Protein AF-A0A257JH52-F1 (afdb_monomer_lite)

Radius of gyration: 29.5 Å; chains: 1; bounding box: 70×74×68 Å

Sequence (379 aa):
MMDRGAAQSFFRRIARGWRNVREAGTVQLALTAFLLCVALFIARYSWVLPDGSSPTPLTSEAERAFYDLRAYYSADLVEEDKRVVLVVYTDQTLIKARKRSPLDRGLLAKTLRTLDAMEPKAIGIDILFDQPQDEDEELIAALRGMKTPVAVAYAATATNPDDIEWEQQQYLDQFIARLKGSKARPASIRLDNTFGATRLWPDISKGLPPLLGRVMLAEAGEPATAFAGIKNKPAYERLEMRRFIDKHGLTAYTMNPHFPVNTLQLMRAAVAAQQIGVFKPYVEAMYACMWERALKMDDPAVFRQALLDAGLPADQLLELITTDAVKGGLMANTEAAVAAGAFGSPSFLVGTELFFGKDRLRDVEEEVLRQAGGTATKA

Foldseek 3Di:
DDDPVVVVVVVVVVVVVVVVCVVDDPVRNVVVVVVVVVVVQCVVCQQHHPPDLDHDVPSLVVVVVVVVVCCVVPPDPDDDDPLDDDDDCDPVNCVVVVHDPPDDLLVVLVVLLVVLVVVRLEEEDPHAPQDDDPCLVSNLVSQQPRPHQYEYEADDCVQCVPPDDPSSNVRRVVSQVSSPPGSYHYAYCRPPCSPPDDPDDDDDDPPHHHHRVVSRVVSSPDPPPPCPPPVCVVVVVVVVVVVVCVVVVVVLFDQQPLPPADCLLVLLLLLVCVVVVNNVLSVVLVCCVVTRVSHNCNPLVRVLVSCVVSVHPSVSSNVRSVDPVSVVVSVVVVVVCVVLVDPDPPWDQDPSDIDDDPVCVVVVVVSNVVVVVVVPDDD

pLDDT: mean 84.79, std 13.72, range [34.97, 98.62]

Structure (mmCIF, N/CA/C/O backbone):
data_AF-A0A257JH52-F1
#
_entry.id   AF-A0A257JH52-F1
#
loop_
_atom_site.group_PDB
_atom_site.id
_atom_site.type_symbol
_atom_site.label_atom_id
_atom_site.label_alt_id
_atom_site.label_comp_id
_atom_site.label_asym_id
_atom_site.label_entity_id
_atom_site.label_seq_id
_atom_site.pdbx_PDB_ins_code
_atom_site.Cartn_x
_atom_site.Cartn_y
_atom_site.Cartn_z
_atom_site.occupancy
_atom_site.B_iso_or_equiv
_atom_site.auth_seq_id
_atom_site.auth_comp_id
_atom_site.auth_asym_id
_atom_site.auth_atom_id
_atom_site.pdbx_PDB_model_num
ATOM 1 N N . MET A 1 1 ? 29.620 -11.278 -38.482 1.00 47.03 1 MET A N 1
ATOM 2 C CA . MET A 1 1 ? 30.584 -10.635 -39.402 1.00 47.03 1 MET A CA 1
ATOM 3 C C . MET A 1 1 ? 30.336 -9.131 -39.312 1.00 47.03 1 MET A C 1
ATOM 5 O O . MET A 1 1 ? 29.388 -8.651 -39.909 1.00 47.03 1 MET A O 1
ATOM 9 N N . MET A 1 2 ? 31.055 -8.428 -38.426 1.00 47.94 2 MET A N 1
ATOM 10 C CA . MET A 1 2 ? 30.845 -6.990 -38.184 1.00 47.94 2 MET A CA 1
ATOM 11 C C . MET A 1 2 ? 31.206 -6.179 -39.434 1.00 47.94 2 MET A C 1
ATOM 13 O O . MET A 1 2 ? 32.252 -6.406 -40.046 1.00 47.94 2 MET A O 1
ATOM 17 N N . ASP A 1 3 ? 30.318 -5.258 -39.800 1.00 56.56 3 ASP A N 1
ATOM 18 C CA . ASP A 1 3 ? 30.399 -4.400 -40.977 1.00 56.56 3 ASP A CA 1
ATOM 19 C C . ASP A 1 3 ? 31.668 -3.524 -40.949 1.00 56.56 3 ASP A C 1
ATOM 21 O O . ASP A 1 3 ? 31.798 -2.571 -40.174 1.00 56.56 3 ASP A O 1
ATOM 25 N N . ARG A 1 4 ? 32.643 -3.871 -41.801 1.00 58.38 4 ARG A N 1
ATOM 26 C CA . ARG A 1 4 ? 33.938 -3.176 -41.918 1.00 58.38 4 ARG A CA 1
ATOM 27 C C . ARG A 1 4 ? 33.780 -1.711 -42.357 1.00 58.38 4 ARG A C 1
ATOM 29 O O . ARG A 1 4 ? 34.688 -0.915 -42.102 1.00 58.38 4 ARG A O 1
ATOM 36 N N . GLY A 1 5 ? 32.648 -1.340 -42.965 1.00 60.69 5 GLY A N 1
ATOM 37 C CA . GLY A 1 5 ? 32.354 0.033 -43.383 1.00 60.69 5 GLY A CA 1
ATOM 38 C C . GLY A 1 5 ? 32.099 0.979 -42.207 1.00 60.69 5 GLY A C 1
ATOM 39 O O . GLY A 1 5 ? 32.606 2.106 -42.190 1.00 60.69 5 GLY A O 1
ATOM 40 N N . ALA A 1 6 ? 31.396 0.505 -41.174 1.00 56.91 6 ALA A N 1
ATOM 41 C CA . ALA A 1 6 ? 31.103 1.286 -39.973 1.00 56.91 6 ALA A CA 1
ATOM 42 C C . ALA A 1 6 ? 32.376 1.599 -39.166 1.00 56.91 6 ALA A C 1
ATOM 44 O O . ALA A 1 6 ? 32.580 2.737 -38.734 1.00 56.91 6 ALA A O 1
ATOM 45 N N . ALA A 1 7 ? 33.284 0.624 -39.049 1.00 57.97 7 ALA A N 1
ATOM 46 C CA . ALA A 1 7 ? 34.565 0.807 -38.371 1.00 57.97 7 ALA A CA 1
ATOM 47 C C . ALA A 1 7 ? 35.453 1.843 -39.090 1.00 57.97 7 ALA A C 1
ATOM 49 O O . ALA A 1 7 ? 35.972 2.762 -38.457 1.00 57.97 7 ALA A O 1
ATOM 50 N N . GLN A 1 8 ? 35.583 1.770 -40.420 1.00 64.94 8 GLN A N 1
ATOM 51 C CA . GLN A 1 8 ? 36.376 2.743 -41.190 1.00 64.94 8 GLN A CA 1
ATOM 52 C C . GLN A 1 8 ? 35.789 4.165 -41.159 1.00 64.94 8 GLN A C 1
ATOM 54 O O . GLN A 1 8 ? 36.541 5.143 -41.103 1.00 64.94 8 GLN A O 1
ATOM 59 N N . SER A 1 9 ? 34.459 4.291 -41.165 1.00 69.25 9 SER A N 1
ATOM 60 C CA . SER A 1 9 ? 33.745 5.564 -40.986 1.00 69.25 9 SER A CA 1
ATOM 61 C C . SER A 1 9 ? 34.046 6.198 -39.622 1.00 69.25 9 SER A C 1
ATOM 63 O O . SER A 1 9 ? 34.383 7.384 -39.539 1.00 69.25 9 SER A O 1
ATOM 65 N N . PHE A 1 10 ? 34.017 5.390 -38.561 1.00 68.06 10 PHE A N 1
ATOM 66 C CA . PHE A 1 10 ? 34.330 5.812 -37.199 1.00 68.06 10 PHE A CA 1
ATOM 67 C C . PHE A 1 10 ? 35.784 6.288 -37.057 1.00 68.06 10 PHE A C 1
ATOM 69 O O . PHE A 1 10 ? 36.025 7.403 -36.590 1.00 68.06 10 PHE A O 1
ATOM 76 N N . PHE A 1 11 ? 36.757 5.522 -37.564 1.00 70.00 11 PHE A N 1
ATOM 77 C CA . PHE A 1 11 ? 38.171 5.920 -37.528 1.00 70.00 11 PHE A CA 1
ATOM 78 C C . PHE A 1 11 ? 38.456 7.195 -38.337 1.00 70.00 11 PHE A C 1
ATOM 80 O O . PHE A 1 11 ? 39.232 8.043 -37.895 1.00 70.00 11 PHE A O 1
ATOM 87 N N . ARG A 1 12 ? 37.793 7.400 -39.487 1.00 70.56 12 ARG A N 1
ATOM 88 C CA . ARG A 1 12 ? 37.909 8.656 -40.254 1.00 70.56 12 ARG A CA 1
ATOM 89 C C . ARG A 1 12 ? 37.313 9.857 -39.522 1.00 70.56 12 ARG A C 1
ATOM 91 O O . ARG A 1 12 ? 37.854 10.954 -39.654 1.00 70.56 12 ARG A O 1
ATOM 98 N N . ARG A 1 13 ? 36.221 9.673 -38.774 1.00 69.25 13 ARG A N 1
ATOM 99 C CA . ARG A 1 13 ? 35.621 10.723 -37.932 1.00 69.25 13 ARG A CA 1
ATOM 100 C C . ARG A 1 13 ? 36.548 11.114 -36.782 1.00 69.25 13 ARG A C 1
ATOM 102 O O . ARG A 1 13 ? 36.768 12.305 -36.583 1.00 69.25 13 ARG A O 1
ATOM 109 N N . ILE A 1 14 ? 37.161 10.135 -36.114 1.00 70.44 14 ILE A N 1
ATOM 110 C CA . ILE A 1 14 ? 38.166 10.376 -35.066 1.00 70.44 14 ILE A CA 1
ATOM 111 C C . ILE A 1 14 ? 39.373 11.126 -35.634 1.00 70.44 14 ILE A C 1
ATOM 113 O O . ILE A 1 14 ? 39.768 12.149 -35.084 1.00 70.44 14 ILE A O 1
ATOM 117 N N . ALA A 1 15 ? 39.919 10.676 -36.768 1.00 69.94 15 ALA A N 1
ATOM 118 C CA . ALA A 1 15 ? 41.075 11.316 -37.397 1.00 69.94 15 ALA A CA 1
ATOM 119 C C . ALA A 1 15 ? 40.794 12.768 -37.831 1.00 69.94 15 ALA A C 1
ATOM 121 O O . ALA A 1 15 ? 41.660 13.630 -37.695 1.00 69.94 15 ALA A O 1
ATOM 122 N N . ARG A 1 16 ? 39.577 13.062 -38.315 1.00 67.00 16 ARG A N 1
ATOM 123 C CA . ARG A 1 16 ? 39.138 14.435 -38.621 1.00 67.00 16 ARG A CA 1
ATOM 124 C C . ARG A 1 16 ? 38.999 15.293 -37.363 1.00 67.00 16 ARG A C 1
ATOM 126 O O . ARG A 1 16 ? 39.487 16.416 -37.353 1.00 67.00 16 ARG A O 1
ATOM 133 N N . GLY A 1 17 ? 38.398 14.756 -36.301 1.00 65.56 17 GLY A N 1
ATOM 134 C CA . GLY A 1 17 ? 38.293 15.449 -35.014 1.00 65.56 17 GLY A CA 1
ATOM 135 C C . GLY A 1 17 ? 39.665 15.793 -34.431 1.00 65.56 17 GLY A C 1
ATOM 136 O O . GLY A 1 17 ? 39.891 16.918 -34.002 1.00 65.56 17 GLY A O 1
ATOM 137 N N . TRP A 1 18 ? 40.618 14.863 -34.517 1.00 65.12 18 TRP A N 1
ATOM 138 C CA . TRP A 1 18 ? 41.989 15.055 -34.038 1.00 65.12 18 TRP A CA 1
ATOM 139 C C . TRP A 1 18 ? 42.761 16.128 -34.816 1.00 65.12 18 TRP A C 1
ATOM 141 O O . TRP A 1 18 ? 43.601 16.831 -34.257 1.00 65.12 18 TRP A O 1
ATOM 151 N N . ARG A 1 19 ? 42.462 16.281 -36.110 1.00 66.12 19 ARG A N 1
ATOM 152 C CA . ARG A 1 19 ? 43.044 17.327 -36.957 1.00 66.12 19 ARG A CA 1
ATOM 153 C C . ARG A 1 19 ? 42.502 18.711 -36.590 1.00 66.12 19 ARG A C 1
ATOM 155 O O . ARG A 1 19 ? 43.292 19.624 -36.390 1.00 66.12 19 ARG A O 1
ATOM 162 N N . ASN A 1 20 ? 41.193 18.819 -36.363 1.00 65.25 20 ASN A N 1
ATOM 163 C CA . ASN A 1 20 ? 40.550 20.055 -35.905 1.00 65.25 20 ASN A CA 1
ATOM 164 C C . ASN A 1 20 ? 41.041 20.493 -34.512 1.00 65.25 20 ASN A C 1
ATOM 166 O O . ASN A 1 20 ? 41.200 21.681 -34.263 1.00 65.25 20 ASN A O 1
ATOM 170 N N . VAL A 1 21 ? 41.322 19.542 -33.613 1.00 63.47 21 VAL A N 1
ATOM 171 C CA . VAL A 1 21 ? 41.912 19.824 -32.289 1.00 63.47 21 VAL A CA 1
ATOM 172 C C . VAL A 1 21 ? 43.337 20.370 -32.417 1.00 63.47 21 VAL A C 1
ATOM 174 O O . VAL A 1 21 ? 43.724 21.237 -31.647 1.00 63.47 21 VAL A O 1
ATOM 177 N N . ARG A 1 22 ? 44.112 19.904 -33.401 1.00 65.56 22 ARG A N 1
ATOM 178 C CA . ARG A 1 22 ? 45.466 20.410 -33.683 1.00 65.56 22 ARG A CA 1
ATOM 179 C C . ARG A 1 22 ? 45.485 21.782 -34.361 1.00 65.56 22 ARG A C 1
ATOM 181 O O . ARG A 1 22 ? 46.462 22.505 -34.205 1.00 65.56 22 ARG A O 1
ATOM 188 N N . GLU A 1 23 ? 44.449 22.102 -35.132 1.00 71.81 23 GLU A N 1
ATOM 189 C CA . GLU A 1 23 ? 44.291 23.385 -35.834 1.00 71.81 23 GLU A CA 1
ATOM 190 C C . GLU A 1 23 ? 43.631 24.465 -34.955 1.00 71.81 23 GLU A C 1
ATOM 192 O O . GLU A 1 23 ? 43.754 25.654 -35.244 1.00 71.81 23 GLU A O 1
ATOM 197 N N . ALA A 1 24 ? 42.973 24.077 -33.859 1.00 68.19 24 ALA A N 1
ATOM 198 C CA . ALA A 1 24 ? 42.441 25.003 -32.868 1.00 68.19 24 ALA A CA 1
ATOM 199 C C . ALA A 1 24 ? 43.579 25.651 -32.059 1.00 68.19 24 ALA A C 1
ATOM 201 O O . ALA A 1 24 ? 44.436 24.970 -31.495 1.00 68.19 24 ALA A O 1
ATOM 202 N N . GLY A 1 25 ? 43.577 26.983 -31.969 1.00 77.81 25 GLY A N 1
ATOM 203 C CA . GLY A 1 25 ? 44.558 27.714 -31.165 1.00 77.81 25 GLY A CA 1
ATOM 204 C C . GLY A 1 25 ? 44.469 27.350 -29.678 1.00 77.81 25 GLY A C 1
ATOM 205 O O . GLY A 1 25 ? 43.394 27.031 -29.167 1.00 77.81 25 GLY A O 1
ATOM 206 N N . THR A 1 26 ? 45.587 27.448 -28.952 1.00 80.00 26 THR A N 1
ATOM 207 C CA . THR A 1 26 ? 45.702 27.071 -27.527 1.00 80.00 26 THR A CA 1
ATOM 208 C C . THR A 1 26 ? 44.624 27.717 -26.650 1.00 80.00 26 THR A C 1
ATOM 210 O O . THR A 1 26 ? 44.092 27.081 -25.744 1.00 80.00 26 THR A O 1
ATOM 213 N N . VAL A 1 27 ? 44.248 28.962 -26.964 1.00 81.44 27 VAL A N 1
ATOM 214 C CA . VAL A 1 27 ? 43.176 29.706 -26.283 1.00 81.44 27 VAL A CA 1
ATOM 215 C C . VAL A 1 27 ? 41.810 29.050 -26.492 1.00 81.44 27 VAL A C 1
ATOM 217 O O . VAL A 1 27 ? 41.044 28.915 -25.546 1.00 81.44 27 VAL A O 1
ATOM 220 N N . GLN A 1 28 ? 41.507 28.593 -27.707 1.00 80.44 28 GLN A N 1
ATOM 221 C CA . GLN A 1 28 ? 40.228 27.964 -28.037 1.00 80.44 28 GLN A CA 1
ATOM 222 C C . GLN A 1 28 ? 40.100 26.581 -27.392 1.00 80.44 28 GLN A C 1
ATOM 224 O O . GLN A 1 28 ? 39.029 26.236 -26.892 1.00 80.44 28 GLN A O 1
ATOM 229 N N . LEU A 1 29 ? 41.190 25.810 -27.345 1.00 85.62 29 LEU A N 1
ATOM 230 C CA . LEU A 1 29 ? 41.227 24.529 -26.636 1.00 85.62 29 LEU A CA 1
ATOM 231 C C . LEU A 1 29 ? 41.056 24.714 -25.126 1.00 85.62 29 LEU A C 1
ATOM 233 O O . LEU A 1 29 ? 40.250 24.011 -24.522 1.00 85.62 29 LEU A O 1
ATOM 237 N N . ALA A 1 30 ? 41.754 25.686 -24.531 1.00 85.56 30 ALA A N 1
ATOM 238 C CA . ALA A 1 30 ? 41.617 26.004 -23.113 1.00 85.56 30 ALA A CA 1
ATOM 239 C C . ALA A 1 30 ? 40.197 26.482 -22.769 1.00 85.56 30 ALA A C 1
ATOM 241 O O . ALA A 1 30 ? 39.611 26.004 -21.801 1.00 85.56 30 ALA A O 1
ATOM 242 N N . LEU A 1 31 ? 39.609 27.358 -23.592 1.00 89.69 31 LEU A N 1
ATOM 243 C CA . LEU A 1 31 ? 38.237 27.841 -23.413 1.00 89.69 31 LEU A CA 1
ATOM 244 C C . LEU A 1 31 ? 37.214 26.706 -23.554 1.00 89.69 31 LEU A C 1
ATOM 246 O O . LEU A 1 31 ? 36.283 26.612 -22.762 1.00 89.69 31 LEU A O 1
ATOM 250 N N . THR A 1 32 ? 37.401 25.814 -24.529 1.00 87.25 32 THR A N 1
ATOM 251 C CA . THR A 1 32 ? 36.514 24.660 -24.738 1.00 87.25 32 THR A CA 1
ATOM 252 C C . THR A 1 32 ? 36.601 23.681 -23.571 1.00 87.25 32 THR A C 1
ATOM 254 O O . THR A 1 32 ? 35.572 23.236 -23.072 1.00 87.25 32 THR A O 1
ATOM 257 N N . ALA A 1 33 ? 37.811 23.374 -23.097 1.00 88.38 33 ALA A N 1
ATOM 258 C CA . ALA A 1 33 ? 38.009 22.531 -21.922 1.00 88.38 33 ALA A CA 1
ATOM 259 C C . ALA A 1 33 ? 37.390 23.165 -20.669 1.00 88.38 33 ALA A C 1
ATOM 261 O O . ALA A 1 33 ? 36.702 22.482 -19.918 1.00 88.38 33 ALA A O 1
ATOM 262 N N . PHE A 1 34 ? 37.560 24.476 -20.482 1.00 92.56 34 PHE A N 1
ATOM 263 C CA . PHE A 1 34 ? 36.930 25.216 -19.393 1.00 92.56 34 PHE A CA 1
ATOM 264 C C . PHE A 1 34 ? 35.399 25.146 -19.465 1.00 92.56 34 PHE A C 1
ATOM 266 O O . PHE A 1 34 ? 34.765 24.771 -18.484 1.00 92.56 34 PHE A O 1
ATOM 273 N N . LEU A 1 35 ? 34.802 25.426 -20.627 1.00 92.00 35 LEU A N 1
ATOM 274 C CA . LEU A 1 35 ? 33.353 25.344 -20.830 1.00 92.00 35 LEU A CA 1
ATOM 275 C C . LEU A 1 35 ? 32.818 23.924 -20.619 1.00 92.00 35 LEU A C 1
ATOM 277 O O . LEU A 1 35 ? 31.757 23.765 -20.025 1.00 92.00 35 LEU A O 1
ATOM 281 N N . LEU A 1 36 ? 33.552 22.895 -21.052 1.00 90.88 36 LEU A N 1
ATOM 282 C CA . LEU A 1 36 ? 33.203 21.497 -20.789 1.00 90.88 36 LEU A CA 1
ATOM 283 C C . LEU A 1 36 ? 33.263 21.172 -19.296 1.00 90.88 36 LEU A C 1
ATOM 285 O O . LEU A 1 36 ? 32.345 20.543 -18.784 1.00 90.88 36 LEU A O 1
ATOM 289 N N . CYS A 1 37 ? 34.294 21.627 -18.583 1.00 88.75 37 CYS A N 1
ATOM 290 C CA . CYS A 1 37 ? 34.381 21.466 -17.134 1.00 88.75 37 CYS A CA 1
ATOM 291 C C . CYS A 1 37 ? 33.235 22.189 -16.416 1.00 88.75 37 CYS A C 1
ATOM 293 O O . CYS A 1 37 ? 32.631 21.607 -15.522 1.00 88.75 37 CYS A O 1
ATOM 295 N N . VAL A 1 38 ? 32.886 23.412 -16.831 1.00 86.44 38 VAL A N 1
ATOM 296 C CA . VAL A 1 38 ? 31.738 24.161 -16.294 1.00 86.44 38 VAL A CA 1
ATOM 297 C C . VAL A 1 38 ? 30.426 23.435 -16.592 1.00 86.44 38 VAL A C 1
ATOM 299 O O . VAL A 1 38 ? 29.609 23.273 -15.694 1.00 86.44 38 VAL A O 1
ATOM 302 N N . ALA A 1 39 ? 30.227 22.942 -17.814 1.00 85.38 39 ALA A N 1
ATOM 303 C CA . ALA A 1 39 ? 29.028 22.199 -18.191 1.00 85.38 39 ALA A CA 1
ATOM 304 C C . ALA A 1 39 ? 28.899 20.883 -17.411 1.00 85.38 39 ALA A C 1
ATOM 306 O O . ALA A 1 39 ? 27.819 20.569 -16.922 1.00 85.38 39 ALA A O 1
ATOM 307 N N . LEU A 1 40 ? 29.996 20.137 -17.245 1.00 85.00 40 LEU A N 1
ATOM 308 C CA . LEU A 1 40 ? 30.030 18.917 -16.437 1.00 85.00 40 LEU A CA 1
ATOM 309 C C . LEU A 1 40 ? 29.810 19.216 -14.954 1.00 85.00 40 LEU A C 1
ATOM 311 O O . LEU A 1 40 ? 29.121 18.453 -14.287 1.00 85.00 40 LEU A O 1
ATOM 315 N N . PHE A 1 41 ? 30.344 20.327 -14.447 1.00 80.00 41 PHE A N 1
ATOM 316 C CA . PHE A 1 41 ? 30.109 20.782 -13.081 1.00 80.00 41 PHE A CA 1
ATOM 317 C C . PHE A 1 41 ? 28.633 21.139 -12.868 1.00 80.00 41 PHE A C 1
ATOM 319 O O . PHE A 1 41 ? 28.009 20.615 -11.951 1.00 80.00 41 PHE A O 1
ATOM 326 N N . ILE A 1 42 ? 28.038 21.943 -13.756 1.00 77.62 42 ILE A N 1
ATOM 327 C CA . ILE A 1 42 ? 26.609 22.274 -13.710 1.00 77.62 42 ILE A CA 1
ATOM 328 C C . ILE A 1 42 ? 25.774 21.000 -13.826 1.00 77.62 42 ILE A C 1
ATOM 330 O O . ILE A 1 42 ? 24.892 20.797 -13.011 1.00 77.62 42 ILE A O 1
ATOM 334 N N . ALA A 1 43 ? 26.066 20.099 -14.766 1.00 75.94 43 ALA A N 1
ATOM 335 C CA . ALA A 1 43 ? 25.332 18.843 -14.900 1.00 75.94 43 ALA A CA 1
ATOM 336 C C . ALA A 1 43 ? 25.430 17.985 -13.626 1.00 75.94 43 ALA A C 1
ATOM 338 O O . ALA A 1 43 ? 24.414 17.501 -13.129 1.00 75.94 43 ALA A O 1
ATOM 339 N N . ARG A 1 44 ? 26.635 17.849 -13.056 1.00 77.06 44 ARG A N 1
ATOM 340 C CA . ARG A 1 44 ? 26.914 17.034 -11.864 1.00 77.06 44 ARG A CA 1
ATOM 341 C C . ARG A 1 44 ? 26.313 17.597 -10.576 1.00 77.06 44 ARG A C 1
ATOM 343 O O . ARG A 1 44 ? 25.986 16.805 -9.689 1.00 77.06 44 ARG A O 1
ATOM 350 N N . TYR A 1 45 ? 26.204 18.918 -10.465 1.00 69.19 45 TYR A N 1
ATOM 351 C CA . TYR A 1 45 ? 25.740 19.628 -9.267 1.00 69.19 45 TYR A CA 1
ATOM 352 C C . TYR A 1 45 ? 24.451 20.430 -9.513 1.00 69.19 45 TYR A C 1
ATOM 354 O O . TYR A 1 45 ? 24.107 21.310 -8.733 1.00 69.19 45 TYR A O 1
ATOM 362 N N . SER A 1 46 ? 23.713 20.113 -10.582 1.00 68.19 46 SER A N 1
ATOM 363 C CA . SER A 1 46 ? 22.454 20.778 -10.975 1.00 68.19 46 SER A CA 1
ATOM 364 C C . SER A 1 46 ? 21.300 20.554 -9.999 1.00 68.19 46 SER A C 1
ATOM 366 O O . SER A 1 46 ? 20.286 21.243 -10.099 1.00 68.19 46 SER A O 1
ATOM 368 N N . TRP A 1 47 ? 21.447 19.591 -9.091 1.00 61.56 47 TRP A N 1
ATOM 369 C CA . TRP A 1 47 ? 20.443 19.224 -8.095 1.00 61.56 47 TRP A CA 1
ATOM 370 C C . TRP A 1 47 ? 20.836 19.682 -6.694 1.00 61.56 47 TRP A C 1
ATOM 372 O O . TRP A 1 47 ? 19.976 20.122 -5.939 1.00 61.56 47 TRP A O 1
ATOM 382 N N . VAL A 1 48 ? 22.124 19.578 -6.358 1.00 65.81 48 VAL A N 1
ATOM 383 C CA . VAL A 1 48 ? 22.684 19.884 -5.038 1.00 65.81 48 VAL A CA 1
ATOM 384 C C . VAL A 1 48 ? 24.150 20.291 -5.222 1.00 65.81 48 VAL A C 1
ATOM 386 O O . VAL A 1 48 ? 24.890 19.618 -5.949 1.00 65.81 48 VAL A O 1
ATOM 389 N N . LEU A 1 49 ? 24.573 21.386 -4.586 1.00 68.62 49 LEU A N 1
ATOM 390 C CA . LEU A 1 49 ? 25.976 21.820 -4.580 1.00 68.62 49 LEU A CA 1
ATOM 391 C C . LEU A 1 49 ? 26.874 20.817 -3.822 1.00 68.62 49 LEU A C 1
ATOM 393 O O . LEU A 1 49 ? 26.365 20.044 -3.014 1.00 68.62 49 LEU A O 1
ATOM 397 N N . PRO A 1 50 ? 28.201 20.799 -4.065 1.00 58.34 50 PRO A N 1
ATOM 398 C CA . PRO A 1 50 ? 29.120 19.821 -3.465 1.00 58.34 50 PRO A CA 1
ATOM 399 C C . PRO A 1 50 ? 29.083 19.730 -1.925 1.00 58.34 50 PRO A C 1
ATOM 401 O O . PRO A 1 50 ? 29.532 18.727 -1.377 1.00 58.34 50 PRO A O 1
ATOM 404 N N . ASP A 1 51 ? 28.570 20.759 -1.250 1.00 60.97 51 ASP A N 1
ATOM 405 C CA . ASP A 1 51 ? 28.541 20.963 0.200 1.00 60.97 51 AS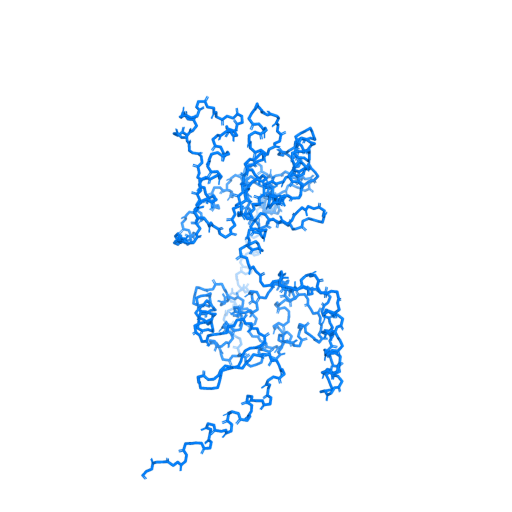P A CA 1
ATOM 406 C C . ASP A 1 51 ? 27.145 21.308 0.771 1.00 60.97 51 ASP A C 1
ATOM 408 O O . ASP A 1 51 ? 27.018 21.545 1.972 1.00 60.97 51 ASP A O 1
ATOM 412 N N . GLY A 1 52 ? 26.094 21.341 -0.054 1.00 54.00 52 GLY A N 1
ATOM 413 C CA . GLY A 1 52 ? 24.772 21.829 0.348 1.00 54.00 52 GLY A CA 1
ATOM 414 C C . GLY A 1 52 ? 23.751 20.725 0.624 1.00 54.00 52 GLY A C 1
ATOM 415 O O . GLY A 1 52 ? 23.748 19.691 -0.028 1.00 54.00 52 GLY A O 1
ATOM 416 N N . SER A 1 53 ? 22.823 20.969 1.547 1.00 56.59 53 SER A N 1
ATOM 417 C CA . SER A 1 53 ? 21.502 20.314 1.595 1.00 56.59 53 SER A CA 1
ATOM 418 C C . SER A 1 53 ? 20.462 21.056 0.740 1.00 56.59 53 SER A C 1
ATOM 420 O O . SER A 1 53 ? 19.318 20.622 0.630 1.00 56.59 53 SER A O 1
ATOM 422 N N . SER A 1 54 ? 20.858 22.180 0.136 1.00 57.06 54 SER A N 1
ATOM 423 C CA . SER A 1 54 ? 19.973 23.122 -0.545 1.00 57.06 54 SER A CA 1
ATOM 424 C C . SER A 1 54 ? 20.026 22.952 -2.072 1.00 57.06 54 SER A C 1
ATOM 426 O O . SER A 1 54 ? 21.124 22.877 -2.640 1.00 57.06 54 SER A O 1
ATOM 428 N N . PRO A 1 55 ? 18.873 22.948 -2.765 1.00 64.06 55 PRO A N 1
ATOM 429 C CA . PRO A 1 55 ? 18.818 22.924 -4.226 1.00 64.06 55 PRO A CA 1
ATOM 430 C C . PRO A 1 55 ? 19.485 24.153 -4.864 1.00 64.06 55 PRO A C 1
ATOM 432 O O . PRO A 1 55 ? 19.453 25.254 -4.312 1.00 64.06 55 PRO A O 1
ATOM 435 N N . THR A 1 56 ? 20.062 24.002 -6.058 1.00 67.94 56 THR A N 1
ATOM 436 C CA . THR A 1 56 ? 20.669 25.118 -6.804 1.00 67.94 56 THR A CA 1
ATOM 437 C C . THR A 1 56 ? 19.591 26.072 -7.344 1.00 67.94 56 THR A C 1
ATOM 439 O O . THR A 1 56 ? 18.733 25.625 -8.108 1.00 67.94 56 THR A O 1
ATOM 442 N N . PRO A 1 57 ? 19.631 27.388 -7.048 1.00 63.91 57 PRO A N 1
ATOM 443 C CA . PRO A 1 57 ? 18.491 28.294 -7.264 1.00 63.91 57 PRO A CA 1
ATOM 444 C C . PRO A 1 57 ? 17.948 28.399 -8.697 1.00 63.91 57 PRO A C 1
ATOM 446 O O . PRO A 1 57 ? 16.762 28.624 -8.881 1.00 63.91 57 PRO A O 1
ATOM 449 N N . LEU A 1 58 ? 18.788 28.262 -9.727 1.00 67.44 58 LEU A N 1
ATOM 450 C CA . LEU A 1 58 ? 18.359 28.440 -11.124 1.00 67.44 58 LEU A CA 1
ATOM 451 C C . LEU A 1 58 ? 17.962 27.129 -11.808 1.00 67.44 58 LEU A C 1
ATOM 453 O O . LEU A 1 58 ? 16.950 27.066 -12.501 1.00 67.44 58 LEU A O 1
ATOM 457 N N . THR A 1 59 ? 18.762 26.075 -11.639 1.00 71.94 59 THR A N 1
ATOM 458 C CA . THR A 1 59 ? 18.511 24.797 -12.318 1.00 71.94 59 THR A CA 1
ATOM 459 C C . THR A 1 59 ? 17.371 24.025 -11.664 1.00 71.94 59 THR A C 1
ATOM 461 O O . THR A 1 59 ? 16.613 23.376 -12.375 1.00 71.94 59 THR A O 1
ATOM 464 N N . SER A 1 60 ? 17.203 24.129 -10.340 1.00 68.44 60 SER A N 1
ATOM 465 C CA . SER A 1 60 ? 16.101 23.463 -9.635 1.00 68.44 60 SER A CA 1
ATOM 466 C C . SER A 1 60 ? 14.733 24.060 -9.970 1.00 68.44 60 SER A C 1
ATOM 468 O O . SER A 1 60 ? 13.779 23.306 -10.133 1.00 68.44 60 SER A O 1
ATOM 470 N N . GLU A 1 61 ? 14.632 25.382 -10.137 1.00 71.62 61 GLU A N 1
ATOM 471 C CA . GLU A 1 61 ? 13.394 26.052 -10.561 1.00 71.62 61 GLU A CA 1
ATOM 472 C C . GLU A 1 61 ? 13.025 25.701 -12.006 1.00 71.62 61 GLU A C 1
ATOM 474 O O . GLU A 1 61 ? 11.872 25.387 -12.301 1.00 71.62 61 GLU A O 1
ATOM 479 N N . ALA A 1 62 ? 14.010 25.671 -12.910 1.00 74.81 62 ALA A N 1
ATOM 480 C CA . ALA A 1 62 ? 13.786 25.219 -14.280 1.00 74.81 62 ALA A CA 1
ATOM 481 C C . ALA A 1 62 ? 13.310 23.756 -14.319 1.00 74.81 62 ALA A C 1
ATOM 483 O O . ALA A 1 62 ? 12.339 23.441 -15.003 1.00 74.81 62 ALA A O 1
ATOM 484 N N . GLU A 1 63 ? 13.944 22.872 -13.546 1.00 73.62 63 GLU A N 1
ATOM 485 C CA . GLU A 1 63 ? 13.547 21.466 -13.439 1.00 73.62 63 GLU A CA 1
ATOM 486 C C . GLU A 1 63 ? 12.152 21.299 -12.816 1.00 73.62 63 GLU A C 1
ATOM 488 O O . GLU A 1 63 ? 11.373 20.479 -13.291 1.00 73.62 63 GLU A O 1
ATOM 493 N N . ARG A 1 64 ? 11.796 22.095 -11.794 1.00 71.00 64 ARG A N 1
ATOM 494 C CA . ARG A 1 64 ? 10.433 22.150 -11.230 1.00 71.00 64 ARG A CA 1
ATOM 495 C C . ARG A 1 64 ? 9.413 22.497 -12.309 1.00 71.00 64 ARG A C 1
ATOM 497 O O . ARG A 1 64 ? 8.469 21.741 -12.503 1.00 71.00 64 ARG A O 1
ATOM 504 N N . ALA A 1 65 ? 9.653 23.564 -13.067 1.00 76.38 65 ALA A N 1
ATOM 505 C CA . ALA A 1 65 ? 8.757 23.982 -14.139 1.00 76.38 65 ALA A CA 1
ATOM 506 C C . ALA A 1 65 ? 8.622 22.918 -15.243 1.00 76.38 65 ALA A C 1
ATOM 508 O O . ALA A 1 65 ? 7.514 22.639 -15.700 1.00 76.38 65 ALA A O 1
ATOM 509 N N . PHE A 1 66 ? 9.727 22.285 -15.660 1.00 76.12 66 PHE A N 1
ATOM 510 C CA . PHE A 1 66 ? 9.687 21.193 -16.638 1.00 76.12 66 PHE A CA 1
ATOM 511 C C . PHE A 1 66 ? 8.985 19.947 -16.098 1.00 76.12 66 PHE A C 1
ATOM 513 O O . PHE A 1 66 ? 8.261 19.286 -16.845 1.00 76.12 66 PHE A O 1
ATOM 520 N N . TYR A 1 67 ? 9.175 19.627 -14.819 1.00 71.31 67 TYR A N 1
ATOM 521 C CA . TYR A 1 67 ? 8.473 18.534 -14.165 1.00 71.31 67 TYR A CA 1
ATOM 522 C C . TYR A 1 67 ? 6.974 18.801 -14.112 1.00 71.31 67 TYR A C 1
ATOM 524 O O . TYR A 1 67 ? 6.221 17.925 -14.516 1.00 71.31 67 TYR A O 1
ATOM 532 N N . ASP A 1 68 ? 6.545 19.982 -13.668 1.00 73.00 68 ASP A N 1
ATOM 533 C CA . ASP A 1 68 ? 5.129 20.342 -13.566 1.00 73.00 68 ASP A CA 1
ATOM 534 C C . ASP A 1 68 ? 4.468 20.336 -14.944 1.00 73.00 68 ASP A C 1
ATOM 536 O O . ASP A 1 68 ? 3.381 19.787 -15.110 1.00 73.00 68 ASP A O 1
ATOM 540 N N . LEU A 1 69 ? 5.164 20.852 -15.963 1.00 80.19 69 LEU A N 1
ATOM 541 C CA . LEU A 1 69 ? 4.733 20.772 -17.355 1.00 80.19 69 LEU A CA 1
ATOM 542 C C . LEU A 1 69 ? 4.581 19.310 -17.801 1.00 80.19 69 LEU A C 1
ATOM 544 O O . LEU A 1 69 ? 3.544 18.928 -18.338 1.00 80.19 69 LEU A O 1
ATOM 548 N N . ARG A 1 70 ? 5.595 18.472 -17.560 1.00 77.88 70 ARG A N 1
ATOM 549 C CA . ARG A 1 70 ? 5.546 17.048 -17.906 1.00 77.88 70 ARG A CA 1
ATOM 550 C C . ARG A 1 70 ? 4.418 16.347 -17.160 1.00 77.88 70 ARG A C 1
ATOM 552 O O . ARG A 1 70 ? 3.637 15.670 -17.803 1.00 77.88 70 ARG A O 1
ATOM 559 N N . ALA A 1 71 ? 4.297 16.538 -15.851 1.00 70.44 71 ALA A N 1
ATOM 560 C CA . ALA A 1 71 ? 3.243 15.958 -15.033 1.00 70.44 71 ALA A CA 1
ATOM 561 C C . ALA A 1 71 ? 1.863 16.392 -15.534 1.00 70.44 71 ALA A C 1
ATOM 563 O O . ALA A 1 71 ? 0.989 15.554 -15.683 1.00 70.44 71 ALA A O 1
ATOM 564 N N . TYR A 1 72 ? 1.677 17.661 -15.888 1.00 77.44 72 TYR A N 1
ATOM 565 C CA . TYR A 1 72 ? 0.413 18.143 -16.436 1.00 77.44 72 TYR A CA 1
ATOM 566 C C . TYR A 1 72 ? 0.043 17.475 -17.771 1.00 77.44 72 TYR A C 1
ATOM 568 O O . TYR A 1 72 ? -1.113 17.113 -17.970 1.00 77.44 72 TYR A O 1
ATOM 576 N N . TYR A 1 73 ? 1.005 17.287 -18.682 1.00 78.94 73 TYR A N 1
ATOM 577 C CA . TYR A 1 73 ? 0.737 16.707 -20.007 1.00 78.94 73 TYR A CA 1
ATOM 578 C C . TYR A 1 73 ? 0.828 15.180 -20.073 1.00 78.94 73 TYR A C 1
ATOM 580 O O . TYR A 1 73 ? 0.300 14.590 -21.012 1.00 78.94 73 TYR A O 1
ATOM 588 N N . SER A 1 74 ? 1.530 14.542 -19.136 1.00 76.69 74 SER A N 1
ATOM 589 C CA . SER A 1 74 ? 1.814 13.105 -19.156 1.00 76.69 74 SER A CA 1
ATOM 590 C C . SER A 1 74 ? 1.220 12.344 -17.978 1.00 76.69 74 SER A C 1
ATOM 592 O O . SER A 1 74 ? 1.424 11.135 -17.908 1.00 76.69 74 SER A O 1
ATOM 594 N N . ALA A 1 75 ? 0.579 13.011 -17.013 1.00 67.69 75 ALA A N 1
ATOM 595 C CA . ALA A 1 75 ? -0.142 12.299 -15.969 1.00 67.69 75 ALA A CA 1
ATOM 596 C C . ALA A 1 75 ? -1.430 11.729 -16.552 1.00 67.69 75 ALA A C 1
ATOM 598 O O . ALA A 1 75 ? -2.268 12.459 -17.084 1.00 67.69 75 ALA A O 1
ATOM 599 N N . ASP A 1 76 ? -1.598 10.421 -16.396 1.00 63.41 76 ASP A N 1
ATOM 600 C CA . ASP A 1 76 ? -2.879 9.777 -16.620 1.00 63.41 76 ASP A CA 1
ATOM 601 C C . ASP A 1 76 ? -3.876 10.361 -15.615 1.00 63.41 76 ASP A C 1
ATOM 603 O O . ASP A 1 76 ? -3.733 10.192 -14.400 1.00 63.41 76 ASP A O 1
ATOM 607 N N . LEU A 1 77 ? -4.873 11.093 -16.115 1.00 65.69 77 LEU A N 1
ATOM 608 C CA . LEU A 1 77 ? -6.001 11.539 -15.307 1.00 65.69 77 LEU A CA 1
ATOM 609 C C . LEU A 1 77 ? -6.781 10.292 -14.895 1.00 65.69 77 LEU A C 1
ATOM 611 O O . LEU A 1 77 ? -7.559 9.741 -15.671 1.00 65.69 77 LEU A O 1
ATOM 615 N N . VAL A 1 78 ? -6.519 9.815 -13.682 1.00 65.44 78 VAL A N 1
ATOM 616 C CA . VAL A 1 78 ? -7.239 8.680 -13.110 1.00 65.44 78 VAL A CA 1
ATOM 617 C C . VAL A 1 78 ? -8.678 9.117 -12.849 1.00 65.44 78 VAL A C 1
ATOM 619 O O . VAL A 1 78 ? -8.912 10.189 -12.287 1.00 65.44 78 VAL A O 1
ATOM 622 N N . GLU A 1 79 ? -9.642 8.302 -13.272 1.00 70.44 79 GLU A N 1
ATOM 623 C CA . GLU A 1 79 ? -11.049 8.544 -12.960 1.00 70.44 79 GLU A CA 1
ATOM 624 C C . GLU A 1 79 ? -11.277 8.566 -11.441 1.00 70.44 79 GLU A C 1
ATOM 626 O O . GLU A 1 79 ? -10.618 7.856 -10.677 1.00 70.44 79 GLU A O 1
ATOM 631 N N . GLU A 1 80 ? -12.229 9.388 -10.998 1.00 76.50 80 GLU A N 1
ATOM 632 C CA . GLU A 1 80 ? -12.615 9.472 -9.591 1.00 76.50 80 GLU A CA 1
ATOM 633 C C . GLU A 1 80 ? -13.133 8.112 -9.090 1.00 76.50 80 GLU A C 1
ATOM 635 O O . GLU A 1 80 ? -14.111 7.561 -9.607 1.00 76.50 80 GLU A O 1
ATOM 640 N N . ASP A 1 81 ? -12.494 7.566 -8.053 1.00 78.56 81 ASP A N 1
ATOM 641 C CA . ASP A 1 81 ? -12.954 6.336 -7.415 1.00 78.56 81 ASP A CA 1
ATOM 642 C C . ASP A 1 81 ? -14.188 6.627 -6.554 1.00 78.56 81 ASP A C 1
ATOM 644 O O . ASP A 1 81 ? -14.096 7.227 -5.485 1.00 78.56 81 ASP A O 1
ATOM 648 N N . LYS A 1 82 ? -15.350 6.130 -6.989 1.00 85.06 82 LYS A N 1
ATOM 649 C CA . LYS A 1 82 ? -16.648 6.339 -6.318 1.00 85.06 82 LYS A CA 1
ATOM 650 C C . LYS A 1 82 ? -16.715 5.813 -4.877 1.00 85.06 82 LYS A C 1
ATOM 652 O O . LYS A 1 82 ? -17.705 6.056 -4.191 1.00 85.06 82 LYS A O 1
ATOM 657 N N . ARG A 1 83 ? -15.719 5.047 -4.420 1.00 85.19 83 ARG A N 1
ATOM 658 C CA . ARG A 1 83 ? -15.624 4.532 -3.043 1.00 85.19 83 ARG A CA 1
ATOM 659 C C . ARG A 1 83 ? -14.946 5.517 -2.092 1.00 85.19 83 ARG A C 1
ATOM 661 O O . ARG A 1 83 ? -14.993 5.299 -0.882 1.00 85.19 83 ARG A O 1
ATOM 668 N N . VAL A 1 84 ? -14.298 6.555 -2.616 1.00 88.06 84 VAL A N 1
ATOM 669 C CA . VAL A 1 84 ? -13.564 7.557 -1.843 1.00 88.06 84 VAL A CA 1
ATOM 670 C C . VAL A 1 84 ? -14.287 8.891 -1.960 1.00 88.06 84 VAL A C 1
ATOM 672 O O . VAL A 1 84 ? -14.585 9.351 -3.053 1.00 88.06 84 VAL A O 1
ATOM 675 N N . VAL A 1 85 ? -14.555 9.529 -0.822 1.00 90.62 85 VAL A N 1
ATOM 676 C CA . VAL A 1 85 ? -15.154 10.866 -0.776 1.00 90.62 85 VAL A CA 1
ATOM 677 C C . VAL A 1 85 ? -14.153 11.816 -0.141 1.00 90.62 85 VAL A C 1
ATOM 679 O O . VAL A 1 85 ? -13.766 11.627 1.013 1.00 90.62 85 VAL A O 1
ATOM 682 N N . LEU A 1 86 ? -13.749 12.846 -0.884 1.00 90.75 86 LEU A N 1
ATOM 683 C CA . LEU A 1 86 ? -12.894 13.908 -0.367 1.00 90.75 86 LEU A CA 1
ATOM 684 C C . LEU A 1 86 ? -13.755 15.086 0.100 1.00 90.75 86 LEU A C 1
ATOM 686 O O . LEU A 1 86 ? -14.449 15.722 -0.691 1.00 90.75 86 LEU A O 1
ATOM 690 N N . VAL A 1 87 ? -13.691 15.399 1.393 1.00 91.44 87 VAL A N 1
ATOM 691 C CA . VAL A 1 87 ? -14.366 16.571 1.963 1.00 91.44 87 VAL A CA 1
ATOM 692 C C . VAL A 1 87 ? -13.351 17.696 2.109 1.00 91.44 87 VAL A C 1
ATOM 694 O O . VAL A 1 87 ? -12.528 17.688 3.020 1.00 91.44 87 VAL A O 1
ATOM 697 N N . VAL A 1 88 ? -13.412 18.666 1.197 1.00 88.38 88 VAL A N 1
ATOM 698 C CA . VAL A 1 88 ? -12.474 19.795 1.154 1.00 88.38 88 VAL A CA 1
ATOM 699 C C . VAL A 1 88 ? -13.058 21.060 1.783 1.00 88.38 88 VAL A C 1
ATOM 701 O O . VAL A 1 88 ? -14.210 21.435 1.548 1.00 88.38 88 VAL A O 1
ATOM 704 N N . TYR A 1 89 ? -12.236 21.768 2.555 1.00 86.00 89 TYR A N 1
ATOM 705 C CA . TYR A 1 89 ? -12.562 23.088 3.090 1.00 86.00 89 TYR A CA 1
ATOM 706 C C . TYR A 1 89 ? -12.125 24.163 2.092 1.00 86.00 89 TYR A C 1
ATOM 708 O O . TYR A 1 89 ? -10.959 24.536 2.030 1.00 86.00 89 TYR A O 1
ATOM 716 N N . THR A 1 90 ? -13.067 24.645 1.282 1.00 87.38 90 THR A N 1
ATOM 717 C CA . THR A 1 90 ? -12.814 25.692 0.279 1.00 87.38 90 THR A CA 1
ATOM 718 C C . THR A 1 90 ? -12.936 27.092 0.880 1.00 87.38 90 THR A C 1
ATOM 720 O O . THR A 1 90 ? -13.492 27.266 1.967 1.00 87.38 90 THR A O 1
ATOM 723 N N . ASP A 1 91 ? -12.517 28.123 0.139 1.00 83.88 91 ASP A N 1
ATOM 724 C CA . ASP A 1 91 ? -12.720 29.521 0.545 1.00 83.88 91 ASP A CA 1
ATOM 725 C C . ASP A 1 91 ? -14.185 29.831 0.889 1.00 83.88 91 ASP A C 1
ATOM 727 O O . ASP A 1 91 ? -14.458 30.548 1.849 1.00 83.88 91 ASP A O 1
ATOM 731 N N . GLN A 1 92 ? -15.150 29.253 0.163 1.00 85.12 92 GLN A N 1
ATOM 732 C CA . GLN A 1 92 ? -16.572 29.438 0.472 1.00 85.12 92 GLN A CA 1
ATOM 733 C C . GLN A 1 92 ? -16.943 28.862 1.843 1.00 85.12 92 GLN A C 1
ATOM 735 O O . GLN A 1 92 ? -17.740 29.460 2.570 1.00 85.12 92 GLN A O 1
ATOM 740 N N . THR A 1 93 ? -16.366 27.715 2.207 1.00 85.94 93 THR A N 1
ATOM 741 C CA . THR A 1 93 ? -16.548 27.100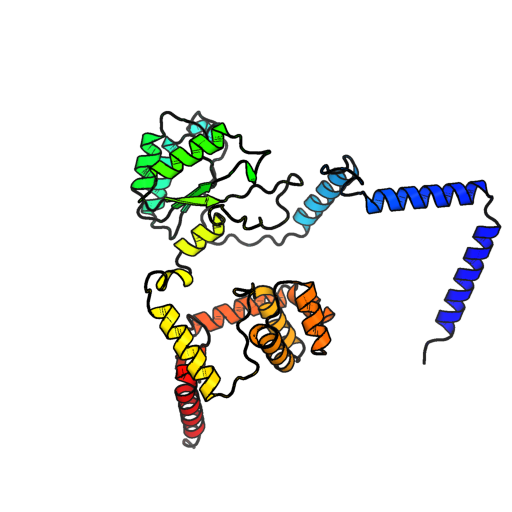 3.525 1.00 85.94 93 THR A CA 1
ATOM 742 C C . THR A 1 93 ? -15.959 27.988 4.619 1.00 85.94 93 THR A C 1
ATOM 744 O O . THR A 1 93 ? -16.641 28.269 5.603 1.00 85.94 93 THR A O 1
ATOM 747 N N . LEU A 1 94 ? -14.742 28.502 4.419 1.00 86.25 94 LEU A N 1
ATOM 748 C CA . LEU A 1 94 ? -14.055 29.366 5.386 1.00 86.25 94 LEU A CA 1
ATOM 749 C C . LEU A 1 94 ? -14.768 30.715 5.572 1.00 86.25 94 LEU A C 1
ATOM 751 O O . LEU A 1 94 ? -14.891 31.199 6.695 1.00 86.25 94 LEU A O 1
ATOM 755 N N . ILE A 1 95 ? -15.312 31.298 4.496 1.00 85.62 95 ILE A N 1
ATOM 756 C CA . ILE A 1 95 ? -16.135 32.519 4.563 1.00 85.62 95 ILE A CA 1
ATOM 757 C C . ILE A 1 95 ? -17.393 32.273 5.402 1.00 85.62 95 ILE A C 1
ATOM 759 O O . ILE A 1 95 ? -17.722 33.085 6.267 1.00 85.62 95 ILE A O 1
ATOM 763 N N . LYS A 1 96 ? -18.088 31.149 5.182 1.00 86.31 96 LYS A N 1
ATOM 764 C CA . LYS A 1 96 ? -19.279 30.784 5.969 1.00 86.31 96 LYS A CA 1
ATOM 765 C C . LYS A 1 96 ? -18.939 30.535 7.438 1.00 86.31 96 LYS A C 1
ATOM 767 O O . LYS A 1 96 ? -19.704 30.950 8.302 1.00 86.31 96 LYS A O 1
ATOM 772 N N . ALA A 1 97 ? -17.795 29.907 7.706 1.00 85.44 97 ALA A N 1
ATOM 773 C CA . ALA A 1 97 ? -17.273 29.698 9.054 1.00 85.44 97 ALA A CA 1
ATOM 774 C C . ALA A 1 97 ? -16.754 30.992 9.707 1.00 85.44 97 ALA A C 1
ATOM 776 O O . ALA A 1 97 ? -16.562 31.030 10.915 1.00 85.44 97 ALA A O 1
ATOM 777 N N . ARG A 1 98 ? -16.521 32.056 8.920 1.00 88.12 98 ARG A N 1
ATOM 778 C CA . ARG A 1 98 ? -15.888 33.321 9.341 1.00 88.12 98 ARG A CA 1
ATOM 779 C C . ARG A 1 98 ? -14.508 33.136 9.989 1.00 88.12 98 ARG A C 1
ATOM 781 O O . ARG A 1 98 ? -14.036 34.022 10.696 1.00 88.12 98 ARG A O 1
ATOM 788 N N . LYS A 1 99 ? -13.853 32.006 9.725 1.00 83.94 99 LYS A N 1
ATOM 789 C CA . LYS A 1 99 ? -12.580 31.598 10.323 1.00 83.94 99 LYS A CA 1
ATOM 790 C C . LYS A 1 99 ? -11.765 30.875 9.253 1.00 83.94 99 LYS A C 1
ATOM 792 O O . LYS A 1 99 ? -12.246 29.918 8.650 1.00 83.94 99 LYS A O 1
ATOM 797 N N . ARG A 1 100 ? -10.566 31.395 8.961 1.00 80.19 100 ARG A N 1
ATOM 798 C CA . ARG A 1 100 ? -9.670 30.891 7.899 1.00 80.19 100 ARG A CA 1
ATOM 799 C C . ARG A 1 100 ? -8.546 30.023 8.460 1.00 80.19 100 ARG A C 1
ATOM 801 O O . ARG A 1 100 ? -8.276 28.971 7.901 1.00 80.19 100 ARG A O 1
ATOM 808 N N . SER A 1 101 ? -7.896 30.474 9.529 1.00 81.44 101 SER A N 1
ATOM 809 C CA . SER A 1 101 ? -6.821 29.744 10.197 1.00 81.44 101 SER A CA 1
ATOM 810 C C . SER A 1 101 ? -6.764 30.131 11.683 1.00 81.44 101 SER A C 1
ATOM 812 O O . SER A 1 101 ? -6.871 31.325 11.978 1.00 81.44 101 SER A O 1
ATOM 814 N N . PRO A 1 102 ? -6.623 29.165 12.608 1.00 83.94 102 PRO 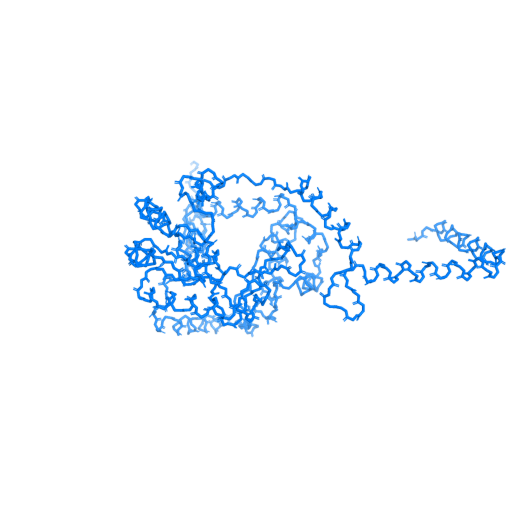A N 1
ATOM 815 C CA . PRO A 1 102 ? -6.718 27.725 12.354 1.00 83.94 102 PRO A CA 1
ATOM 816 C C . PRO A 1 102 ? -8.155 27.327 11.964 1.00 83.94 102 PRO A C 1
ATOM 818 O O . PRO A 1 102 ? -9.098 28.087 12.199 1.00 83.94 102 PRO A O 1
ATOM 821 N N . LEU A 1 103 ? -8.333 26.158 11.339 1.00 86.62 103 LEU A N 1
ATOM 822 C CA . LEU A 1 103 ? -9.658 25.702 10.906 1.00 86.62 103 LEU A CA 1
ATOM 823 C C . LEU A 1 103 ? -10.620 25.586 12.098 1.00 86.62 103 LEU A C 1
ATOM 825 O O . LEU A 1 103 ? -10.237 25.108 13.166 1.00 86.62 103 LEU A O 1
ATOM 829 N N . ASP A 1 104 ? -11.873 25.987 11.880 1.00 90.75 104 ASP A N 1
ATOM 830 C CA . ASP A 1 104 ? -12.947 25.891 12.864 1.00 90.75 104 ASP A CA 1
ATOM 831 C C . ASP A 1 104 ? -13.226 24.435 13.287 1.00 90.75 104 ASP A C 1
ATOM 833 O O . ASP A 1 104 ? -13.691 23.605 12.493 1.00 90.75 104 ASP A O 1
ATOM 837 N N . ARG A 1 105 ? -12.938 24.120 14.557 1.00 92.88 105 ARG A N 1
ATOM 838 C CA . ARG A 1 105 ? -13.092 22.765 15.109 1.00 92.88 105 ARG A CA 1
ATOM 839 C C . ARG A 1 105 ? -14.553 22.377 15.349 1.00 92.88 105 ARG A C 1
ATOM 841 O O . ARG A 1 105 ? -14.866 21.191 15.250 1.00 92.88 105 ARG A O 1
ATOM 848 N N . GLY A 1 106 ? -15.454 23.337 15.565 1.00 92.81 106 GLY A N 1
ATOM 849 C CA . GLY A 1 106 ? -16.896 23.082 15.673 1.00 92.81 106 GLY A CA 1
ATOM 850 C C . GLY A 1 106 ? -17.499 22.614 14.344 1.00 92.81 106 GLY A C 1
ATOM 851 O O . GLY A 1 106 ? -18.242 21.629 14.279 1.00 92.81 106 GLY A O 1
ATOM 852 N N . LEU A 1 107 ? -17.107 23.253 13.241 1.00 92.25 107 LEU A N 1
ATOM 853 C CA . LEU A 1 107 ? -17.459 22.838 11.890 1.00 92.25 107 LEU A CA 1
ATOM 854 C C . LEU A 1 107 ? -16.914 21.440 11.591 1.00 92.25 107 LEU A C 1
ATOM 856 O O . LEU A 1 107 ? -17.653 20.608 11.067 1.00 92.25 107 LEU A O 1
ATOM 860 N N . LEU A 1 108 ? -15.660 21.154 11.954 1.00 94.19 108 LEU A N 1
ATOM 861 C CA . LEU A 1 108 ? -15.086 19.816 11.798 1.00 94.19 108 LEU A CA 1
ATOM 862 C C . LEU A 1 108 ? -15.834 18.763 12.624 1.00 94.19 108 LEU A C 1
ATOM 864 O O . LEU A 1 108 ? -16.205 17.727 12.079 1.00 94.19 108 LEU A O 1
ATOM 868 N N . ALA A 1 109 ? -16.142 19.040 13.892 1.00 96.25 109 ALA A N 1
ATOM 869 C CA . ALA A 1 109 ? -16.943 18.159 14.738 1.00 96.25 109 ALA A CA 1
ATOM 870 C C . ALA A 1 109 ? -18.309 17.841 14.108 1.00 96.25 109 ALA A C 1
ATOM 872 O O . ALA A 1 109 ? -18.722 16.680 14.052 1.00 96.25 109 ALA A O 1
ATOM 873 N N . LYS A 1 110 ? -19.005 18.854 13.579 1.00 94.75 110 LYS A N 1
ATOM 874 C CA . LYS A 1 110 ? -20.288 18.677 12.883 1.00 94.75 110 LYS A CA 1
ATOM 875 C C . LYS A 1 110 ? -20.146 17.840 11.610 1.00 94.75 110 LYS A C 1
ATOM 877 O O . LYS A 1 110 ? -20.970 16.952 11.373 1.00 94.75 110 LYS A O 1
ATOM 882 N N . THR A 1 111 ? -19.114 18.102 10.810 1.00 94.69 111 THR A N 1
ATOM 883 C CA . THR A 1 111 ? -18.799 17.318 9.610 1.00 94.69 111 THR A CA 1
ATOM 884 C C . THR A 1 111 ? -18.554 15.859 9.974 1.00 94.69 111 THR A C 1
ATOM 886 O O . THR A 1 111 ? -19.181 14.983 9.389 1.00 94.69 111 THR A O 1
ATOM 889 N N . LEU A 1 112 ? -17.736 15.584 10.993 1.00 96.69 112 LEU A N 1
ATOM 890 C CA . LEU A 1 112 ? -17.426 14.222 11.434 1.00 96.69 112 LEU A CA 1
ATOM 891 C C . LEU A 1 112 ? -18.669 13.457 11.887 1.00 96.69 112 LEU A C 1
ATOM 893 O O . LEU A 1 112 ? -18.867 12.330 11.451 1.00 96.69 112 LEU A O 1
ATOM 897 N N . ARG A 1 113 ? -19.552 14.077 12.680 1.00 96.88 113 ARG A N 1
ATOM 898 C CA . ARG A 1 113 ? -20.827 13.451 13.080 1.00 96.88 113 ARG A CA 1
ATOM 899 C C . ARG A 1 113 ? -21.721 13.139 11.876 1.00 96.88 113 ARG A C 1
ATOM 901 O O . ARG A 1 113 ? -22.399 12.117 11.865 1.00 96.88 113 ARG A O 1
ATOM 908 N N . THR A 1 114 ? -21.724 14.017 10.872 1.00 95.94 114 THR A N 1
ATOM 909 C CA . THR A 1 114 ? -22.489 13.816 9.632 1.00 95.94 114 THR A CA 1
ATOM 910 C C . THR A 1 114 ? -21.914 12.656 8.824 1.00 95.94 114 THR A C 1
ATOM 912 O O . THR A 1 114 ? -22.667 11.799 8.374 1.00 95.94 114 THR A O 1
ATOM 915 N N . LEU A 1 115 ? -20.587 12.597 8.689 1.00 95.56 115 LEU A N 1
ATOM 916 C CA . LEU A 1 115 ? -19.898 11.504 8.008 1.00 95.56 115 LEU A CA 1
ATOM 917 C C . LEU A 1 115 ? -20.092 10.174 8.738 1.00 95.56 115 LEU A C 1
ATOM 919 O O . LEU A 1 115 ? -20.364 9.182 8.082 1.00 95.56 115 LEU A O 1
ATOM 923 N N . ASP A 1 116 ? -20.035 10.141 10.072 1.00 96.75 116 ASP A N 1
ATOM 924 C CA . ASP A 1 116 ? -20.264 8.911 10.849 1.00 96.75 116 ASP A CA 1
ATOM 925 C C . ASP A 1 116 ? -21.647 8.305 10.577 1.00 96.75 116 ASP A C 1
ATOM 927 O O . ASP A 1 116 ? -21.798 7.088 10.503 1.00 96.75 116 ASP A O 1
ATOM 931 N N . ALA A 1 117 ? -22.660 9.157 10.380 1.00 96.06 117 ALA A N 1
ATOM 932 C CA . ALA A 1 117 ? -24.020 8.733 10.052 1.00 96.06 117 ALA A CA 1
ATOM 933 C C . ALA A 1 117 ? -24.156 8.148 8.635 1.00 96.06 117 ALA A C 1
ATOM 935 O O . ALA A 1 117 ? -25.149 7.482 8.352 1.00 96.06 117 ALA A O 1
ATOM 936 N N . MET A 1 118 ? -23.179 8.382 7.754 1.00 94.69 118 MET A N 1
ATOM 937 C CA . MET A 1 118 ? -23.110 7.765 6.425 1.00 94.69 118 MET A CA 1
ATOM 938 C C . MET A 1 118 ? -22.446 6.379 6.453 1.00 94.69 118 MET A C 1
ATOM 940 O O . MET A 1 118 ? -22.323 5.751 5.405 1.00 94.69 118 MET A O 1
ATOM 944 N N . GLU A 1 119 ? -22.005 5.918 7.629 1.00 94.25 119 GLU A N 1
ATOM 945 C CA . GLU A 1 119 ? -21.357 4.620 7.853 1.00 94.25 119 GLU A CA 1
ATOM 946 C C . GLU A 1 119 ? -20.162 4.322 6.915 1.00 94.25 119 GLU A C 1
ATOM 948 O O . GLU A 1 119 ? -20.073 3.229 6.342 1.00 94.25 119 GLU A O 1
ATOM 953 N N . PRO A 1 120 ? -19.208 5.261 6.729 1.00 94.75 120 PRO A N 1
ATOM 954 C CA . PRO A 1 120 ? -18.002 4.970 5.971 1.00 94.75 120 PRO A CA 1
ATOM 955 C C . PRO A 1 120 ? -17.185 3.871 6.659 1.00 94.75 120 PRO A C 1
ATOM 957 O O . PRO A 1 120 ? -17.268 3.650 7.865 1.00 94.75 120 PRO A O 1
ATOM 960 N N . LYS A 1 121 ? -16.343 3.176 5.888 1.00 92.69 121 LYS A N 1
ATOM 961 C CA . LYS A 1 121 ? -15.473 2.127 6.446 1.00 92.69 121 LYS A CA 1
ATOM 962 C C . LYS A 1 121 ? -14.347 2.690 7.320 1.00 92.69 121 LYS A C 1
ATOM 964 O O . LYS A 1 121 ? -13.953 2.053 8.291 1.00 92.69 121 LYS A O 1
ATOM 969 N N . ALA A 1 122 ? -13.831 3.861 6.959 1.00 95.12 122 ALA A N 1
ATOM 970 C CA . ALA A 1 122 ? -12.799 4.590 7.686 1.00 95.12 122 ALA A CA 1
ATOM 971 C C . ALA A 1 122 ? -12.873 6.079 7.317 1.00 95.12 122 ALA A C 1
ATOM 973 O O . ALA A 1 122 ? -13.304 6.422 6.214 1.00 95.12 122 ALA A O 1
ATOM 974 N N . ILE A 1 123 ? -12.430 6.953 8.220 1.00 96.75 123 ILE A N 1
ATOM 975 C CA . ILE A 1 123 ? -12.317 8.400 7.987 1.00 96.75 123 ILE A CA 1
ATOM 976 C C . ILE A 1 123 ? -10.867 8.815 8.233 1.00 96.75 123 ILE A C 1
ATOM 978 O O . ILE A 1 123 ? -10.301 8.487 9.269 1.00 96.75 123 ILE A O 1
ATOM 982 N N . GLY A 1 124 ? -10.266 9.553 7.301 1.00 96.31 124 GLY A N 1
ATOM 983 C CA . GLY A 1 124 ? -8.958 10.182 7.487 1.00 96.31 124 GLY A CA 1
ATOM 984 C C . GLY A 1 124 ? -9.107 11.685 7.655 1.00 96.31 124 GLY A C 1
ATOM 985 O O . GLY A 1 124 ? -9.824 12.320 6.884 1.00 96.31 124 GLY A O 1
ATOM 986 N N . ILE A 1 125 ? -8.436 12.251 8.653 1.00 95.75 125 ILE A N 1
ATOM 987 C CA . ILE A 1 125 ? -8.364 13.693 8.877 1.00 95.75 125 ILE A CA 1
ATOM 988 C C . ILE A 1 125 ? -6.937 14.132 8.585 1.00 95.75 125 ILE A C 1
ATOM 990 O O . ILE A 1 125 ? -6.046 13.876 9.390 1.00 95.75 125 ILE A O 1
ATOM 994 N N . ASP A 1 126 ? -6.744 14.815 7.462 1.00 92.62 126 ASP A N 1
ATOM 995 C CA . ASP A 1 126 ? -5.462 15.400 7.056 1.00 92.62 126 ASP A CA 1
ATOM 996 C C . ASP A 1 126 ? -5.345 16.864 7.526 1.00 92.62 126 ASP A C 1
ATOM 998 O O . ASP A 1 126 ? -5.193 17.797 6.744 1.00 92.62 126 ASP A O 1
ATOM 1002 N N . ILE A 1 127 ? -5.566 17.080 8.828 1.00 91.31 127 ILE A N 1
ATOM 1003 C CA . ILE A 1 127 ? -5.518 18.391 9.492 1.00 91.31 127 ILE A CA 1
ATOM 1004 C C . ILE A 1 127 ? -4.827 18.198 10.839 1.00 91.31 127 ILE A C 1
ATOM 1006 O O . ILE A 1 127 ? -5.272 17.379 11.645 1.00 91.31 127 ILE A O 1
ATOM 1010 N N . LEU A 1 128 ? -3.766 18.961 11.099 1.00 92.06 128 LEU A N 1
ATOM 1011 C CA . LEU A 1 128 ? -3.070 18.927 12.383 1.00 92.06 128 LEU A CA 1
ATOM 1012 C C . LEU A 1 128 ? -3.839 19.716 13.451 1.00 92.06 128 LEU A C 1
ATOM 1014 O O . LEU A 1 128 ? -4.355 20.808 13.211 1.00 92.06 128 LEU A O 1
ATOM 1018 N N . PHE A 1 129 ? -3.911 19.141 14.651 1.00 94.31 129 PHE A N 1
ATOM 1019 C CA . PHE A 1 129 ? -4.449 19.792 15.845 1.00 94.31 129 PHE A CA 1
ATOM 1020 C C . PHE A 1 129 ? -3.291 20.187 16.756 1.00 94.31 129 PHE A C 1
ATOM 1022 O O . PHE A 1 129 ? -3.055 19.567 17.785 1.00 94.31 129 PHE A O 1
ATOM 1029 N N . ASP A 1 130 ? -2.543 21.190 16.322 1.00 91.19 130 ASP A N 1
ATOM 1030 C CA . ASP A 1 130 ? -1.229 21.589 16.836 1.00 91.19 130 ASP A CA 1
ATOM 1031 C C . ASP A 1 130 ? -1.256 22.842 17.730 1.00 91.19 130 ASP A C 1
ATOM 1033 O O . ASP A 1 130 ? -0.250 23.213 18.321 1.00 91.19 130 ASP A O 1
ATOM 1037 N N . GLN A 1 131 ? -2.414 23.478 17.883 1.00 92.38 131 GLN A N 1
ATOM 1038 C CA . GLN A 1 131 ? -2.607 24.644 18.750 1.00 92.38 131 GLN A CA 1
ATOM 1039 C C . GLN A 1 131 ? -3.983 24.621 19.435 1.00 92.38 131 GLN A C 1
ATOM 1041 O O . GLN A 1 131 ? -4.914 24.020 18.892 1.00 92.38 131 GLN A O 1
ATOM 1046 N N . PRO A 1 132 ? -4.162 25.261 20.604 1.00 93.12 132 PRO A N 1
ATOM 1047 C CA . PRO A 1 132 ? -5.447 25.287 21.307 1.00 93.12 132 PRO A CA 1
ATOM 1048 C C . PRO A 1 132 ? -6.528 26.057 20.542 1.00 93.12 132 PRO A C 1
ATOM 1050 O O . PRO A 1 132 ? -6.238 27.051 19.870 1.00 93.12 132 PRO A O 1
ATOM 1053 N N . GLN A 1 133 ? -7.783 25.624 20.680 1.00 93.38 133 GLN A N 1
ATOM 1054 C CA . GLN A 1 133 ? -8.963 26.395 20.282 1.00 93.38 133 GLN A CA 1
ATOM 1055 C C . GLN A 1 133 ? -10.101 26.233 21.299 1.00 93.38 133 GLN A C 1
ATOM 1057 O O . GLN A 1 133 ? -10.147 25.280 22.074 1.00 93.38 133 GLN A O 1
ATOM 1062 N N . ASP A 1 134 ? -11.056 27.160 21.286 1.00 92.44 134 ASP A N 1
ATOM 1063 C CA . ASP A 1 134 ? -12.186 27.134 22.222 1.00 92.44 134 ASP A CA 1
ATOM 1064 C C . ASP A 1 134 ? -13.100 25.915 21.996 1.00 92.44 134 ASP A C 1
ATOM 1066 O O . ASP A 1 134 ? -13.740 25.422 22.925 1.00 92.44 134 ASP A O 1
ATOM 1070 N N . GLU A 1 135 ? -13.145 25.387 20.768 1.00 94.38 135 GLU A N 1
ATOM 1071 C CA . GLU A 1 135 ? -14.023 24.280 20.378 1.00 94.38 135 GLU A CA 1
ATOM 1072 C C . GLU A 1 135 ? -13.380 22.881 20.551 1.00 94.38 135 GLU A C 1
ATOM 1074 O O . GLU A 1 135 ? -13.916 21.874 20.079 1.00 94.38 135 GLU A O 1
ATOM 1079 N N . ASP A 1 136 ? -12.241 22.783 21.246 1.00 95.38 136 ASP A N 1
ATOM 1080 C CA . ASP A 1 136 ? -11.484 21.533 21.434 1.00 95.38 136 ASP A CA 1
ATOM 1081 C C . ASP A 1 136 ? -12.286 20.448 22.140 1.00 95.38 136 ASP A C 1
ATOM 1083 O O . ASP A 1 136 ? -12.282 19.287 21.723 1.00 95.38 136 ASP A O 1
ATOM 1087 N N . GLU A 1 137 ? -12.997 20.827 23.201 1.00 97.25 137 GLU A N 1
ATOM 1088 C CA . GLU A 1 137 ? -13.828 19.903 23.971 1.00 97.25 137 GLU A CA 1
ATOM 1089 C C . GLU A 1 137 ? -14.938 19.304 23.107 1.00 97.25 137 GLU A C 1
ATOM 1091 O O . GLU A 1 137 ? -15.233 18.110 23.203 1.00 97.25 137 GLU A O 1
ATOM 1096 N N . GLU A 1 138 ? -15.517 20.109 22.213 1.00 97.00 138 GLU A N 1
ATOM 1097 C CA . GLU A 1 138 ? -16.545 19.640 21.293 1.00 97.00 138 GLU A CA 1
ATOM 1098 C C . GLU A 1 138 ? -15.973 18.637 20.283 1.00 97.00 138 GLU A C 1
ATOM 1100 O O . GLU A 1 138 ? -16.571 17.577 20.055 1.00 97.00 138 GLU A O 1
ATOM 1105 N N . LEU A 1 139 ? -14.819 18.948 19.688 1.00 97.56 139 LEU A N 1
ATOM 1106 C CA . LEU A 1 139 ? -14.172 18.070 18.717 1.00 97.56 139 LEU A CA 1
ATOM 1107 C C . LEU A 1 139 ? -13.720 16.757 19.359 1.00 97.56 139 LEU A C 1
ATOM 1109 O O . LEU A 1 139 ? -13.928 15.688 18.785 1.00 97.56 139 LEU A O 1
ATOM 1113 N N . ILE A 1 140 ? -13.158 16.809 20.565 1.00 97.88 140 ILE A N 1
ATOM 1114 C CA . ILE A 1 140 ? -12.745 15.614 21.305 1.00 97.88 140 ILE A CA 1
ATOM 1115 C C . ILE A 1 140 ? -13.961 14.766 21.668 1.00 97.88 140 ILE A C 1
ATOM 1117 O O . ILE A 1 140 ? -13.919 13.547 21.497 1.00 97.88 140 ILE A O 1
ATOM 1121 N N . ALA A 1 141 ? -15.065 15.377 22.105 1.00 97.88 141 ALA A N 1
ATOM 1122 C CA . ALA A 1 141 ? -16.309 14.653 22.348 1.00 97.88 141 ALA A CA 1
ATOM 1123 C C . ALA A 1 141 ? -16.839 13.985 21.067 1.00 97.88 141 ALA A C 1
ATOM 1125 O O . ALA A 1 141 ? -17.247 12.823 21.112 1.00 97.88 141 ALA A O 1
ATOM 1126 N N . ALA A 1 142 ? -16.785 14.679 19.924 1.00 98.00 142 ALA A N 1
ATOM 1127 C CA . ALA A 1 142 ? -17.171 14.118 18.631 1.00 98.00 142 ALA A CA 1
ATOM 1128 C C . ALA A 1 142 ? -16.292 12.917 18.253 1.00 98.00 142 ALA A C 1
ATOM 1130 O O . ALA A 1 142 ? -16.822 11.830 18.051 1.00 98.00 142 ALA A O 1
ATOM 1131 N N . LEU A 1 143 ? -14.964 13.081 18.245 1.00 98.00 143 LEU A N 1
ATOM 1132 C CA . LEU A 1 143 ? -13.996 12.032 17.898 1.00 98.00 143 LEU A CA 1
ATOM 1133 C C . LEU A 1 143 ? -14.100 10.808 18.814 1.00 98.00 143 LEU A C 1
ATOM 1135 O O . LEU A 1 143 ? -14.035 9.671 18.347 1.00 98.00 143 LEU A O 1
ATOM 1139 N N . ARG A 1 144 ? -14.300 11.019 20.120 1.00 97.88 144 ARG A N 1
ATOM 1140 C CA . ARG A 1 144 ? -14.487 9.921 21.078 1.00 97.88 144 ARG A CA 1
ATOM 1141 C C . ARG A 1 144 ? -15.813 9.183 20.882 1.00 97.88 144 ARG A C 1
ATOM 1143 O O . ARG A 1 144 ? -15.877 7.998 21.201 1.00 97.88 144 ARG A O 1
ATOM 1150 N N . GLY A 1 145 ? -16.840 9.870 20.383 1.00 97.25 145 GLY A N 1
ATOM 1151 C CA . GLY A 1 145 ? -18.170 9.321 20.115 1.00 97.25 145 GLY A CA 1
ATOM 1152 C C . GLY A 1 145 ? -18.324 8.616 18.763 1.00 97.25 145 GLY A C 1
ATOM 1153 O O . GLY A 1 145 ? -19.372 8.016 18.529 1.00 97.25 145 GLY A O 1
ATOM 1154 N N . MET A 1 146 ? -17.311 8.669 17.893 1.00 97.50 146 MET A N 1
ATOM 1155 C CA . MET A 1 146 ? -17.366 8.082 16.551 1.00 97.50 146 MET A CA 1
ATOM 1156 C C . MET A 1 146 ? -17.566 6.565 16.586 1.00 97.50 146 MET A C 1
ATOM 1158 O O . MET A 1 146 ? -16.868 5.834 17.300 1.00 97.50 146 MET A O 1
ATOM 1162 N N . LYS A 1 147 ? -18.485 6.072 15.752 1.00 96.25 147 LYS A N 1
ATOM 1163 C CA . LYS A 1 147 ? -18.643 4.637 15.483 1.00 96.25 147 LYS A CA 1
ATOM 1164 C C . LYS A 1 147 ? -17.661 4.159 14.421 1.00 96.25 147 LYS A C 1
ATOM 1166 O O . LYS A 1 147 ? -17.195 3.020 14.508 1.00 96.25 147 LYS A O 1
ATOM 1171 N N . THR A 1 148 ? -17.338 5.007 13.459 1.00 96.06 148 THR A N 1
ATOM 1172 C CA . THR A 1 148 ? -16.367 4.744 12.402 1.00 96.06 148 THR A CA 1
ATOM 1173 C C . THR A 1 148 ? -14.939 4.920 12.930 1.00 96.06 148 THR A C 1
ATOM 1175 O O . THR A 1 148 ? -14.692 5.845 13.707 1.00 96.06 148 THR A O 1
ATOM 1178 N N . PRO A 1 149 ? -13.983 4.049 12.563 1.00 96.25 149 PRO A N 1
ATOM 1179 C CA . PRO A 1 149 ? -12.565 4.297 12.808 1.00 96.25 149 PRO A CA 1
ATOM 1180 C C . PRO A 1 149 ? -12.087 5.604 12.161 1.00 96.25 149 PRO A C 1
ATOM 1182 O O . PRO A 1 149 ? -12.458 5.911 11.025 1.00 96.25 149 PRO A O 1
ATOM 1185 N N . VAL A 1 150 ? -11.292 6.383 12.899 1.00 97.19 150 VAL A N 1
ATOM 1186 C CA . VAL A 1 150 ? -10.794 7.682 12.433 1.00 97.19 150 VAL A CA 1
ATOM 1187 C C . VAL A 1 150 ? -9.277 7.749 12.556 1.00 97.19 150 VAL A C 1
ATOM 1189 O O . VAL A 1 150 ? -8.727 7.681 13.654 1.00 97.19 150 VAL A O 1
ATOM 1192 N N . ALA A 1 151 ? -8.600 7.972 11.439 1.00 96.62 151 ALA A N 1
ATOM 1193 C CA . ALA A 1 151 ? -7.177 8.251 11.380 1.00 96.62 151 ALA A CA 1
ATOM 1194 C C . ALA A 1 151 ? -6.953 9.769 11.482 1.00 96.62 151 ALA A C 1
ATOM 1196 O O . ALA A 1 151 ? -7.359 10.526 10.603 1.00 96.62 151 ALA A O 1
ATOM 1197 N N . VAL A 1 152 ? -6.343 10.222 12.575 1.00 96.75 152 VAL A N 1
ATOM 1198 C CA . VAL A 1 152 ? -6.084 11.638 12.872 1.00 96.75 152 VAL A CA 1
ATOM 1199 C C . VAL A 1 152 ? -4.643 11.976 12.518 1.00 96.75 152 VAL A C 1
ATOM 1201 O O . VAL A 1 152 ? -3.733 11.311 13.014 1.00 96.75 152 VAL A O 1
ATOM 1204 N N . ALA A 1 153 ? -4.431 13.002 11.692 1.00 94.88 153 ALA A N 1
ATOM 1205 C CA . ALA A 1 153 ? -3.101 13.438 11.285 1.00 94.88 153 ALA A CA 1
ATOM 1206 C C . ALA A 1 153 ? -2.149 13.650 12.469 1.00 94.88 153 ALA A C 1
ATOM 1208 O O . ALA A 1 153 ? -2.492 14.254 13.487 1.00 94.88 153 ALA A O 1
ATOM 1209 N N . TYR A 1 154 ? -0.927 13.157 12.297 1.00 94.44 154 TYR A N 1
ATOM 1210 C CA . TYR A 1 154 ? 0.165 13.295 13.243 1.00 94.44 154 TYR A CA 1
ATOM 1211 C C . TYR A 1 154 ? 1.465 13.662 12.528 1.00 94.44 154 TYR A C 1
ATOM 1213 O O . TYR A 1 154 ? 1.841 13.043 11.526 1.00 94.44 154 TYR A O 1
ATOM 1221 N N . ALA A 1 155 ? 2.191 14.621 13.091 1.00 91.56 155 ALA A N 1
ATOM 1222 C CA . ALA A 1 155 ? 3.512 15.024 12.641 1.00 91.56 155 ALA A CA 1
ATOM 1223 C C . ALA A 1 155 ? 4.429 15.226 13.853 1.00 91.56 155 ALA A C 1
ATOM 1225 O O . ALA A 1 155 ? 3.996 15.708 14.896 1.00 91.56 155 ALA A O 1
ATOM 1226 N N . ALA A 1 156 ? 5.696 14.837 13.709 1.00 90.06 156 ALA A N 1
ATOM 1227 C CA . ALA A 1 156 ? 6.725 15.054 14.720 1.00 90.06 156 ALA A CA 1
ATOM 1228 C C . ALA A 1 156 ? 7.810 15.993 14.184 1.00 90.06 156 ALA A C 1
ATOM 1230 O O . ALA A 1 156 ? 8.203 15.868 13.021 1.00 90.06 156 ALA A O 1
ATOM 1231 N N . THR A 1 157 ? 8.341 16.848 15.055 1.00 88.69 157 THR A N 1
ATOM 1232 C CA . THR A 1 157 ? 9.492 17.737 14.808 1.00 88.69 157 THR A CA 1
ATOM 1233 C C . THR A 1 157 ? 10.690 16.981 14.243 1.00 88.69 157 THR A C 1
ATOM 1235 O O . THR A 1 157 ? 11.303 17.412 13.277 1.00 88.69 157 THR A O 1
ATOM 1238 N N . ALA A 1 158 ? 10.997 15.802 14.794 1.00 85.25 158 ALA A N 1
ATOM 1239 C CA . ALA A 1 158 ? 12.162 15.007 14.399 1.00 85.25 158 ALA A CA 1
ATOM 1240 C C . ALA A 1 158 ? 12.157 14.603 12.917 1.00 85.25 158 ALA A C 1
ATOM 1242 O O . ALA A 1 158 ? 13.212 14.341 12.345 1.00 85.25 158 ALA A O 1
ATOM 1243 N N . THR A 1 159 ? 10.974 14.517 12.308 1.00 82.31 159 THR A N 1
ATOM 1244 C CA . THR A 1 159 ? 10.820 14.153 10.900 1.00 82.31 159 THR A CA 1
ATOM 1245 C C . THR A 1 159 ? 10.381 15.330 10.035 1.00 82.31 159 THR A C 1
ATOM 1247 O O . THR A 1 159 ? 10.722 15.346 8.860 1.00 82.31 159 THR A O 1
ATOM 1250 N N . ASN A 1 160 ? 9.676 16.316 10.592 1.00 82.25 160 ASN A N 1
ATOM 1251 C CA . ASN A 1 160 ? 9.166 17.484 9.865 1.00 82.25 160 ASN A CA 1
ATOM 1252 C C . ASN A 1 160 ? 9.648 18.782 10.555 1.00 82.25 160 ASN A C 1
ATOM 1254 O O . ASN A 1 160 ? 8.823 19.542 11.064 1.00 82.25 160 ASN A O 1
ATOM 1258 N N . PRO A 1 161 ? 10.974 19.007 10.660 1.00 80.06 161 PRO A N 1
ATOM 1259 C CA . PRO A 1 161 ? 11.529 20.122 11.432 1.00 80.06 161 PRO A CA 1
ATOM 1260 C C . PRO A 1 161 ? 11.224 21.497 10.824 1.00 80.06 161 PRO A C 1
ATOM 1262 O O . PRO A 1 161 ? 11.283 22.490 11.542 1.00 80.06 161 PRO A O 1
ATOM 1265 N N . ASP A 1 162 ? 10.894 21.549 9.531 1.00 79.94 162 ASP A N 1
ATOM 1266 C CA . ASP A 1 162 ? 10.563 22.787 8.818 1.00 79.94 162 ASP A CA 1
ATOM 1267 C C . ASP A 1 162 ? 9.064 23.139 8.891 1.00 79.94 162 ASP A C 1
ATOM 1269 O O . ASP A 1 162 ? 8.686 24.271 8.596 1.00 79.94 162 ASP A O 1
ATOM 1273 N N . ASP A 1 163 ? 8.211 22.186 9.292 1.00 81.12 163 ASP A N 1
ATOM 1274 C CA . ASP A 1 163 ? 6.747 22.329 9.254 1.00 81.12 163 ASP A CA 1
ATOM 1275 C C . ASP A 1 163 ? 6.085 22.324 10.637 1.00 81.12 163 ASP A C 1
ATOM 1277 O O . ASP A 1 163 ? 4.955 22.791 10.770 1.00 81.12 163 ASP A O 1
ATOM 1281 N N . ILE A 1 164 ? 6.743 21.754 11.653 1.00 84.88 164 ILE A N 1
ATOM 1282 C CA . ILE A 1 164 ? 6.202 21.635 13.011 1.00 84.88 164 ILE A CA 1
ATOM 1283 C C . ILE A 1 164 ? 7.231 22.083 14.039 1.00 84.88 164 ILE A C 1
ATOM 1285 O O . ILE A 1 164 ? 8.347 21.565 14.093 1.00 84.88 164 ILE A O 1
ATOM 1289 N N . GLU A 1 165 ? 6.804 22.998 14.905 1.00 90.19 165 GLU A N 1
ATOM 1290 C CA . GLU A 1 165 ? 7.542 23.447 16.080 1.00 90.19 165 GLU A CA 1
ATOM 1291 C C . GLU A 1 165 ? 7.366 22.480 17.262 1.00 90.19 165 GLU A C 1
ATOM 1293 O O . GLU A 1 165 ? 6.463 21.636 17.312 1.00 90.19 165 GLU A O 1
ATOM 1298 N N . TRP A 1 166 ? 8.242 22.588 18.259 1.00 88.75 166 TRP A N 1
ATOM 1299 C CA . TRP A 1 166 ? 8.210 21.691 19.413 1.00 88.75 166 TRP A CA 1
ATOM 1300 C C . TRP A 1 166 ? 6.941 21.868 20.251 1.00 88.75 166 TRP A C 1
ATOM 1302 O O . TRP A 1 166 ? 6.315 20.879 20.629 1.00 88.75 166 TRP A O 1
ATOM 1312 N N . GLU A 1 167 ? 6.515 23.105 20.482 1.00 88.62 167 GLU A N 1
ATOM 1313 C CA . GLU A 1 167 ? 5.291 23.462 21.198 1.00 88.62 167 GLU A CA 1
ATOM 1314 C C . GLU A 1 167 ? 4.044 22.918 20.488 1.00 88.62 167 GLU A C 1
ATOM 1316 O O . GLU A 1 167 ? 3.140 22.377 21.130 1.00 88.62 167 GLU A O 1
ATOM 1321 N N . GLN A 1 168 ? 4.036 22.997 19.156 1.00 91.75 168 GLN A N 1
ATOM 1322 C CA . GLN A 1 168 ? 2.985 22.442 18.307 1.00 91.75 168 GLN A CA 1
ATOM 1323 C C . GLN A 1 168 ? 2.892 20.921 18.445 1.00 91.75 168 GLN A C 1
ATOM 1325 O O . GLN A 1 168 ? 1.808 20.370 18.662 1.00 91.75 168 GLN A O 1
ATOM 1330 N N . GLN A 1 169 ? 4.037 20.229 18.400 1.00 93.12 169 GLN A N 1
ATOM 1331 C CA . GLN A 1 169 ? 4.073 18.790 18.639 1.00 93.12 169 GLN A CA 1
ATOM 1332 C C . GLN A 1 169 ? 3.599 18.440 20.057 1.00 93.12 169 GLN A C 1
ATOM 1334 O O . GLN A 1 169 ? 2.843 17.484 20.222 1.00 93.12 169 GLN A O 1
ATOM 1339 N N . GLN A 1 170 ? 3.997 19.197 21.084 1.00 94.75 170 GLN A N 1
ATOM 1340 C CA . GLN A 1 170 ? 3.553 18.930 22.454 1.00 94.75 170 GLN A CA 1
ATOM 1341 C C . GLN A 1 170 ? 2.038 19.014 22.600 1.00 94.75 170 GLN A C 1
ATOM 1343 O O . GLN A 1 170 ? 1.427 18.165 23.256 1.00 94.75 170 GLN A O 1
ATOM 1348 N N . TYR A 1 171 ? 1.432 20.041 22.009 1.00 95.19 171 TYR A N 1
ATOM 1349 C CA . TYR A 1 171 ? -0.011 20.193 22.034 1.00 95.19 171 TYR A CA 1
ATOM 1350 C C . TYR A 1 171 ? -0.691 19.048 21.264 1.00 95.19 171 TYR A C 1
ATOM 1352 O O . TYR A 1 171 ? -1.647 18.454 21.766 1.00 95.19 171 TYR A O 1
ATOM 1360 N N . LEU A 1 172 ? -0.154 18.663 20.104 1.00 94.75 172 LEU A N 1
ATOM 1361 C CA . LEU A 1 172 ? -0.647 17.527 19.324 1.00 94.75 172 LEU A CA 1
ATOM 1362 C C . LEU A 1 172 ? -0.577 16.208 20.114 1.00 94.75 172 LEU A C 1
ATOM 1364 O O . LEU A 1 172 ? -1.552 15.456 20.152 1.00 94.75 172 LEU A O 1
ATOM 1368 N N . ASP A 1 173 ? 0.537 15.945 20.801 1.00 95.19 173 ASP A N 1
ATOM 1369 C CA . ASP A 1 173 ? 0.715 14.771 21.663 1.00 95.19 173 ASP A CA 1
ATOM 1370 C C . ASP A 1 173 ? -0.336 14.744 22.787 1.00 95.19 173 ASP A C 1
ATOM 1372 O O . ASP A 1 173 ? -0.947 13.702 23.056 1.00 95.19 173 ASP A O 1
ATOM 1376 N N . GLN A 1 174 ? -0.606 15.894 23.414 1.00 96.44 174 GLN A N 1
ATOM 1377 C CA . GLN A 1 174 ? -1.653 16.029 24.431 1.00 96.44 174 GLN A CA 1
ATOM 1378 C C . GLN A 1 174 ? -3.048 15.800 23.841 1.00 96.44 174 GLN A C 1
ATOM 1380 O O . GLN A 1 174 ? -3.842 15.056 24.420 1.00 96.44 174 GLN A O 1
ATOM 1385 N N . PHE A 1 175 ? -3.346 16.379 22.678 1.00 96.69 175 PHE A N 1
ATOM 1386 C CA . PHE A 1 175 ? -4.621 16.199 21.989 1.00 96.69 175 PHE A CA 1
ATOM 1387 C C . PHE A 1 175 ? -4.871 14.717 21.666 1.00 96.69 175 PHE A C 1
ATOM 1389 O O . PHE A 1 175 ? -5.911 14.162 22.027 1.00 96.69 175 PHE A O 1
ATOM 1396 N N . ILE A 1 176 ? -3.888 14.033 21.073 1.00 96.19 176 ILE A N 1
ATOM 1397 C CA . ILE A 1 176 ? -3.960 12.598 20.766 1.00 96.19 176 ILE A CA 1
ATOM 1398 C C . ILE A 1 176 ? -4.099 11.759 22.042 1.00 96.19 176 ILE A C 1
ATOM 1400 O O . ILE A 1 176 ? -4.886 10.808 22.073 1.00 96.19 176 ILE A O 1
ATOM 1404 N N . ALA A 1 177 ? -3.403 12.110 23.129 1.00 96.81 177 ALA A N 1
ATOM 1405 C CA . ALA A 1 177 ? -3.532 11.407 24.405 1.00 96.81 177 ALA A CA 1
ATOM 1406 C C . ALA A 1 177 ? -4.976 11.432 24.941 1.00 96.81 177 ALA A C 1
ATOM 1408 O O . ALA A 1 177 ? -5.447 10.433 25.495 1.00 96.81 177 ALA A O 1
ATOM 1409 N N . ARG A 1 178 ? -5.719 12.522 24.709 1.00 97.44 178 ARG A N 1
ATOM 1410 C CA . ARG A 1 178 ? -7.140 12.647 25.080 1.00 97.44 178 ARG A CA 1
ATOM 1411 C C . ARG A 1 178 ? -8.070 11.758 24.247 1.00 97.44 178 ARG A C 1
ATOM 1413 O O . ARG A 1 178 ? -9.176 11.438 24.692 1.00 97.44 178 ARG A O 1
ATOM 1420 N N . LEU A 1 179 ? -7.631 11.291 23.079 1.00 97.00 179 LEU A N 1
ATOM 1421 C CA . LEU A 1 179 ? -8.371 10.346 22.234 1.00 97.00 179 LEU A CA 1
ATOM 1422 C C . LEU A 1 179 ? -8.128 8.880 22.614 1.00 97.00 179 LEU A C 1
ATOM 1424 O O . LEU A 1 179 ? -8.814 7.989 22.106 1.00 97.00 179 LEU A O 1
ATOM 1428 N N . LYS A 1 180 ? -7.201 8.600 23.540 1.00 94.75 180 LYS A N 1
ATOM 1429 C CA . LYS A 1 180 ? -6.893 7.236 23.980 1.00 94.75 180 LYS A CA 1
ATOM 1430 C C . LYS A 1 180 ? -8.160 6.492 24.424 1.00 94.75 180 LYS A C 1
ATOM 1432 O O . LYS A 1 180 ? -8.991 7.011 25.178 1.00 94.75 180 LYS A O 1
ATOM 1437 N N . GLY A 1 181 ? -8.298 5.259 23.937 1.00 92.69 181 GLY A N 1
ATOM 1438 C CA . GLY A 1 181 ? -9.457 4.395 24.185 1.00 92.69 181 GLY A CA 1
ATOM 1439 C C . GLY A 1 181 ? -10.652 4.630 23.255 1.00 92.69 181 GLY A C 1
ATOM 1440 O O . GLY A 1 181 ? -11.637 3.909 23.374 1.00 92.69 181 GLY A O 1
ATOM 1441 N N . SER A 1 182 ? -10.580 5.598 22.338 1.00 96.38 182 SER A N 1
ATOM 1442 C CA . SER A 1 182 ? -11.578 5.781 21.279 1.00 96.38 182 SER A CA 1
ATOM 1443 C C . SER A 1 182 ? -11.193 5.054 19.984 1.00 96.38 182 SER A C 1
ATOM 1445 O O . SER A 1 182 ? -10.150 4.398 19.900 1.00 96.38 182 SER A O 1
ATOM 1447 N N . LYS A 1 183 ? -12.049 5.175 18.963 1.00 94.56 183 LYS A N 1
ATOM 1448 C CA . LYS A 1 183 ? -11.768 4.720 17.597 1.00 94.56 183 LYS A CA 1
ATOM 1449 C C . LYS A 1 183 ? -10.949 5.721 16.775 1.00 94.56 183 LYS A C 1
ATOM 1451 O O . LYS A 1 183 ? -10.575 5.391 15.655 1.00 94.56 183 LYS A O 1
ATOM 1456 N N . ALA A 1 184 ? -10.654 6.899 17.326 1.00 96.50 184 ALA A N 1
ATOM 1457 C CA . ALA A 1 184 ? -9.760 7.868 16.715 1.00 96.50 184 ALA A CA 1
ATOM 1458 C C . ALA A 1 184 ? -8.306 7.582 17.122 1.00 96.50 184 ALA A C 1
ATOM 1460 O O . ALA A 1 184 ? -7.990 7.510 18.314 1.00 96.50 184 ALA A O 1
ATOM 1461 N N . ARG A 1 185 ? -7.420 7.390 16.142 1.00 94.50 185 ARG A N 1
ATOM 1462 C CA . ARG A 1 185 ? -6.014 7.008 16.340 1.00 94.50 185 ARG A CA 1
ATOM 1463 C C . ARG A 1 185 ? -5.081 7.925 15.555 1.00 94.50 185 ARG A C 1
ATOM 1465 O O . ARG A 1 185 ? -5.456 8.362 14.472 1.00 94.50 185 ARG A O 1
ATOM 1472 N N . PRO A 1 186 ? -3.866 8.193 16.059 1.00 95.31 186 PRO A N 1
ATOM 1473 C CA . PRO A 1 186 ? -2.899 8.994 15.324 1.00 95.31 186 PRO A CA 1
ATOM 1474 C C . PRO A 1 186 ? -2.422 8.253 14.073 1.00 95.31 186 PRO A C 1
ATOM 1476 O O . PRO A 1 186 ? -2.219 7.036 14.098 1.00 95.31 186 PRO A O 1
ATOM 1479 N N . ALA A 1 187 ? -2.194 8.999 13.001 1.00 93.81 187 ALA A N 1
ATOM 1480 C CA . ALA A 1 187 ? -1.690 8.493 11.739 1.00 93.81 187 ALA A CA 1
ATOM 1481 C C . ALA A 1 187 ? -0.743 9.517 11.111 1.00 93.81 187 ALA A C 1
ATOM 1483 O O . ALA A 1 187 ? -1.062 10.700 11.022 1.00 93.81 187 ALA A O 1
ATOM 1484 N N . SER A 1 188 ? 0.446 9.077 10.710 1.00 92.56 188 SER A N 1
ATOM 1485 C CA . SER A 1 188 ? 1.472 9.998 10.237 1.00 92.56 188 SER A CA 1
ATOM 1486 C C . SER A 1 188 ? 1.115 10.565 8.867 1.00 92.56 188 SER A C 1
ATOM 1488 O O . SER A 1 188 ? 0.802 9.807 7.948 1.00 92.56 188 SER A O 1
ATOM 1490 N N . ILE A 1 189 ? 1.204 11.886 8.718 1.00 88.44 189 ILE A N 1
ATOM 1491 C CA . ILE A 1 189 ? 1.036 12.548 7.414 1.00 88.44 189 ILE A CA 1
ATOM 1492 C C . ILE A 1 189 ? 2.356 12.771 6.679 1.00 88.44 189 ILE A C 1
ATOM 1494 O O . ILE A 1 189 ? 2.312 13.172 5.528 1.00 88.44 189 ILE A O 1
ATOM 1498 N N . ARG A 1 190 ? 3.494 12.492 7.341 1.00 83.94 190 ARG A N 1
ATOM 1499 C CA . ARG A 1 190 ? 4.880 12.642 6.858 1.00 83.94 190 ARG A CA 1
ATOM 1500 C C . ARG A 1 190 ? 5.009 13.672 5.724 1.00 83.94 190 ARG A C 1
ATOM 1502 O O . ARG A 1 190 ? 4.916 13.334 4.546 1.00 83.94 190 ARG A O 1
ATOM 1509 N N . LEU A 1 191 ? 5.289 14.909 6.107 1.00 72.00 191 LEU A N 1
ATOM 1510 C CA . LEU A 1 191 ? 5.577 16.002 5.195 1.00 72.00 191 LEU A CA 1
ATOM 1511 C C . LEU A 1 191 ? 7.038 15.825 4.748 1.00 72.00 191 LEU A C 1
ATOM 1513 O O . LEU A 1 191 ? 7.964 16.181 5.466 1.00 72.00 191 LEU A O 1
ATOM 1517 N N . ASP A 1 192 ? 7.262 15.110 3.641 1.00 66.81 192 ASP A N 1
ATOM 1518 C CA . ASP A 1 192 ? 8.560 15.125 2.957 1.00 66.81 192 ASP A CA 1
ATOM 1519 C C . ASP A 1 192 ? 8.471 16.089 1.774 1.00 66.81 192 ASP A C 1
ATOM 1521 O O . ASP A 1 192 ? 7.865 15.823 0.729 1.00 66.81 192 ASP A O 1
ATOM 1525 N N . ASN A 1 193 ? 9.052 17.252 2.007 1.00 62.25 193 ASN A N 1
ATOM 1526 C CA . ASN A 1 193 ? 9.049 18.452 1.194 1.00 62.25 193 ASN A CA 1
ATOM 1527 C C . ASN A 1 193 ? 10.489 18.904 0.910 1.00 62.25 193 ASN A C 1
ATOM 1529 O O . ASN A 1 193 ? 10.705 20.067 0.571 1.00 62.25 193 ASN A O 1
ATOM 1533 N N . THR A 1 194 ? 11.449 17.963 0.901 1.00 54.84 194 THR A N 1
ATOM 1534 C CA . THR A 1 194 ? 12.869 18.176 0.543 1.00 54.84 194 THR A CA 1
ATOM 1535 C C . THR A 1 194 ? 13.055 19.020 -0.737 1.00 54.84 194 THR A C 1
ATOM 1537 O O . THR A 1 194 ? 14.065 19.700 -0.905 1.00 54.84 194 THR A O 1
ATOM 1540 N N . PHE A 1 195 ? 12.056 19.051 -1.635 1.00 55.19 195 PHE A N 1
ATOM 1541 C CA . PHE A 1 195 ? 12.047 19.903 -2.831 1.00 55.19 195 PHE A CA 1
ATOM 1542 C C . PHE A 1 195 ? 10.769 20.735 -3.042 1.00 55.19 195 PHE A C 1
ATOM 1544 O O . PHE A 1 195 ? 10.498 21.120 -4.181 1.00 55.19 195 PHE A O 1
ATOM 1551 N N . GLY A 1 196 ? 9.991 21.039 -2.000 1.00 53.53 196 GLY A N 1
ATOM 1552 C CA . GLY A 1 196 ? 8.731 21.799 -2.105 1.00 53.53 196 GLY A CA 1
ATOM 1553 C C . GLY A 1 196 ? 7.583 21.044 -2.791 1.00 53.53 196 GLY A C 1
ATOM 1554 O O . GLY A 1 196 ? 6.527 21.615 -3.037 1.00 53.53 196 GLY A O 1
ATOM 1555 N N . ALA A 1 197 ? 7.790 19.764 -3.103 1.00 52.00 197 ALA A N 1
ATOM 1556 C CA . ALA A 1 197 ? 6.785 18.840 -3.606 1.00 52.00 197 ALA A CA 1
ATOM 1557 C C . ALA A 1 197 ? 7.145 17.422 -3.149 1.00 52.00 197 ALA A C 1
ATOM 1559 O O . ALA A 1 197 ? 8.304 17.007 -3.268 1.00 52.00 197 ALA A O 1
ATOM 1560 N N . THR A 1 198 ? 6.157 16.668 -2.673 1.00 53.09 198 THR A N 1
ATOM 1561 C CA . THR A 1 198 ? 6.320 15.248 -2.352 1.00 53.09 198 THR A CA 1
ATOM 1562 C C . THR A 1 198 ? 6.378 14.455 -3.656 1.00 53.09 198 THR A C 1
ATOM 1564 O O . THR A 1 198 ? 5.376 14.256 -4.337 1.00 53.09 198 THR A O 1
ATOM 1567 N N . ARG A 1 199 ? 7.591 14.056 -4.047 1.00 57.59 199 ARG A N 1
ATOM 1568 C CA . ARG A 1 199 ? 7.881 13.361 -5.320 1.00 57.59 199 ARG A CA 1
ATOM 1569 C C . ARG A 1 199 ? 8.087 11.856 -5.152 1.00 57.59 199 ARG A C 1
ATOM 1571 O O . ARG A 1 199 ? 8.153 11.124 -6.135 1.00 57.59 199 ARG A O 1
ATOM 1578 N N . LEU A 1 200 ? 8.205 11.406 -3.908 1.00 57.59 200 LEU A N 1
ATOM 1579 C CA . LEU A 1 200 ? 8.356 10.015 -3.507 1.00 57.59 200 LEU A CA 1
ATOM 1580 C C . LEU A 1 200 ? 7.336 9.728 -2.411 1.00 57.59 200 LEU A C 1
ATOM 1582 O O . LEU A 1 200 ? 6.991 10.617 -1.635 1.00 57.59 200 LEU A O 1
ATOM 1586 N N . TRP A 1 201 ? 6.859 8.486 -2.345 1.00 60.75 201 TRP A N 1
ATOM 1587 C CA . TRP A 1 201 ? 6.039 8.077 -1.212 1.00 60.75 201 TRP A CA 1
ATOM 1588 C C . TRP A 1 201 ? 6.858 8.211 0.077 1.00 60.75 201 TRP A C 1
ATOM 1590 O O . TRP A 1 201 ? 7.999 7.740 0.097 1.00 60.75 201 TRP A O 1
ATOM 1600 N N . PRO A 1 202 ? 6.292 8.825 1.129 1.00 65.31 202 PRO A N 1
ATOM 1601 C CA . PRO A 1 202 ? 7.002 9.055 2.374 1.00 65.31 202 PRO A CA 1
ATOM 1602 C C . PRO A 1 202 ? 7.550 7.759 2.973 1.00 65.31 202 PRO A C 1
ATOM 1604 O O . PRO A 1 202 ? 6.911 6.700 2.931 1.00 65.31 202 PRO A O 1
ATOM 1607 N N . ASP A 1 203 ? 8.739 7.854 3.556 1.00 70.31 203 ASP A N 1
ATOM 1608 C CA . ASP A 1 203 ? 9.389 6.751 4.241 1.00 70.31 203 ASP A CA 1
ATOM 1609 C C . ASP A 1 203 ? 8.672 6.405 5.558 1.00 70.31 203 ASP A C 1
ATOM 1611 O O . ASP A 1 203 ? 8.132 7.261 6.265 1.00 70.31 203 ASP A O 1
ATOM 1615 N N . ILE A 1 204 ? 8.650 5.116 5.910 1.00 74.75 204 ILE A N 1
ATOM 1616 C CA . ILE A 1 204 ? 8.079 4.666 7.185 1.00 74.75 204 ILE A CA 1
ATOM 1617 C C . ILE A 1 204 ? 9.156 4.807 8.255 1.00 74.75 204 ILE A C 1
ATOM 1619 O O . ILE A 1 204 ? 9.985 3.914 8.442 1.00 74.75 204 ILE A O 1
ATOM 1623 N N . SER A 1 205 ? 9.135 5.933 8.964 1.00 74.38 205 SER A N 1
ATOM 1624 C CA . SER A 1 205 ? 10.092 6.195 10.036 1.00 74.38 205 SER A CA 1
ATOM 1625 C C . SER A 1 205 ? 9.768 5.397 11.301 1.00 74.38 205 SER A C 1
ATOM 1627 O O . SER A 1 205 ? 8.625 5.317 11.766 1.00 74.38 205 SER A O 1
ATOM 1629 N N . LYS A 1 206 ? 10.805 4.798 11.890 1.00 73.62 206 LYS A N 1
ATOM 1630 C CA . LYS A 1 206 ? 10.699 4.027 13.130 1.00 73.62 206 LYS A CA 1
ATOM 1631 C C . LYS A 1 206 ? 10.374 4.971 14.291 1.00 73.62 206 LYS A C 1
ATOM 1633 O O . LYS A 1 206 ? 11.195 5.799 14.660 1.00 73.62 206 LYS A O 1
ATOM 1638 N N . GLY A 1 207 ? 9.205 4.789 14.904 1.00 79.50 207 GLY A N 1
ATOM 1639 C CA . GLY A 1 207 ? 8.746 5.593 16.045 1.00 79.50 207 GLY A CA 1
ATOM 1640 C C . GLY A 1 207 ? 7.580 6.530 15.727 1.00 79.50 207 GLY A C 1
ATOM 1641 O O . GLY A 1 207 ? 6.977 7.054 16.658 1.00 79.50 207 GLY A O 1
ATOM 1642 N N . LEU A 1 208 ? 7.210 6.684 14.451 1.00 85.69 208 LEU A N 1
ATOM 1643 C CA . LEU A 1 208 ? 5.972 7.357 14.062 1.00 85.69 208 LEU A CA 1
ATOM 1644 C C . LEU A 1 208 ? 4.787 6.379 14.005 1.00 85.69 208 LEU A C 1
ATOM 1646 O O . LEU A 1 208 ? 4.980 5.179 13.773 1.00 85.69 208 LEU A O 1
ATOM 1650 N N . PRO A 1 209 ? 3.546 6.877 14.163 1.00 89.12 209 PRO A N 1
ATOM 1651 C CA . PRO A 1 209 ? 2.360 6.133 13.758 1.00 89.12 209 PRO A CA 1
ATOM 1652 C C . PRO A 1 209 ? 2.440 5.731 12.272 1.00 89.12 209 PRO A C 1
ATOM 1654 O O . PRO A 1 209 ? 3.117 6.407 11.493 1.00 89.12 209 PRO A O 1
ATOM 1657 N N . PRO A 1 210 ? 1.733 4.673 11.833 1.00 89.12 210 PRO A N 1
ATOM 1658 C CA . PRO A 1 210 ? 1.665 4.328 10.414 1.00 89.12 210 PRO A CA 1
ATOM 1659 C C . PRO A 1 210 ? 1.120 5.492 9.574 1.00 89.12 210 PRO A C 1
ATOM 1661 O O . PRO A 1 210 ? 0.354 6.314 10.078 1.00 89.12 210 PRO A O 1
ATOM 1664 N N . LEU A 1 211 ? 1.488 5.542 8.291 1.00 89.62 211 LEU A N 1
ATOM 1665 C CA . LEU A 1 211 ? 1.016 6.578 7.364 1.00 89.62 211 LEU A CA 1
ATOM 1666 C C . LEU A 1 211 ? -0.519 6.628 7.294 1.00 89.62 211 LEU A C 1
ATOM 1668 O O . LEU A 1 211 ? -1.158 5.572 7.302 1.00 89.62 211 LEU A O 1
ATOM 1672 N N . LEU A 1 212 ? -1.093 7.828 7.154 1.00 89.50 212 LEU A N 1
ATOM 1673 C CA . LEU A 1 212 ? -2.543 8.085 7.123 1.00 89.50 212 LEU A CA 1
ATOM 1674 C C . LEU A 1 212 ? -3.301 7.101 6.224 1.00 89.50 212 LEU A C 1
ATOM 1676 O O . LEU A 1 212 ? -4.190 6.390 6.693 1.00 89.50 212 LEU A O 1
ATOM 1680 N N . GLY A 1 213 ? -2.877 6.968 4.965 1.00 85.44 213 GLY A N 1
ATOM 1681 C CA . GLY A 1 213 ? -3.499 6.039 4.018 1.00 85.44 213 GLY A CA 1
ATOM 1682 C C . GLY A 1 213 ? -3.425 4.568 4.448 1.00 85.44 213 GLY A C 1
ATOM 1683 O O . GLY A 1 213 ? -4.372 3.816 4.231 1.00 85.44 213 GLY A O 1
ATOM 1684 N N . ARG A 1 214 ? -2.343 4.145 5.120 1.00 83.69 214 ARG A N 1
ATOM 1685 C CA . ARG A 1 214 ? -2.213 2.771 5.639 1.00 83.69 214 ARG A CA 1
ATOM 1686 C C . ARG A 1 214 ? -3.132 2.516 6.826 1.00 83.69 214 ARG A C 1
ATOM 1688 O O . ARG A 1 214 ? -3.686 1.426 6.923 1.00 83.69 214 ARG A O 1
ATOM 1695 N N . VAL A 1 215 ? -3.299 3.497 7.714 1.00 87.19 215 VAL A N 1
ATOM 1696 C CA . VAL A 1 215 ? -4.253 3.388 8.828 1.00 87.19 215 VAL A CA 1
ATOM 1697 C C . VAL A 1 215 ? -5.670 3.260 8.282 1.00 87.19 215 VAL A C 1
ATOM 1699 O O . VAL A 1 215 ? -6.369 2.323 8.653 1.00 87.19 215 VAL A O 1
ATOM 1702 N N . MET A 1 216 ? -6.057 4.119 7.334 1.00 88.44 216 MET A N 1
ATOM 1703 C CA . MET A 1 216 ? -7.380 4.052 6.706 1.00 88.44 216 MET A CA 1
ATOM 1704 C C . MET A 1 216 ? -7.630 2.713 6.006 1.00 88.44 216 MET A C 1
ATOM 1706 O O . MET A 1 216 ? -8.718 2.157 6.124 1.00 88.44 216 MET A O 1
ATOM 1710 N N . LEU A 1 217 ? -6.632 2.166 5.307 1.00 83.75 217 LEU A N 1
ATOM 1711 C CA . LEU A 1 217 ? -6.752 0.874 4.629 1.00 83.75 217 LEU A CA 1
ATOM 1712 C C . LEU A 1 217 ? -6.888 -0.293 5.620 1.00 83.75 217 LEU A C 1
ATOM 1714 O O . LEU A 1 217 ? -7.754 -1.153 5.451 1.00 83.75 217 LEU A O 1
ATOM 1718 N N . ALA A 1 218 ? -6.085 -0.290 6.688 1.00 81.25 218 ALA A N 1
ATOM 1719 C CA . ALA A 1 218 ? -6.196 -1.257 7.778 1.00 81.25 218 ALA A CA 1
ATOM 1720 C C . ALA A 1 218 ? -7.582 -1.208 8.436 1.00 81.25 218 ALA A C 1
ATOM 1722 O O . ALA A 1 218 ? -8.204 -2.245 8.668 1.00 81.25 218 ALA A O 1
ATOM 1723 N N . GLU A 1 219 ? -8.087 -0.004 8.698 1.00 82.94 219 GLU A N 1
ATOM 1724 C CA . GLU A 1 219 ? -9.393 0.224 9.315 1.00 82.94 219 GLU A CA 1
ATOM 1725 C C . GLU A 1 219 ? -10.563 -0.113 8.387 1.00 82.94 219 GLU A C 1
ATOM 1727 O O . GLU A 1 219 ? -11.586 -0.612 8.855 1.00 82.94 219 GLU A O 1
ATOM 1732 N N . ALA A 1 220 ? -10.380 0.043 7.074 1.00 79.38 220 ALA A N 1
ATOM 1733 C CA . ALA A 1 220 ? -11.341 -0.381 6.063 1.00 79.38 220 ALA A CA 1
ATOM 1734 C C . ALA A 1 220 ? -11.426 -1.911 5.877 1.00 79.38 220 ALA A C 1
ATOM 1736 O O . ALA A 1 220 ? -12.239 -2.382 5.072 1.00 79.38 220 ALA A O 1
ATOM 1737 N N . GLY A 1 221 ? -10.638 -2.681 6.639 1.00 67.62 221 GLY A N 1
ATOM 1738 C CA . GLY A 1 221 ? -10.752 -4.134 6.742 1.00 67.62 221 GLY A CA 1
ATOM 1739 C C . GLY A 1 221 ? -9.669 -4.918 6.009 1.00 67.62 221 GLY A C 1
ATOM 1740 O O . GLY A 1 221 ? -9.953 -6.012 5.520 1.00 67.62 221 GLY A O 1
ATOM 1741 N N . GLU A 1 222 ? -8.436 -4.407 5.922 1.00 61.16 222 GLU A N 1
ATOM 1742 C CA . GLU A 1 222 ? -7.332 -5.214 5.393 1.00 61.16 222 GLU A CA 1
ATOM 1743 C C . GLU A 1 222 ? -7.156 -6.522 6.213 1.00 61.16 222 GLU A C 1
ATOM 1745 O O . GLU A 1 222 ? -7.191 -6.488 7.455 1.00 61.16 222 GLU A O 1
ATOM 1750 N N . PRO A 1 223 ? -6.934 -7.686 5.558 1.00 49.62 223 PRO A N 1
ATOM 1751 C CA . PRO A 1 223 ? -7.002 -9.012 6.193 1.00 49.62 223 PRO A CA 1
ATOM 1752 C C . PRO A 1 223 ? -6.032 -9.231 7.362 1.00 49.62 223 PRO A C 1
ATOM 1754 O O . PRO A 1 223 ? -6.234 -10.130 8.182 1.00 49.62 223 PRO A O 1
ATOM 1757 N N . ALA A 1 224 ? -4.978 -8.416 7.461 1.00 53.31 224 ALA A N 1
ATOM 1758 C CA . ALA A 1 224 ? -3.930 -8.535 8.473 1.00 53.31 224 ALA A CA 1
ATOM 1759 C C . ALA A 1 224 ? -4.439 -8.388 9.924 1.00 53.31 224 ALA A C 1
ATOM 1761 O O . ALA A 1 224 ? -3.754 -8.789 10.865 1.00 53.31 224 ALA A O 1
ATOM 1762 N N . THR A 1 225 ? -5.645 -7.853 10.131 1.00 52.06 225 THR A N 1
ATOM 1763 C CA . THR A 1 225 ? -6.213 -7.593 11.465 1.00 52.06 225 THR A CA 1
ATOM 1764 C C . THR A 1 225 ? -7.022 -8.755 12.054 1.00 52.06 225 THR A C 1
ATOM 1766 O O . THR A 1 225 ? -7.220 -8.792 13.269 1.00 52.06 225 THR A O 1
ATOM 1769 N N . ALA A 1 226 ? -7.426 -9.755 11.258 1.00 51.88 226 ALA A N 1
ATOM 1770 C CA . ALA A 1 226 ? -8.339 -10.813 11.717 1.00 51.88 226 ALA A CA 1
ATOM 1771 C C . ALA A 1 226 ? -7.751 -11.740 12.805 1.00 51.88 226 ALA A C 1
ATOM 1773 O O . ALA A 1 226 ? -8.499 -12.373 13.550 1.00 51.88 226 ALA A O 1
ATOM 1774 N N . PHE A 1 227 ? -6.418 -11.824 12.934 1.00 50.41 227 PHE A N 1
ATOM 1775 C CA . PHE A 1 227 ? -5.751 -12.778 13.839 1.00 50.41 227 PHE A CA 1
ATOM 1776 C C . PHE A 1 227 ? -4.788 -12.154 14.859 1.00 50.41 227 PHE A C 1
ATOM 1778 O O . PHE A 1 227 ? -4.184 -12.887 15.645 1.00 50.41 227 PHE A O 1
ATOM 1785 N N . ALA A 1 228 ? -4.682 -10.822 14.913 1.00 53.53 228 ALA A N 1
ATOM 1786 C CA . ALA A 1 228 ? -3.681 -10.101 15.710 1.00 53.53 228 ALA A CA 1
ATOM 1787 C C . ALA A 1 228 ? -3.755 -10.334 17.244 1.00 53.53 228 ALA A C 1
ATOM 1789 O O . ALA A 1 228 ? -2.829 -9.967 17.962 1.00 53.53 228 ALA A O 1
ATOM 1790 N N . GLY A 1 229 ? -4.817 -10.970 17.762 1.00 56.62 229 GLY A N 1
ATOM 1791 C CA . GLY A 1 229 ? -5.006 -11.261 19.193 1.00 56.62 229 GLY A CA 1
ATOM 1792 C C . GLY A 1 229 ? -4.836 -12.727 19.626 1.00 56.62 229 GLY A C 1
ATOM 1793 O O . GLY A 1 229 ? -4.857 -13.009 20.825 1.00 56.62 229 GLY A O 1
ATOM 1794 N N . ILE A 1 230 ? -4.666 -13.683 18.703 1.00 65.38 230 ILE A N 1
ATOM 1795 C CA . ILE A 1 230 ? -4.642 -15.118 19.045 1.00 65.38 230 ILE A CA 1
ATOM 1796 C C . ILE A 1 230 ? -3.198 -15.573 19.291 1.00 65.38 230 ILE A C 1
ATOM 1798 O O . ILE A 1 230 ? -2.536 -16.072 18.384 1.00 65.38 230 ILE A O 1
ATOM 1802 N N . LYS A 1 231 ? -2.705 -15.441 20.532 1.00 66.69 231 LYS A N 1
ATOM 1803 C CA . LYS A 1 231 ? -1.299 -15.729 20.912 1.00 66.69 231 LYS A CA 1
ATOM 1804 C C . LYS A 1 231 ? -0.752 -17.068 20.389 1.00 66.69 231 LYS A C 1
ATOM 1806 O O . LYS A 1 231 ? 0.399 -17.136 19.968 1.00 66.69 231 LYS A O 1
ATOM 1811 N N . ASN A 1 232 ? -1.570 -18.123 20.396 1.00 80.62 232 ASN A N 1
ATOM 1812 C CA . ASN A 1 232 ? -1.134 -19.476 20.029 1.00 80.62 232 ASN A CA 1
ATOM 1813 C C . ASN A 1 232 ? -1.149 -19.743 18.516 1.00 80.62 232 ASN A C 1
ATOM 1815 O O . ASN A 1 232 ? -0.477 -20.667 18.058 1.00 80.62 232 ASN A O 1
ATOM 1819 N N . LYS A 1 233 ? -1.884 -18.950 17.727 1.00 74.69 233 LYS A N 1
ATOM 1820 C CA . LYS A 1 233 ? -2.073 -19.210 16.294 1.00 74.69 233 LYS A CA 1
ATOM 1821 C C . LYS A 1 233 ? -0.777 -19.049 15.482 1.00 74.69 233 LYS A C 1
ATOM 1823 O O . LYS A 1 233 ? -0.423 -20.003 14.794 1.00 74.69 233 LYS A O 1
ATOM 1828 N N . PRO A 1 234 ? 0.022 -17.974 15.645 1.00 77.00 234 PRO A N 1
ATOM 1829 C CA . PRO A 1 234 ? 1.309 -17.861 14.955 1.00 77.00 234 PRO A CA 1
ATOM 1830 C C . PRO A 1 234 ? 2.300 -18.972 15.329 1.00 77.00 234 PRO A C 1
ATOM 1832 O O . PRO A 1 234 ? 3.127 -19.377 14.517 1.00 77.00 234 PRO A O 1
ATOM 1835 N N . ALA A 1 235 ? 2.252 -19.464 16.574 1.00 82.31 235 ALA A N 1
ATOM 1836 C CA . ALA A 1 235 ? 3.109 -20.565 17.009 1.00 82.31 235 ALA A CA 1
ATOM 1837 C C . ALA A 1 235 ? 2.722 -21.885 16.330 1.00 82.31 235 ALA A C 1
ATOM 1839 O O . ALA A 1 235 ? 3.602 -22.621 15.886 1.00 82.31 235 ALA A O 1
ATOM 1840 N N . TYR A 1 236 ? 1.420 -22.146 16.205 1.00 84.25 236 TYR A N 1
ATOM 1841 C CA . TYR A 1 236 ? 0.897 -23.300 15.485 1.00 84.25 236 TYR A CA 1
ATOM 1842 C C . TYR A 1 236 ? 1.201 -23.232 13.980 1.00 84.25 236 TYR A C 1
ATOM 1844 O O . TYR A 1 236 ? 1.688 -24.206 13.419 1.00 84.25 236 TYR A O 1
ATOM 1852 N N . GLU A 1 237 ? 1.027 -22.075 13.338 1.00 84.56 237 GLU A N 1
ATOM 1853 C CA . GLU A 1 237 ? 1.352 -21.890 11.914 1.00 84.56 237 GLU A CA 1
ATOM 1854 C C . GLU A 1 237 ? 2.838 -22.151 11.622 1.00 84.56 237 GLU A C 1
ATOM 1856 O O . GLU A 1 237 ? 3.172 -22.831 10.652 1.00 84.56 237 GLU A O 1
ATOM 1861 N N . ARG A 1 238 ? 3.746 -21.706 12.505 1.00 88.19 238 ARG A N 1
ATOM 1862 C CA . ARG A 1 238 ? 5.179 -22.038 12.401 1.00 88.19 238 ARG A CA 1
ATOM 1863 C C . ARG A 1 238 ? 5.458 -23.535 12.557 1.00 88.19 238 ARG A C 1
ATOM 1865 O O . ARG A 1 238 ? 6.371 -24.045 11.909 1.00 88.19 238 ARG A O 1
ATOM 1872 N N . LEU A 1 239 ? 4.712 -24.231 13.418 1.00 89.75 239 LEU A N 1
ATOM 1873 C CA . LEU A 1 239 ? 4.832 -25.681 13.584 1.00 89.75 239 LEU A CA 1
ATOM 1874 C C . LEU A 1 239 ? 4.358 -26.424 12.327 1.00 89.75 239 LEU A C 1
ATOM 1876 O O . LEU A 1 239 ? 5.065 -27.310 11.851 1.00 89.75 239 LEU A O 1
ATOM 1880 N N . GLU A 1 240 ? 3.207 -26.046 11.768 1.00 91.00 240 GLU A N 1
ATOM 1881 C CA . GLU A 1 240 ? 2.674 -26.641 10.535 1.00 91.00 240 GLU A CA 1
ATOM 1882 C C . GLU A 1 240 ? 3.571 -26.366 9.326 1.00 91.00 240 GLU A C 1
ATOM 1884 O O . GLU A 1 240 ? 3.810 -27.262 8.519 1.00 91.00 240 GLU A O 1
ATOM 1889 N N . MET A 1 241 ? 4.150 -25.167 9.230 1.00 90.25 241 MET A N 1
ATOM 1890 C CA . MET A 1 241 ? 5.149 -24.853 8.208 1.00 90.25 241 MET A CA 1
ATOM 1891 C C . MET A 1 241 ? 6.369 -25.777 8.311 1.00 90.25 241 MET A C 1
ATOM 1893 O O . MET A 1 241 ? 6.798 -26.325 7.301 1.00 90.25 241 MET A O 1
ATOM 1897 N N . ARG A 1 242 ? 6.889 -26.019 9.525 1.00 92.19 242 ARG A N 1
ATOM 1898 C CA . ARG A 1 242 ? 8.004 -26.958 9.740 1.00 92.19 242 ARG A CA 1
ATOM 1899 C C . ARG A 1 242 ? 7.636 -28.381 9.324 1.00 92.19 242 ARG A C 1
ATOM 1901 O O . ARG A 1 242 ? 8.371 -28.991 8.561 1.00 92.19 242 ARG A O 1
ATOM 1908 N N . ARG A 1 243 ? 6.473 -28.881 9.755 1.00 92.25 243 ARG A N 1
ATOM 1909 C CA . ARG A 1 243 ? 5.977 -30.214 9.365 1.00 92.25 243 ARG A CA 1
ATOM 1910 C C . ARG A 1 243 ? 5.855 -30.357 7.852 1.00 92.25 243 ARG A C 1
ATOM 1912 O O . ARG A 1 243 ? 6.176 -31.411 7.315 1.00 92.25 243 ARG A O 1
ATOM 1919 N N . PHE A 1 244 ? 5.394 -29.309 7.172 1.00 91.06 244 PHE A N 1
ATOM 1920 C CA . PHE A 1 244 ? 5.281 -29.295 5.719 1.00 91.06 244 PHE A CA 1
ATOM 1921 C C . PHE A 1 244 ? 6.658 -29.351 5.043 1.00 91.06 244 PHE A C 1
ATOM 1923 O O . PHE A 1 244 ? 6.857 -30.167 4.147 1.00 91.06 244 PHE A O 1
ATOM 1930 N N . ILE A 1 245 ? 7.618 -28.547 5.509 1.00 92.69 245 ILE A N 1
ATOM 1931 C CA . ILE A 1 245 ? 9.006 -28.564 5.022 1.00 92.69 245 ILE A CA 1
ATOM 1932 C C . ILE A 1 245 ? 9.625 -29.954 5.198 1.00 92.69 245 ILE A C 1
ATOM 1934 O O . ILE A 1 245 ? 10.150 -30.506 4.231 1.00 92.69 245 ILE A O 1
ATOM 1938 N N . ASP A 1 246 ? 9.498 -30.542 6.391 1.00 94.06 246 ASP A N 1
ATOM 1939 C CA . ASP A 1 246 ? 10.054 -31.859 6.716 1.00 94.06 246 ASP A CA 1
ATOM 1940 C C . ASP A 1 246 ? 9.417 -32.964 5.859 1.00 94.06 246 ASP A C 1
ATOM 1942 O O . ASP A 1 246 ? 10.119 -33.788 5.274 1.00 94.06 246 ASP A O 1
ATOM 1946 N N . LYS A 1 247 ? 8.081 -32.963 5.731 1.00 92.94 247 LYS A N 1
ATOM 1947 C CA . LYS A 1 247 ? 7.330 -33.960 4.949 1.00 92.94 247 LYS A CA 1
ATOM 1948 C C . LYS A 1 247 ? 7.709 -33.951 3.467 1.00 92.94 247 LYS A C 1
ATOM 1950 O O . LYS A 1 247 ? 7.724 -35.009 2.844 1.00 92.94 247 LYS A O 1
ATOM 1955 N N . HIS A 1 248 ? 7.959 -32.771 2.902 1.00 91.62 248 HIS A N 1
ATOM 1956 C CA . HIS A 1 248 ? 8.210 -32.593 1.471 1.00 91.62 248 HIS A CA 1
ATOM 1957 C C . HIS A 1 248 ? 9.696 -32.429 1.121 1.00 91.62 248 HIS A C 1
ATOM 1959 O O . HIS A 1 248 ? 10.020 -32.249 -0.049 1.00 91.62 248 HIS A O 1
ATOM 1965 N N . GLY A 1 249 ? 10.601 -32.507 2.103 1.00 94.94 249 GLY A N 1
ATOM 1966 C CA . GLY A 1 249 ? 12.042 -32.413 1.872 1.00 94.94 249 GLY A CA 1
ATOM 1967 C C . GLY A 1 249 ? 12.481 -31.069 1.285 1.00 94.94 249 GLY A C 1
ATOM 1968 O O . GLY A 1 249 ? 13.403 -31.033 0.474 1.00 94.94 249 GLY A O 1
ATOM 1969 N N . LEU A 1 250 ? 11.829 -29.966 1.672 1.00 93.88 250 LEU A N 1
ATOM 1970 C CA . LEU A 1 250 ? 12.105 -28.616 1.156 1.00 93.88 250 LEU A CA 1
ATOM 1971 C C . LEU A 1 250 ? 13.374 -28.021 1.795 1.00 93.88 250 LEU A C 1
ATOM 1973 O O . LEU A 1 250 ? 13.328 -26.993 2.464 1.00 93.88 250 LEU A O 1
ATOM 1977 N N . THR A 1 251 ? 14.515 -28.688 1.620 1.00 93.50 251 THR A N 1
ATOM 1978 C CA . THR A 1 251 ? 15.784 -28.378 2.306 1.00 93.50 251 THR A CA 1
ATOM 1979 C C . THR A 1 251 ? 16.404 -27.042 1.905 1.00 93.50 251 THR A C 1
ATOM 1981 O O . THR A 1 251 ? 17.191 -26.491 2.670 1.00 93.50 251 THR A O 1
ATOM 1984 N N . ALA A 1 252 ? 16.045 -26.511 0.734 1.00 95.19 252 ALA A N 1
ATOM 1985 C CA . ALA A 1 252 ? 16.475 -25.193 0.277 1.00 95.19 252 ALA A CA 1
ATOM 1986 C C . ALA A 1 252 ? 15.657 -24.044 0.892 1.00 95.19 252 ALA A C 1
ATOM 1988 O O . ALA A 1 252 ? 16.077 -22.894 0.800 1.00 95.19 252 ALA A O 1
ATOM 1989 N N . TYR A 1 253 ? 14.506 -24.327 1.520 1.00 95.31 253 TYR A N 1
ATOM 1990 C CA . TYR A 1 253 ? 13.649 -23.288 2.084 1.00 95.31 253 TYR A CA 1
ATOM 1991 C C . TYR A 1 253 ? 14.369 -22.494 3.180 1.00 95.31 253 TYR A C 1
ATOM 1993 O O . TYR A 1 253 ? 14.893 -23.049 4.148 1.00 95.31 253 TYR A O 1
ATOM 2001 N N . THR A 1 254 ? 14.290 -21.173 3.079 1.00 93.75 254 THR A N 1
ATOM 2002 C CA . THR A 1 254 ? 14.748 -20.225 4.085 1.00 93.75 254 THR A CA 1
ATOM 2003 C C . THR A 1 254 ? 13.687 -19.154 4.313 1.00 93.75 254 THR A C 1
ATOM 2005 O O . THR A 1 254 ? 13.075 -18.628 3.380 1.00 93.75 254 THR A O 1
ATOM 2008 N N . MET A 1 255 ? 13.450 -18.812 5.581 1.00 92.50 255 MET A N 1
ATOM 2009 C CA . MET A 1 255 ? 12.566 -17.696 5.901 1.00 92.50 255 MET A CA 1
ATOM 2010 C C . MET A 1 255 ? 13.252 -16.393 5.486 1.00 92.50 255 MET A C 1
ATOM 2012 O O . MET A 1 255 ? 14.306 -16.047 6.020 1.00 92.50 255 MET A O 1
ATOM 2016 N N . ASN A 1 256 ? 12.637 -15.658 4.564 1.00 94.56 256 ASN A N 1
ATOM 2017 C CA . ASN A 1 256 ? 13.186 -14.402 4.072 1.00 94.56 256 ASN A CA 1
ATOM 2018 C C . ASN A 1 256 ? 13.141 -13.312 5.168 1.00 94.56 256 ASN A C 1
ATOM 2020 O O . ASN A 1 256 ? 12.046 -12.951 5.609 1.00 94.56 256 ASN A O 1
ATOM 2024 N N . PRO A 1 257 ? 14.286 -12.747 5.602 1.00 94.31 257 PRO A N 1
ATOM 2025 C CA . PRO A 1 257 ? 14.332 -11.728 6.650 1.00 94.31 257 PRO A CA 1
ATOM 2026 C C . PRO A 1 257 ? 13.764 -10.373 6.202 1.00 94.31 257 PRO A C 1
ATOM 2028 O O . PRO A 1 257 ? 13.503 -9.518 7.043 1.00 94.31 257 PRO A O 1
ATOM 2031 N N . HIS A 1 258 ? 13.561 -10.170 4.897 1.00 90.94 258 HIS A N 1
ATOM 2032 C CA . HIS A 1 258 ? 12.941 -8.972 4.331 1.00 90.94 258 HIS A CA 1
ATOM 2033 C C . HIS A 1 258 ? 11.413 -9.072 4.240 1.00 90.94 258 HIS A C 1
ATOM 2035 O O . HIS A 1 258 ? 10.766 -8.118 3.817 1.00 90.94 258 HIS A O 1
ATOM 2041 N N . PHE A 1 259 ? 10.820 -10.212 4.604 1.00 86.75 259 PHE A N 1
ATOM 2042 C CA . PHE A 1 259 ? 9.377 -10.398 4.526 1.00 86.75 259 PHE A CA 1
ATOM 2043 C C . PHE A 1 259 ? 8.630 -9.538 5.573 1.00 86.75 259 PHE A C 1
ATOM 2045 O O . PHE A 1 259 ? 9.036 -9.526 6.738 1.00 86.75 259 PHE A O 1
ATOM 2052 N N . PRO A 1 260 ? 7.507 -8.877 5.215 1.00 88.38 260 PRO A N 1
ATOM 2053 C CA . PRO A 1 260 ? 6.837 -8.887 3.909 1.00 88.38 260 PRO A CA 1
ATOM 2054 C C . PRO A 1 260 ? 7.510 -7.977 2.868 1.00 88.38 260 PRO A C 1
ATOM 2056 O O . PRO A 1 260 ? 7.717 -6.791 3.106 1.00 88.38 260 PRO A O 1
ATOM 2059 N N . VAL A 1 261 ? 7.779 -8.535 1.684 1.00 85.75 261 VAL A N 1
ATOM 2060 C CA . VAL A 1 261 ? 8.339 -7.824 0.520 1.00 85.75 261 VAL A CA 1
ATOM 2061 C C . VAL A 1 261 ? 7.200 -7.263 -0.336 1.00 85.75 261 VAL A C 1
ATOM 2063 O O . VAL A 1 261 ? 6.205 -7.957 -0.555 1.00 85.75 261 VAL A O 1
ATOM 2066 N N . ASN A 1 262 ? 7.328 -6.039 -0.862 1.00 85.56 262 ASN A N 1
ATOM 2067 C CA . ASN A 1 262 ? 6.339 -5.505 -1.808 1.00 85.56 262 ASN A CA 1
ATOM 2068 C C . ASN A 1 262 ? 6.417 -6.247 -3.156 1.00 85.56 262 ASN A C 1
ATOM 2070 O O . ASN A 1 262 ? 7.362 -6.078 -3.924 1.00 85.56 262 ASN A O 1
ATOM 2074 N N . THR A 1 263 ? 5.402 -7.053 -3.471 1.00 91.94 263 THR A N 1
ATOM 2075 C CA . THR A 1 263 ? 5.396 -7.917 -4.660 1.00 91.94 263 THR A CA 1
ATOM 2076 C C . THR A 1 263 ? 4.797 -7.277 -5.911 1.00 91.94 263 THR A C 1
ATOM 2078 O O . THR A 1 263 ? 4.736 -7.945 -6.938 1.00 91.94 263 THR A O 1
ATOM 2081 N N . LEU A 1 264 ? 4.378 -6.004 -5.897 1.00 92.44 264 LEU A N 1
ATOM 2082 C CA . LEU A 1 264 ? 3.669 -5.400 -7.036 1.00 92.44 264 LEU A CA 1
ATOM 2083 C C . LEU A 1 264 ? 4.461 -5.490 -8.352 1.00 92.44 264 LEU A C 1
ATOM 2085 O O . LEU A 1 264 ? 3.906 -5.872 -9.383 1.00 92.44 264 LEU A O 1
ATOM 2089 N N . GLN A 1 265 ? 5.759 -5.172 -8.322 1.00 93.94 265 GLN A N 1
ATOM 2090 C CA . GLN A 1 265 ? 6.609 -5.256 -9.516 1.00 93.94 265 GLN A CA 1
ATOM 2091 C C . GLN A 1 265 ? 6.800 -6.705 -9.982 1.00 93.94 265 GLN A C 1
ATOM 2093 O O . GLN A 1 265 ? 6.771 -6.962 -11.183 1.00 93.94 265 GLN A O 1
ATOM 2098 N N . LEU A 1 266 ? 6.909 -7.658 -9.049 1.00 97.19 266 LEU A N 1
ATOM 2099 C CA . LEU A 1 266 ? 7.015 -9.085 -9.362 1.00 97.19 266 LEU A CA 1
ATOM 2100 C C . LEU A 1 266 ? 5.721 -9.602 -10.004 1.00 97.19 266 LEU A C 1
ATOM 2102 O O . LEU A 1 266 ? 5.753 -10.292 -11.015 1.00 97.19 266 LEU A O 1
ATOM 2106 N N . MET A 1 267 ? 4.562 -9.220 -9.468 1.00 97.44 267 MET A N 1
ATOM 2107 C CA . MET A 1 267 ? 3.267 -9.628 -10.016 1.00 97.44 267 MET A CA 1
ATOM 2108 C C . MET A 1 267 ? 3.023 -9.032 -11.409 1.00 97.44 267 MET A C 1
ATOM 2110 O O . MET A 1 267 ? 2.509 -9.718 -12.290 1.00 97.44 267 MET A O 1
ATOM 2114 N N . ARG A 1 268 ? 3.447 -7.785 -11.656 1.00 98.06 268 ARG A N 1
ATOM 2115 C CA . ARG A 1 268 ? 3.436 -7.202 -13.009 1.00 98.06 268 ARG A CA 1
ATOM 2116 C C . ARG A 1 268 ? 4.391 -7.938 -13.947 1.00 98.06 268 ARG A C 1
ATOM 2118 O O . ARG A 1 268 ? 4.027 -8.235 -15.080 1.00 98.06 268 ARG A O 1
ATOM 2125 N N . ALA A 1 269 ? 5.589 -8.278 -13.482 1.00 98.19 269 ALA A N 1
ATOM 2126 C CA . ALA A 1 269 ? 6.559 -9.010 -14.287 1.00 98.19 269 ALA A CA 1
ATOM 2127 C C . ALA A 1 269 ? 6.111 -10.446 -14.591 1.00 98.19 269 ALA A C 1
ATOM 2129 O O . ALA A 1 269 ? 6.402 -10.936 -15.674 1.00 98.19 269 ALA A O 1
ATOM 2130 N N . ALA A 1 270 ? 5.335 -11.089 -13.715 1.00 98.44 270 ALA A N 1
ATOM 2131 C CA . ALA A 1 270 ? 4.657 -12.348 -14.014 1.00 98.44 270 ALA A CA 1
ATOM 2132 C C . ALA A 1 270 ? 3.700 -12.212 -15.212 1.00 98.44 270 ALA A C 1
ATOM 2134 O O . ALA A 1 270 ? 3.756 -13.028 -16.131 1.00 98.44 270 ALA A O 1
ATOM 2135 N N . VAL A 1 271 ? 2.877 -11.157 -15.252 1.00 98.44 271 VAL A N 1
ATOM 2136 C CA . VAL A 1 271 ? 1.985 -10.873 -16.394 1.00 98.44 271 VAL A CA 1
ATOM 2137 C C . VAL A 1 271 ? 2.791 -10.580 -17.665 1.00 98.44 271 VAL A C 1
ATOM 2139 O O . VAL A 1 271 ? 2.505 -11.140 -18.721 1.00 98.44 271 VAL A O 1
ATOM 2142 N N . ALA A 1 272 ? 3.850 -9.772 -17.572 1.00 98.44 272 ALA A N 1
ATOM 2143 C CA . ALA A 1 272 ? 4.752 -9.522 -18.698 1.00 98.44 272 ALA A CA 1
ATOM 2144 C C . ALA A 1 272 ? 5.419 -10.817 -19.204 1.00 98.44 272 ALA A C 1
ATOM 2146 O O . ALA A 1 272 ? 5.490 -11.060 -20.407 1.00 98.44 272 ALA A O 1
ATOM 2147 N N . ALA A 1 273 ? 5.850 -11.691 -18.292 1.00 98.50 273 ALA A N 1
ATOM 2148 C CA . ALA A 1 273 ? 6.457 -12.976 -18.615 1.00 98.50 273 ALA A CA 1
ATOM 2149 C C . ALA A 1 273 ? 5.474 -13.924 -19.320 1.00 98.50 273 ALA A C 1
ATOM 2151 O O . ALA A 1 273 ? 5.899 -14.700 -20.175 1.00 98.50 273 ALA A O 1
ATOM 2152 N N . GLN A 1 274 ? 4.170 -13.850 -19.018 1.00 97.62 274 GLN A N 1
ATOM 2153 C CA . GLN A 1 274 ? 3.132 -14.547 -19.789 1.00 97.62 274 GLN A CA 1
ATOM 2154 C C . GLN A 1 274 ? 3.054 -14.022 -21.222 1.00 97.62 274 GLN A C 1
ATOM 2156 O O . GLN A 1 274 ? 3.062 -14.826 -22.152 1.00 97.62 274 GLN A O 1
ATOM 2161 N N . GLN A 1 275 ? 3.044 -12.698 -21.410 1.00 96.62 275 GLN A N 1
ATOM 2162 C CA . GLN A 1 275 ? 2.947 -12.081 -22.739 1.00 96.62 275 GLN A CA 1
ATOM 2163 C C . GLN A 1 275 ? 4.110 -12.466 -23.662 1.00 96.62 275 GLN A C 1
ATOM 2165 O O . GLN A 1 275 ? 3.897 -12.674 -24.854 1.00 96.62 275 GLN A O 1
ATOM 2170 N N . ILE A 1 276 ? 5.324 -12.598 -23.120 1.00 97.50 276 ILE A N 1
ATOM 2171 C CA . ILE A 1 276 ? 6.526 -12.933 -23.905 1.00 97.50 276 ILE A CA 1
ATOM 2172 C C . ILE A 1 276 ? 6.913 -14.420 -23.844 1.00 97.50 276 ILE A C 1
ATOM 2174 O O . ILE A 1 276 ? 7.976 -14.800 -24.329 1.00 97.50 276 ILE A O 1
ATOM 2178 N N . GLY A 1 277 ? 6.074 -15.276 -23.250 1.00 97.75 277 GLY A N 1
ATOM 2179 C CA . GLY A 1 277 ? 6.259 -16.732 -23.265 1.00 97.75 277 GLY A CA 1
ATOM 2180 C C . GLY A 1 277 ? 7.333 -17.288 -22.319 1.00 97.75 277 GLY A C 1
ATOM 2181 O O . GLY A 1 277 ? 7.763 -18.425 -22.498 1.00 97.75 277 GLY A O 1
ATOM 2182 N N . VAL A 1 278 ? 7.753 -16.536 -21.294 1.00 98.19 278 VAL A N 1
ATOM 2183 C CA . VAL A 1 278 ? 8.774 -16.953 -20.302 1.00 98.19 278 VAL A CA 1
ATOM 2184 C C . VAL A 1 278 ? 8.212 -17.146 -18.888 1.00 98.19 278 VAL A C 1
ATOM 2186 O O . VAL A 1 278 ? 8.959 -17.190 -17.913 1.00 98.19 278 VAL A O 1
ATOM 2189 N N . PHE A 1 279 ? 6.889 -17.278 -18.756 1.00 98.06 279 PHE A N 1
ATOM 2190 C CA . PHE A 1 279 ? 6.202 -17.327 -17.461 1.00 98.06 279 PHE A CA 1
ATOM 2191 C C . PHE A 1 279 ? 6.697 -18.431 -16.524 1.00 98.06 279 PHE A C 1
ATOM 2193 O O . PHE A 1 279 ? 6.980 -18.158 -15.362 1.00 98.06 279 PHE A O 1
ATOM 2200 N N . LYS A 1 280 ? 6.826 -19.673 -17.005 1.00 97.50 280 LYS A N 1
ATOM 2201 C CA . LYS A 1 280 ? 7.229 -20.797 -16.146 1.00 97.50 280 LYS A CA 1
ATOM 2202 C C . LYS A 1 280 ? 8.655 -20.618 -15.583 1.00 97.50 280 LYS A C 1
ATOM 2204 O O . LYS A 1 280 ? 8.779 -20.625 -14.360 1.00 97.50 280 LYS A O 1
ATOM 2209 N N . PRO A 1 281 ? 9.693 -20.363 -16.408 1.00 98.00 281 PRO A N 1
ATOM 2210 C CA . PRO A 1 281 ? 11.029 -20.041 -15.898 1.00 98.00 281 PRO A CA 1
ATOM 2211 C C . PRO A 1 281 ? 11.049 -18.824 -14.964 1.00 98.00 281 PRO A C 1
ATOM 2213 O O . PRO A 1 281 ? 11.768 -18.821 -13.968 1.00 98.00 281 PRO A O 1
ATOM 2216 N N . TYR A 1 282 ? 10.231 -17.803 -15.251 1.00 98.62 282 TYR A N 1
ATOM 2217 C CA . TYR A 1 282 ? 10.083 -16.637 -14.381 1.00 98.62 282 TYR A CA 1
ATOM 2218 C C . TYR A 1 282 ? 9.569 -17.028 -12.989 1.00 98.62 282 TYR A C 1
ATOM 2220 O O . TYR A 1 282 ? 10.187 -16.676 -11.986 1.00 98.62 282 TYR A O 1
ATOM 2228 N N . VAL A 1 283 ? 8.468 -17.781 -12.912 1.00 97.62 283 VAL A N 1
ATOM 2229 C CA . VAL A 1 283 ? 7.863 -18.205 -11.640 1.00 97.62 283 VAL A CA 1
ATOM 2230 C C . VAL A 1 283 ? 8.845 -19.046 -10.823 1.00 97.62 283 VAL A C 1
ATOM 2232 O O . VAL A 1 283 ? 9.053 -18.750 -9.647 1.00 97.62 283 VAL A O 1
ATOM 2235 N N . GLU A 1 284 ? 9.493 -20.036 -11.443 1.00 96.88 284 GLU A N 1
ATOM 2236 C CA . GLU A 1 284 ? 10.497 -20.884 -10.785 1.00 96.88 284 GLU A CA 1
ATOM 2237 C C . GLU A 1 284 ? 11.640 -20.041 -10.193 1.00 96.88 284 GLU A C 1
ATOM 2239 O O . GLU A 1 284 ? 11.966 -20.166 -9.009 1.00 96.88 284 GLU A O 1
ATOM 2244 N N . ALA A 1 285 ? 12.185 -19.103 -10.975 1.00 98.06 285 ALA A N 1
ATOM 2245 C CA . ALA A 1 285 ? 13.258 -18.223 -10.526 1.00 98.06 285 ALA A CA 1
ATOM 2246 C C . ALA A 1 285 ? 12.834 -17.304 -9.369 1.00 98.06 285 ALA A C 1
ATOM 2248 O O . ALA A 1 285 ? 13.583 -17.145 -8.402 1.00 98.06 285 ALA A O 1
ATOM 2249 N N . MET A 1 286 ? 11.647 -16.693 -9.448 1.00 97.88 286 MET A N 1
ATOM 2250 C CA . MET A 1 286 ? 11.186 -15.731 -8.442 1.00 97.88 286 MET A CA 1
ATOM 2251 C C . MET A 1 286 ? 10.846 -16.393 -7.106 1.00 97.88 286 MET A C 1
ATOM 2253 O O . MET A 1 286 ? 11.168 -15.830 -6.057 1.00 97.88 286 MET A O 1
ATOM 2257 N N . TYR A 1 287 ? 10.250 -17.591 -7.119 1.00 96.62 287 TYR A N 1
ATOM 2258 C CA . TYR A 1 287 ? 10.023 -18.352 -5.889 1.00 96.62 287 TYR A CA 1
ATOM 2259 C C . TYR A 1 287 ? 11.348 -18.744 -5.226 1.00 96.62 287 TYR A C 1
ATOM 2261 O O . TYR A 1 287 ? 11.495 -18.520 -4.024 1.00 96.62 287 TYR A O 1
ATOM 2269 N N . ALA A 1 288 ? 12.336 -19.220 -5.993 1.00 97.62 288 ALA A N 1
ATOM 2270 C CA . ALA A 1 288 ? 13.666 -19.529 -5.465 1.00 97.62 288 ALA A CA 1
ATOM 2271 C C . ALA A 1 288 ? 14.378 -18.278 -4.910 1.00 97.62 288 ALA A C 1
ATOM 2273 O O . ALA A 1 288 ? 14.961 -18.311 -3.826 1.00 97.62 288 ALA A O 1
ATOM 2274 N N . CYS A 1 289 ? 14.295 -17.128 -5.595 1.00 98.00 289 CYS A N 1
ATOM 2275 C CA . CYS A 1 289 ? 14.797 -15.855 -5.059 1.00 98.00 289 CYS A CA 1
ATOM 2276 C C . CYS A 1 289 ? 14.189 -15.512 -3.697 1.00 98.00 289 CYS A C 1
ATOM 2278 O O . CYS A 1 289 ? 14.905 -15.121 -2.774 1.00 98.00 289 CYS A O 1
ATOM 2280 N N . MET A 1 290 ? 12.862 -15.615 -3.598 1.00 97.44 290 MET A N 1
ATOM 2281 C CA . MET A 1 290 ? 12.121 -15.188 -2.420 1.00 97.44 290 MET A CA 1
ATOM 2282 C C . MET A 1 290 ? 12.338 -16.139 -1.242 1.00 97.44 290 MET A C 1
ATOM 2284 O O . MET A 1 290 ? 12.577 -15.664 -0.136 1.00 97.44 290 MET A O 1
ATOM 2288 N N . TRP A 1 291 ? 12.266 -17.452 -1.475 1.00 96.75 291 TRP A N 1
ATOM 2289 C CA . TRP A 1 291 ? 12.113 -18.458 -0.419 1.00 96.75 291 TRP A CA 1
ATOM 2290 C C . TRP A 1 291 ? 13.277 -19.438 -0.279 1.00 96.75 291 TRP A C 1
ATOM 2292 O O . TRP A 1 291 ? 13.270 -20.215 0.666 1.00 96.75 291 TRP A O 1
ATOM 2302 N N . GLU A 1 292 ? 14.281 -19.397 -1.156 1.00 97.31 292 GLU A N 1
ATOM 2303 C CA . GLU A 1 292 ? 15.510 -20.203 -1.014 1.00 97.31 292 GLU A CA 1
ATOM 2304 C C . GLU A 1 292 ? 16.754 -19.325 -0.851 1.00 97.31 292 GLU A C 1
ATOM 2306 O O . GLU A 1 292 ? 17.654 -19.626 -0.072 1.00 97.31 292 GLU A O 1
ATOM 2311 N N . ARG A 1 293 ? 16.783 -18.182 -1.544 1.00 97.12 293 ARG A N 1
ATOM 2312 C CA . ARG A 1 293 ? 17.888 -17.214 -1.484 1.00 97.12 293 ARG A CA 1
ATOM 2313 C C . ARG A 1 293 ? 17.623 -16.017 -0.574 1.00 97.12 293 ARG A C 1
ATOM 2315 O O . ARG A 1 293 ? 18.538 -15.227 -0.361 1.00 97.12 293 ARG A O 1
ATOM 2322 N N . ALA A 1 294 ? 16.406 -15.883 -0.037 1.00 97.38 294 ALA A N 1
ATOM 2323 C CA . ALA A 1 294 ? 16.028 -14.812 0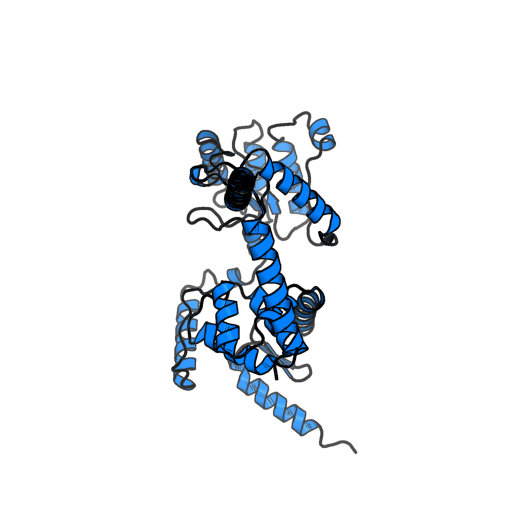.889 1.00 97.38 294 ALA A CA 1
ATOM 2324 C C . ALA A 1 294 ? 16.341 -13.388 0.370 1.00 97.38 294 ALA A C 1
ATOM 2326 O O . ALA A 1 294 ? 16.757 -12.515 1.129 1.00 97.38 294 ALA A O 1
ATOM 2327 N N . LEU A 1 295 ? 16.156 -13.136 -0.931 1.00 97.62 295 LEU A N 1
ATOM 2328 C CA . LEU A 1 295 ? 16.498 -11.846 -1.538 1.00 97.62 295 LEU A CA 1
ATOM 2329 C C . LEU A 1 295 ? 15.453 -10.761 -1.227 1.00 97.62 295 LEU A C 1
ATOM 2331 O O . LEU A 1 295 ? 14.249 -11.030 -1.170 1.00 97.62 295 LEU A O 1
ATOM 2335 N N . LYS A 1 296 ? 15.906 -9.507 -1.096 1.00 96.31 296 LYS A N 1
ATOM 2336 C CA . LYS A 1 296 ? 15.054 -8.310 -0.992 1.00 96.31 296 LYS A CA 1
ATOM 2337 C C . LYS A 1 296 ? 14.484 -7.937 -2.367 1.00 96.31 296 LYS A C 1
ATOM 2339 O O . LYS A 1 296 ? 14.935 -6.998 -3.011 1.00 96.31 296 LYS A O 1
ATOM 2344 N N . MET A 1 297 ? 13.517 -8.714 -2.845 1.00 96.75 297 MET A N 1
ATOM 2345 C CA . MET A 1 297 ? 13.040 -8.636 -4.234 1.00 96.75 297 MET A CA 1
ATOM 2346 C C . MET A 1 297 ? 12.261 -7.358 -4.595 1.00 96.75 297 MET A C 1
ATOM 2348 O O . MET A 1 297 ? 11.991 -7.143 -5.770 1.00 96.75 297 MET A O 1
ATOM 2352 N N . ASP A 1 298 ? 11.915 -6.503 -3.629 1.00 93.19 298 ASP A N 1
ATOM 2353 C CA . ASP A 1 298 ? 11.352 -5.170 -3.897 1.00 93.19 298 ASP A CA 1
ATOM 2354 C C . ASP A 1 298 ? 12.421 -4.095 -4.159 1.00 93.19 298 ASP A C 1
ATOM 2356 O O . ASP A 1 298 ? 12.087 -2.951 -4.466 1.00 93.19 298 ASP A O 1
ATOM 2360 N N . ASP A 1 299 ? 13.705 -4.446 -4.048 1.00 94.31 299 ASP A N 1
ATOM 2361 C CA . ASP A 1 299 ? 14.808 -3.614 -4.506 1.00 94.31 299 ASP A CA 1
ATOM 2362 C C . ASP A 1 299 ? 14.985 -3.774 -6.031 1.00 94.31 299 ASP A C 1
ATOM 2364 O O . ASP A 1 299 ? 15.251 -4.887 -6.500 1.00 94.31 299 ASP A O 1
ATOM 2368 N N . PRO A 1 300 ? 14.876 -2.690 -6.826 1.00 91.81 300 PRO A N 1
ATOM 2369 C CA . PRO A 1 300 ? 14.981 -2.768 -8.283 1.00 91.81 300 PRO A CA 1
ATOM 2370 C C . PRO A 1 300 ? 16.307 -3.348 -8.791 1.00 91.81 300 PRO A C 1
ATOM 2372 O O . PRO A 1 300 ? 16.319 -4.050 -9.804 1.00 91.81 300 PRO A O 1
ATOM 2375 N N . ALA A 1 301 ? 17.424 -3.081 -8.107 1.00 96.12 301 ALA A N 1
ATOM 2376 C CA . ALA A 1 301 ? 18.731 -3.590 -8.509 1.00 96.12 301 ALA A CA 1
ATOM 2377 C C . ALA A 1 301 ? 18.834 -5.097 -8.244 1.00 96.12 301 ALA A C 1
ATOM 2379 O O . ALA A 1 301 ? 19.286 -5.846 -9.114 1.00 96.12 301 ALA A O 1
ATOM 2380 N N . VAL A 1 302 ? 18.348 -5.551 -7.083 1.00 98.06 302 VAL A N 1
ATOM 2381 C CA . VAL A 1 302 ? 18.285 -6.982 -6.736 1.00 98.06 302 VAL A CA 1
ATOM 2382 C C . VAL A 1 302 ? 17.356 -7.723 -7.691 1.00 98.06 302 VAL A C 1
ATOM 2384 O O . VAL A 1 302 ? 17.717 -8.783 -8.200 1.00 98.06 302 VAL A O 1
ATOM 2387 N N . PHE A 1 303 ? 16.185 -7.154 -7.986 1.00 97.94 303 PHE A N 1
ATOM 2388 C CA . PHE A 1 303 ? 15.226 -7.758 -8.902 1.00 97.94 303 PHE A CA 1
ATOM 2389 C C . PHE A 1 303 ? 15.794 -7.884 -10.319 1.00 97.94 303 PHE A C 1
ATOM 2391 O O . PHE A 1 303 ? 15.740 -8.964 -10.908 1.00 97.94 303 PHE A O 1
ATOM 2398 N N . ARG A 1 304 ? 16.416 -6.823 -10.851 1.00 98.06 304 ARG A N 1
ATOM 2399 C CA . ARG A 1 304 ? 17.070 -6.873 -12.165 1.00 98.06 304 ARG A CA 1
ATOM 2400 C C . ARG A 1 304 ? 18.169 -7.933 -12.210 1.00 98.06 304 ARG A C 1
ATOM 2402 O O . ARG A 1 304 ? 18.224 -8.699 -13.170 1.00 98.06 304 ARG A O 1
ATOM 2409 N N . GLN A 1 305 ? 19.023 -7.996 -11.188 1.00 98.38 305 GLN A N 1
ATOM 2410 C CA . GLN A 1 305 ? 20.095 -8.989 -11.133 1.00 98.38 305 GLN A CA 1
ATOM 2411 C C . GLN A 1 305 ? 19.537 -10.416 -11.067 1.00 98.38 305 GLN A C 1
ATOM 2413 O O . GLN A 1 305 ? 19.999 -11.283 -11.800 1.00 98.38 305 GLN A O 1
ATOM 2418 N N . ALA A 1 306 ? 18.484 -10.645 -10.280 1.00 98.25 306 ALA A N 1
ATOM 2419 C CA . ALA A 1 306 ? 17.810 -11.937 -10.200 1.00 98.25 306 ALA A CA 1
ATOM 2420 C C . ALA A 1 306 ? 17.252 -12.416 -11.551 1.00 98.25 306 ALA A C 1
ATOM 2422 O O . ALA A 1 306 ? 17.313 -13.610 -11.843 1.00 98.25 306 ALA A O 1
ATOM 2423 N N . LEU A 1 307 ? 16.721 -11.504 -12.375 1.00 98.38 307 LEU A N 1
ATOM 2424 C CA . LEU A 1 307 ? 16.272 -11.826 -13.733 1.00 98.38 307 LEU A CA 1
ATOM 2425 C C . LEU A 1 307 ? 17.445 -12.238 -14.629 1.00 98.38 307 LEU A C 1
ATOM 2427 O O . LEU A 1 307 ? 17.345 -13.234 -15.343 1.00 98.38 307 LEU A O 1
ATOM 2431 N N . LEU A 1 308 ? 18.558 -11.502 -14.568 1.00 98.38 308 LEU A N 1
ATOM 2432 C CA . LEU A 1 308 ? 19.760 -11.806 -15.347 1.00 98.38 308 LEU A CA 1
ATOM 2433 C C . LEU A 1 308 ? 20.375 -13.152 -14.955 1.00 98.38 308 LEU A C 1
ATOM 2435 O O . LEU A 1 308 ? 20.675 -13.958 -15.833 1.00 98.38 308 LEU A O 1
ATOM 2439 N N . ASP A 1 309 ? 20.507 -13.418 -13.656 1.00 98.06 309 ASP A N 1
ATOM 2440 C CA . ASP A 1 309 ? 21.050 -14.679 -13.136 1.00 98.06 309 ASP A CA 1
ATOM 2441 C C . ASP A 1 309 ? 20.192 -15.884 -13.553 1.00 98.06 309 ASP A C 1
ATOM 2443 O O . ASP A 1 309 ? 20.706 -16.984 -13.743 1.00 98.06 309 ASP A O 1
ATOM 2447 N N . ALA A 1 310 ? 18.883 -15.674 -13.722 1.00 97.44 310 ALA A N 1
ATOM 2448 C CA . ALA A 1 310 ? 17.941 -16.680 -14.203 1.00 97.44 310 ALA A CA 1
ATOM 2449 C C . ALA A 1 310 ? 17.905 -16.815 -15.739 1.00 97.44 310 ALA A C 1
ATOM 2451 O O . ALA A 1 310 ? 17.129 -17.614 -16.262 1.00 97.44 310 ALA A O 1
ATOM 2452 N N . GLY A 1 311 ? 18.703 -16.033 -16.476 1.00 97.88 311 GLY A N 1
ATOM 2453 C CA . GLY A 1 311 ? 18.707 -16.025 -17.942 1.00 97.88 311 GLY A CA 1
ATOM 2454 C C . GLY A 1 311 ? 17.432 -15.446 -18.569 1.00 97.88 311 GLY A C 1
ATOM 2455 O O . GLY A 1 311 ? 17.133 -15.730 -19.728 1.00 97.88 311 GLY A O 1
ATOM 2456 N N . LEU A 1 312 ? 16.664 -14.655 -17.815 1.00 98.38 312 LEU A N 1
ATOM 2457 C CA . LEU A 1 312 ? 15.431 -14.018 -18.278 1.00 98.38 312 LEU A CA 1
ATOM 2458 C C . LEU A 1 312 ? 15.740 -12.685 -18.984 1.00 98.38 312 LEU A C 1
ATOM 2460 O O . LEU A 1 312 ? 16.733 -12.029 -18.654 1.00 98.38 312 LEU A O 1
ATOM 2464 N N . PRO A 1 313 ? 14.888 -12.231 -19.926 1.00 97.88 313 PRO A N 1
ATOM 2465 C CA . PRO A 1 313 ? 15.081 -10.970 -20.641 1.00 97.88 313 PRO A CA 1
ATOM 2466 C C . PRO A 1 313 ? 14.764 -9.773 -19.727 1.00 97.88 313 PRO A C 1
ATOM 2468 O O . PRO A 1 313 ? 13.699 -9.162 -19.815 1.00 97.88 313 PRO A O 1
ATOM 2471 N N . ALA A 1 314 ? 15.691 -9.461 -18.816 1.00 97.81 314 ALA A N 1
ATOM 2472 C CA . ALA A 1 314 ? 15.487 -8.514 -17.724 1.00 97.81 314 ALA A CA 1
ATOM 2473 C C . ALA A 1 314 ? 15.034 -7.132 -18.211 1.00 97.81 314 ALA A C 1
ATOM 2475 O O . ALA A 1 314 ? 14.036 -6.615 -17.720 1.00 97.81 314 ALA A O 1
ATOM 2476 N N . ASP A 1 315 ? 15.724 -6.563 -19.201 1.00 97.56 315 ASP A N 1
ATOM 2477 C CA . ASP A 1 315 ? 15.414 -5.219 -19.698 1.00 97.56 315 ASP A CA 1
ATOM 2478 C C . ASP A 1 315 ? 14.023 -5.163 -20.353 1.00 97.56 315 ASP A C 1
ATOM 2480 O O . ASP A 1 315 ? 13.250 -4.252 -20.070 1.00 97.56 315 ASP A O 1
ATOM 2484 N N . GLN A 1 316 ? 13.650 -6.188 -21.129 1.00 98.12 316 GLN A N 1
ATOM 2485 C CA . GLN A 1 316 ? 12.321 -6.282 -21.744 1.00 98.12 316 GLN A CA 1
ATOM 2486 C C . GLN A 1 316 ? 11.211 -6.427 -20.692 1.00 98.12 316 GLN A C 1
ATOM 2488 O O . GLN A 1 316 ? 10.170 -5.782 -20.792 1.00 98.12 316 GLN A O 1
ATOM 2493 N N . LEU A 1 317 ? 11.416 -7.263 -19.669 1.00 98.19 317 LEU A N 1
ATOM 2494 C CA . LEU A 1 317 ? 10.449 -7.426 -18.581 1.00 98.19 317 LEU A CA 1
ATOM 2495 C C . LEU A 1 317 ? 10.274 -6.121 -17.796 1.00 98.19 317 LEU A C 1
ATOM 2497 O O . LEU A 1 317 ? 9.143 -5.730 -17.515 1.00 98.19 317 LEU A O 1
ATOM 2501 N N . LEU A 1 318 ? 11.375 -5.440 -17.468 1.00 97.00 318 LEU A N 1
ATOM 2502 C CA . LEU A 1 318 ? 11.360 -4.174 -16.730 1.00 97.00 318 LEU A CA 1
ATOM 2503 C C . LEU A 1 318 ? 10.725 -3.028 -17.525 1.00 97.00 318 LEU A C 1
ATOM 2505 O O . LEU A 1 318 ? 10.101 -2.152 -16.932 1.00 97.00 318 LEU A O 1
ATOM 2509 N N . GLU A 1 319 ? 10.831 -3.044 -18.850 1.00 96.88 319 GLU A N 1
ATOM 2510 C CA . GLU A 1 319 ? 10.078 -2.132 -19.708 1.00 96.88 319 GLU A CA 1
ATOM 2511 C C . GLU A 1 319 ? 8.576 -2.454 -19.652 1.00 96.88 319 GLU A C 1
ATOM 2513 O O . GLU A 1 319 ? 7.751 -1.592 -19.330 1.00 96.88 319 GLU A O 1
ATOM 2518 N N . LEU A 1 320 ? 8.212 -3.724 -19.863 1.00 96.50 320 LEU A N 1
ATOM 2519 C CA . LEU A 1 320 ? 6.819 -4.166 -19.931 1.00 96.50 320 LEU A CA 1
ATOM 2520 C C . LEU A 1 320 ? 6.031 -3.907 -18.643 1.00 96.50 320 LEU A C 1
ATOM 2522 O O . LEU A 1 320 ? 4.868 -3.513 -18.730 1.00 96.50 320 LEU A O 1
ATOM 2526 N N . ILE A 1 321 ? 6.631 -4.055 -17.454 1.00 96.25 321 ILE A N 1
ATOM 2527 C CA . ILE A 1 321 ? 5.922 -3.798 -16.183 1.00 96.25 321 ILE A CA 1
ATOM 2528 C C . ILE A 1 321 ? 5.422 -2.357 -16.022 1.00 96.25 321 ILE A C 1
ATOM 2530 O O . ILE A 1 321 ? 4.591 -2.095 -15.147 1.00 96.25 321 ILE A O 1
ATOM 2534 N N . THR A 1 322 ? 5.931 -1.417 -16.822 1.00 91.31 322 THR A N 1
ATOM 2535 C CA . THR A 1 322 ? 5.505 -0.011 -16.795 1.00 91.31 322 THR A CA 1
ATOM 2536 C C . THR A 1 322 ? 4.327 0.276 -17.727 1.00 91.31 322 THR A C 1
ATOM 2538 O O . THR A 1 322 ? 3.652 1.291 -17.548 1.00 91.31 322 THR A O 1
ATOM 2541 N N . THR A 1 323 ? 4.034 -0.631 -18.663 1.00 92.12 323 THR A N 1
ATOM 2542 C CA . THR A 1 323 ? 2.975 -0.474 -19.669 1.00 92.12 323 THR A CA 1
ATOM 2543 C C . THR A 1 323 ? 1.580 -0.647 -19.074 1.00 92.12 323 THR A C 1
ATOM 2545 O O . THR A 1 323 ? 1.361 -1.461 -18.170 1.00 92.12 323 THR A O 1
ATOM 2548 N N . ASP A 1 324 ? 0.601 0.073 -19.621 1.00 89.31 324 ASP A N 1
ATOM 2549 C CA . ASP A 1 324 ? -0.786 -0.015 -19.150 1.00 89.31 324 ASP A CA 1
ATOM 2550 C C . ASP A 1 324 ? -1.426 -1.362 -19.467 1.00 89.31 324 ASP A C 1
ATOM 2552 O O . ASP A 1 324 ? -2.236 -1.855 -18.685 1.00 89.31 324 ASP A O 1
ATOM 2556 N N . ALA A 1 325 ? -0.978 -2.026 -20.536 1.00 92.94 325 ALA A N 1
ATOM 2557 C CA . ALA A 1 325 ? -1.388 -3.389 -20.854 1.00 92.94 325 ALA A CA 1
ATOM 2558 C C . ALA A 1 325 ? -1.053 -4.373 -19.717 1.00 92.94 325 ALA A C 1
ATOM 2560 O O . ALA A 1 325 ? -1.887 -5.194 -19.340 1.00 92.94 325 ALA A O 1
ATOM 2561 N N . VAL A 1 326 ? 0.147 -4.284 -19.130 1.00 96.56 326 VAL A N 1
ATOM 2562 C CA . VAL A 1 326 ? 0.554 -5.157 -18.016 1.00 96.56 326 VAL A CA 1
ATOM 2563 C C . VAL A 1 326 ? -0.121 -4.756 -16.705 1.00 96.56 326 VAL A C 1
ATOM 2565 O O . VAL A 1 326 ? -0.572 -5.629 -15.960 1.00 96.56 326 VAL A O 1
ATOM 2568 N N . LYS A 1 327 ? -0.229 -3.451 -16.416 1.00 89.69 327 LYS A N 1
ATOM 2569 C CA . LYS A 1 327 ? -0.946 -2.956 -15.227 1.00 89.69 327 LYS A CA 1
ATOM 2570 C C . LYS A 1 327 ? -2.411 -3.401 -15.245 1.00 89.69 327 LYS A C 1
ATOM 2572 O O . LYS A 1 327 ? -2.872 -4.000 -14.275 1.00 89.69 327 LYS A O 1
ATOM 2577 N N . GLY A 1 328 ? -3.100 -3.159 -16.360 1.00 86.38 328 GLY A N 1
ATOM 2578 C CA . GLY A 1 328 ? -4.489 -3.551 -16.578 1.00 86.38 328 GLY A CA 1
ATOM 2579 C C . GLY A 1 328 ? -4.669 -5.067 -16.566 1.00 86.38 328 GLY A C 1
ATOM 2580 O O . GLY A 1 328 ? -5.599 -5.559 -15.939 1.00 86.38 328 GLY A O 1
ATOM 2581 N N . GLY A 1 329 ? -3.737 -5.827 -17.152 1.00 94.31 329 GLY A N 1
ATOM 2582 C CA . GLY A 1 329 ? -3.756 -7.291 -17.094 1.00 94.31 329 GLY A CA 1
ATOM 2583 C C . GLY A 1 329 ? -3.680 -7.840 -15.665 1.00 94.31 329 GLY A C 1
ATOM 2584 O O . GLY A 1 329 ? -4.433 -8.745 -15.310 1.00 94.31 329 GLY A O 1
ATOM 2585 N N . LEU A 1 330 ? -2.828 -7.267 -14.807 1.00 96.19 330 LEU A N 1
ATOM 2586 C CA . LEU A 1 330 ? -2.769 -7.656 -13.393 1.00 96.19 330 LEU A CA 1
ATOM 2587 C C . LEU A 1 330 ? -4.067 -7.316 -12.640 1.00 96.19 330 LEU A C 1
ATOM 2589 O O . LEU A 1 330 ? -4.532 -8.125 -11.833 1.00 96.19 330 LEU A O 1
ATOM 2593 N N . MET A 1 331 ? -4.652 -6.143 -12.903 1.00 88.25 331 MET A N 1
ATOM 2594 C CA . MET A 1 331 ? -5.941 -5.747 -12.323 1.00 88.25 331 MET A CA 1
ATOM 2595 C C . MET A 1 331 ? -7.049 -6.720 -12.737 1.00 88.25 331 MET A C 1
ATOM 2597 O O . MET A 1 331 ? -7.690 -7.304 -11.867 1.00 88.25 331 MET A O 1
ATOM 2601 N N . ALA A 1 332 ? -7.183 -6.995 -14.037 1.00 92.94 332 ALA A N 1
ATOM 2602 C CA . ALA A 1 332 ? -8.179 -7.918 -14.575 1.00 92.94 332 ALA A CA 1
ATOM 2603 C C . ALA A 1 332 ? -8.029 -9.342 -14.010 1.00 92.94 332 ALA A C 1
ATOM 2605 O O . ALA A 1 332 ? -9.019 -9.965 -13.639 1.00 92.94 332 ALA A O 1
ATOM 2606 N N . ASN A 1 333 ? -6.797 -9.848 -13.871 1.00 94.88 333 ASN A N 1
ATOM 2607 C CA . ASN A 1 333 ? -6.545 -11.150 -13.242 1.00 94.88 333 ASN A CA 1
ATOM 2608 C C . ASN A 1 333 ? -7.003 -11.180 -11.775 1.00 94.88 333 ASN A C 1
ATOM 2610 O O . ASN A 1 333 ? -7.559 -12.177 -11.313 1.00 94.88 333 ASN A O 1
ATOM 2614 N N . THR A 1 334 ? -6.773 -10.089 -11.041 1.00 90.62 334 THR A N 1
ATOM 2615 C CA . THR A 1 334 ? -7.178 -9.965 -9.634 1.00 90.62 334 THR A CA 1
ATOM 2616 C C . THR A 1 334 ? -8.700 -9.902 -9.508 1.00 90.62 334 THR A C 1
ATOM 2618 O O . THR A 1 334 ? -9.281 -10.612 -8.690 1.00 90.62 334 THR A O 1
ATOM 2621 N N . GLU A 1 335 ? -9.358 -9.106 -10.350 1.00 89.69 335 GLU A N 1
ATOM 2622 C CA . GLU A 1 335 ? -10.818 -9.000 -10.409 1.00 89.69 335 GLU A CA 1
ATOM 2623 C C . GLU A 1 335 ? -11.470 -10.332 -10.789 1.00 89.69 335 GLU A C 1
ATOM 2625 O O . GLU A 1 335 ? -12.432 -10.743 -10.145 1.00 89.69 335 GLU A O 1
ATOM 2630 N N . ALA A 1 336 ? -10.912 -11.051 -11.767 1.00 92.00 336 ALA A N 1
ATOM 2631 C CA . ALA A 1 336 ? -11.390 -12.372 -12.162 1.00 92.00 336 ALA A CA 1
ATOM 2632 C C . ALA A 1 336 ? -11.274 -13.394 -11.020 1.00 92.00 336 ALA A C 1
ATOM 2634 O O . ALA A 1 336 ? -12.204 -14.168 -10.793 1.00 92.00 336 ALA A O 1
ATOM 2635 N N . ALA A 1 337 ? -10.172 -13.376 -10.262 1.00 90.62 337 ALA A N 1
ATOM 2636 C CA . ALA A 1 337 ? -10.009 -14.244 -9.097 1.00 90.62 337 ALA A CA 1
ATOM 2637 C C . ALA A 1 337 ? -11.055 -13.940 -8.011 1.00 90.62 337 ALA A C 1
ATOM 2639 O O . ALA A 1 337 ? -11.680 -14.860 -7.482 1.00 90.62 337 ALA A O 1
ATOM 2640 N N . VAL A 1 338 ? -11.293 -12.657 -7.715 1.00 88.75 338 VAL A N 1
ATOM 2641 C CA . VAL A 1 338 ? -12.323 -12.227 -6.755 1.00 88.75 338 VAL A CA 1
ATOM 2642 C C . VAL A 1 338 ? -13.723 -12.614 -7.236 1.00 88.75 338 VAL A C 1
ATOM 2644 O O . VAL A 1 338 ? -14.513 -13.138 -6.453 1.00 88.75 338 VAL A O 1
ATOM 2647 N N . ALA A 1 339 ? -14.028 -12.418 -8.520 1.00 88.81 339 ALA A N 1
ATOM 2648 C CA . ALA A 1 339 ? -15.305 -12.806 -9.116 1.00 88.81 339 ALA A CA 1
ATOM 2649 C C . ALA A 1 339 ? -15.536 -14.327 -9.067 1.00 88.81 339 ALA A C 1
ATOM 2651 O O . ALA A 1 339 ? -16.669 -14.768 -8.890 1.00 88.81 339 ALA A O 1
ATOM 2652 N N . ALA A 1 340 ? -14.467 -15.125 -9.151 1.00 89.69 340 ALA A N 1
ATOM 2653 C CA . ALA A 1 340 ? -14.494 -16.575 -8.949 1.00 89.69 340 ALA A CA 1
ATOM 2654 C C . ALA A 1 340 ? -14.569 -16.998 -7.464 1.00 89.69 340 ALA A C 1
ATOM 2656 O O . ALA A 1 340 ? -14.527 -18.188 -7.156 1.00 89.69 340 ALA A O 1
ATOM 2657 N N . GLY A 1 341 ? -14.676 -16.044 -6.534 1.00 87.00 341 GLY A N 1
ATOM 2658 C CA . GLY A 1 341 ? -14.829 -16.291 -5.101 1.00 87.00 341 GLY A CA 1
ATOM 2659 C C . GLY A 1 341 ? -13.519 -16.406 -4.322 1.00 87.00 341 GLY A C 1
ATOM 2660 O O . GLY A 1 341 ? -13.557 -16.709 -3.130 1.00 87.00 341 GLY A O 1
ATOM 2661 N N . ALA A 1 342 ? -12.358 -16.163 -4.940 1.00 90.06 342 ALA A N 1
ATOM 2662 C CA . ALA A 1 342 ? -11.088 -16.192 -4.225 1.00 90.06 342 ALA A CA 1
ATOM 2663 C C . ALA A 1 342 ? -10.995 -15.028 -3.222 1.00 90.06 342 ALA A C 1
ATOM 2665 O O . ALA A 1 342 ? -11.196 -13.864 -3.561 1.00 90.06 342 ALA A O 1
ATOM 2666 N N . PHE A 1 343 ? -10.630 -15.349 -1.982 1.00 84.94 343 PHE A N 1
ATOM 2667 C CA . PHE A 1 343 ? -10.460 -14.386 -0.883 1.00 84.94 343 PHE A CA 1
ATOM 2668 C C . PHE A 1 343 ? -9.061 -14.449 -0.249 1.00 84.94 343 PHE A C 1
ATOM 2670 O O . PHE A 1 343 ? -8.782 -13.768 0.737 1.00 84.94 343 PHE A O 1
ATOM 2677 N N . GLY A 1 344 ? -8.168 -15.278 -0.795 1.00 83.69 344 GLY A N 1
ATOM 2678 C CA . GLY A 1 344 ? -6.810 -15.456 -0.295 1.00 83.69 344 GLY A CA 1
ATOM 2679 C C . GLY A 1 344 ? -5.942 -16.297 -1.229 1.00 83.69 344 GLY A C 1
ATOM 2680 O O . GLY A 1 344 ? -6.383 -16.737 -2.290 1.00 83.69 344 GLY A O 1
ATOM 2681 N N . SER A 1 345 ? -4.695 -16.533 -0.821 1.00 89.38 345 SER A N 1
ATOM 2682 C CA . SER A 1 345 ? -3.717 -17.315 -1.581 1.00 89.38 345 SER A CA 1
ATOM 2683 C C . SER A 1 345 ? -3.078 -18.419 -0.719 1.00 89.38 345 SER A C 1
ATOM 2685 O O . SER A 1 345 ? -2.779 -18.160 0.450 1.00 89.38 345 SER A O 1
ATOM 2687 N N . PRO A 1 346 ? -2.836 -19.625 -1.271 1.00 93.12 346 PRO A N 1
ATOM 2688 C CA . PRO A 1 346 ? -3.248 -20.053 -2.610 1.00 93.12 346 PRO A CA 1
ATOM 2689 C C . PRO A 1 346 ? -4.752 -20.376 -2.670 1.00 93.12 346 PRO A C 1
ATOM 2691 O O . PRO A 1 346 ? -5.320 -20.891 -1.707 1.00 93.12 346 PRO A O 1
ATOM 2694 N N . SER A 1 347 ? -5.373 -20.097 -3.816 1.00 93.31 347 SER A N 1
ATOM 2695 C CA . SER A 1 347 ? -6.724 -20.548 -4.174 1.00 93.31 347 SER A CA 1
ATOM 2696 C C . SER A 1 347 ? -6.649 -21.305 -5.498 1.00 93.31 347 SER A C 1
ATOM 2698 O O . SER A 1 347 ? -5.970 -20.854 -6.420 1.00 93.31 347 SER A O 1
ATOM 2700 N N . PHE A 1 348 ? -7.334 -22.440 -5.589 1.00 94.25 348 PHE A N 1
ATOM 2701 C CA . PHE A 1 348 ? -7.375 -23.304 -6.765 1.00 94.25 348 PHE A CA 1
ATOM 2702 C C . PHE A 1 348 ? -8.815 -23.411 -7.254 1.00 94.25 348 PHE A C 1
ATOM 2704 O O . PHE A 1 348 ? -9.716 -23.637 -6.450 1.00 94.25 348 PHE A O 1
ATOM 2711 N N . LEU A 1 349 ? -9.023 -23.266 -8.559 1.00 93.69 349 LEU A N 1
ATOM 2712 C CA . LEU A 1 349 ? -10.324 -23.432 -9.198 1.00 93.69 349 LEU A CA 1
ATOM 2713 C C . LEU A 1 349 ? -10.255 -24.638 -10.138 1.00 93.69 349 LEU A C 1
ATOM 2715 O O . LEU A 1 349 ? -9.424 -24.655 -11.047 1.00 93.69 349 LEU A O 1
ATOM 2719 N N . VAL A 1 350 ? -11.114 -25.636 -9.924 1.00 93.12 350 VAL A N 1
ATOM 2720 C CA . VAL A 1 350 ? -11.255 -26.800 -10.811 1.00 93.12 350 VAL A CA 1
ATOM 2721 C C . VAL A 1 350 ? -12.655 -26.764 -11.414 1.00 93.12 350 VAL A C 1
ATOM 2723 O O . VAL A 1 350 ? -13.646 -27.063 -10.748 1.00 93.12 350 VAL A O 1
ATOM 2726 N N . GLY A 1 351 ? -12.765 -26.326 -12.669 1.00 90.12 351 GLY A N 1
ATOM 2727 C CA . GLY A 1 351 ? -14.063 -25.991 -13.259 1.00 90.12 351 GLY A CA 1
ATOM 2728 C C . GLY A 1 351 ? -14.699 -24.812 -12.516 1.00 90.12 351 GLY A C 1
ATOM 2729 O O . GLY A 1 351 ? -14.213 -23.690 -12.619 1.00 90.12 351 GLY A O 1
ATOM 2730 N N . THR A 1 352 ? -15.770 -25.067 -11.762 1.00 90.69 352 THR A N 1
ATOM 2731 C CA . THR A 1 352 ? -16.443 -24.076 -10.900 1.00 90.69 352 THR A CA 1
ATOM 2732 C C . THR A 1 352 ? -16.151 -24.260 -9.409 1.00 90.69 352 THR A C 1
ATOM 2734 O O . THR A 1 352 ? -16.581 -23.434 -8.609 1.00 90.69 352 THR A O 1
ATOM 2737 N N . GLU A 1 353 ? -15.444 -25.326 -9.023 1.00 93.75 353 GLU A N 1
ATOM 2738 C CA . GLU A 1 353 ? -15.204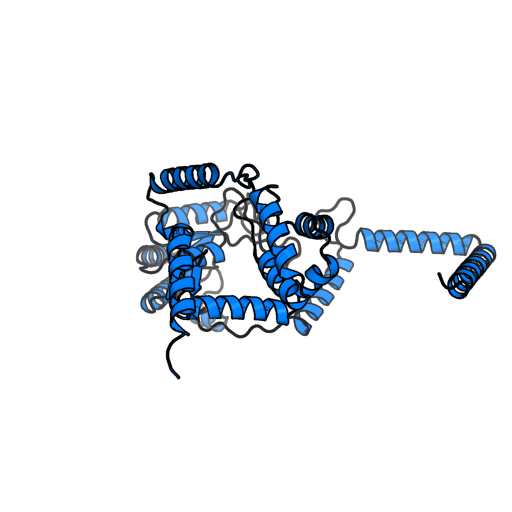 -25.679 -7.620 1.00 93.75 353 GLU A CA 1
ATOM 2739 C C . GLU A 1 353 ? -13.946 -24.986 -7.083 1.00 93.75 353 GLU A C 1
ATOM 2741 O O . GLU A 1 353 ? -12.849 -25.150 -7.627 1.00 93.75 353 GLU A O 1
ATOM 2746 N N . LEU A 1 354 ? -14.108 -24.212 -6.005 1.00 93.19 354 LEU A N 1
ATOM 2747 C CA . LEU A 1 354 ? -13.044 -23.436 -5.367 1.00 93.19 354 LEU A CA 1
ATOM 2748 C C . LEU A 1 354 ? -12.468 -24.164 -4.144 1.00 93.19 354 LEU A C 1
ATOM 2750 O O . LEU A 1 354 ? -13.189 -24.502 -3.206 1.00 93.19 354 LEU A O 1
ATOM 2754 N N . PHE A 1 355 ? -11.142 -24.286 -4.094 1.00 92.75 355 PHE A N 1
ATOM 2755 C CA . PHE A 1 355 ? -10.390 -24.851 -2.974 1.00 92.75 355 PHE A CA 1
ATOM 2756 C C . PHE A 1 355 ? -9.372 -23.837 -2.447 1.00 92.75 355 PHE A C 1
ATOM 2758 O O . PHE A 1 355 ? -8.544 -23.322 -3.198 1.00 92.75 355 PHE A O 1
ATOM 2765 N N . PHE A 1 356 ? -9.401 -23.561 -1.142 1.00 91.50 356 PHE A N 1
ATOM 2766 C CA . PHE A 1 356 ? -8.523 -22.574 -0.507 1.00 91.50 356 PHE A CA 1
ATOM 2767 C C . PHE A 1 356 ? -7.464 -23.226 0.389 1.00 91.50 356 PHE A C 1
ATOM 2769 O O . PHE A 1 356 ? -7.784 -24.009 1.286 1.00 91.50 356 PHE A O 1
ATOM 2776 N N . GLY A 1 357 ? -6.207 -22.824 0.193 1.00 84.94 357 GLY A N 1
ATOM 2777 C CA . GLY A 1 357 ? -5.065 -23.218 1.008 1.00 84.94 357 GLY A CA 1
ATOM 2778 C C . GLY A 1 357 ? -4.350 -24.478 0.516 1.00 84.94 357 GLY A C 1
ATOM 2779 O O . GLY A 1 357 ? -4.929 -25.371 -0.098 1.00 84.94 357 GLY A O 1
ATOM 2780 N N . LYS A 1 358 ? -3.053 -24.570 0.834 1.00 85.25 358 LYS A N 1
ATOM 2781 C CA . LYS A 1 358 ? -2.188 -25.704 0.455 1.00 85.25 358 LYS A CA 1
ATOM 2782 C C . LYS A 1 358 ? -2.678 -27.059 0.988 1.00 85.25 358 LYS A C 1
ATOM 2784 O O . LYS A 1 358 ? -2.374 -28.094 0.408 1.00 85.25 358 LYS A O 1
ATOM 2789 N N . ASP A 1 359 ? -3.440 -27.061 2.080 1.00 85.88 359 ASP A N 1
ATOM 2790 C CA . ASP A 1 359 ? -3.926 -28.291 2.717 1.00 85.88 359 ASP A CA 1
ATOM 2791 C C . ASP A 1 359 ? -5.038 -28.969 1.901 1.00 85.88 359 ASP A C 1
ATOM 2793 O O . ASP A 1 359 ? -5.381 -30.117 2.167 1.00 85.88 359 ASP A O 1
ATOM 2797 N N . ARG A 1 360 ? -5.557 -28.280 0.875 1.00 89.38 360 ARG A N 1
ATOM 2798 C CA . ARG A 1 360 ? -6.564 -28.779 -0.066 1.00 89.38 360 ARG A CA 1
ATOM 2799 C C . ARG A 1 360 ? -5.986 -29.345 -1.357 1.00 89.38 360 ARG A C 1
ATOM 2801 O O . ARG A 1 360 ? -6.754 -29.774 -2.202 1.00 89.38 360 ARG A O 1
ATOM 2808 N N . LEU A 1 361 ? -4.661 -29.390 -1.527 1.00 88.50 361 LEU A N 1
ATOM 2809 C CA . LEU A 1 361 ? -4.044 -29.881 -2.770 1.00 88.50 361 LEU A CA 1
ATOM 2810 C C . LEU A 1 361 ? -4.480 -31.305 -3.144 1.00 88.50 361 LEU A C 1
ATOM 2812 O O . LEU A 1 361 ? -4.698 -31.585 -4.315 1.00 88.50 361 LEU A O 1
ATOM 2816 N N . ARG A 1 362 ? -4.671 -32.183 -2.154 1.00 87.31 362 ARG A N 1
ATOM 2817 C CA . ARG A 1 362 ? -5.215 -33.523 -2.395 1.00 87.31 362 ARG A CA 1
ATOM 2818 C C . ARG A 1 362 ? -6.650 -33.469 -2.928 1.00 87.31 362 ARG A C 1
ATOM 2820 O O . ARG A 1 362 ? -6.955 -34.148 -3.898 1.00 87.31 362 ARG A O 1
ATOM 2827 N N . ASP A 1 363 ? -7.502 -32.650 -2.310 1.00 92.00 363 ASP A N 1
ATOM 2828 C CA . ASP A 1 363 ? -8.896 -32.467 -2.734 1.00 92.00 363 ASP A CA 1
ATOM 2829 C C . ASP A 1 363 ? -8.954 -31.891 -4.167 1.00 92.00 363 ASP A C 1
ATOM 2831 O O . ASP A 1 363 ? -9.783 -32.301 -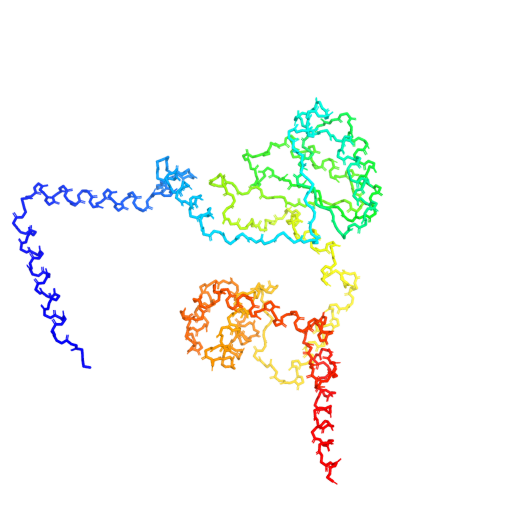4.975 1.00 92.00 363 ASP A O 1
ATOM 2835 N N . VAL A 1 364 ? -8.016 -30.999 -4.513 1.00 91.25 364 VAL A N 1
ATOM 2836 C CA . VAL A 1 364 ? -7.842 -30.458 -5.872 1.00 91.25 364 VAL A CA 1
ATOM 2837 C C . VAL A 1 364 ? -7.491 -31.564 -6.871 1.00 91.25 364 VAL A C 1
ATOM 2839 O O . VAL A 1 364 ? -8.110 -31.638 -7.929 1.00 91.25 364 VAL A O 1
ATOM 2842 N N . GLU A 1 365 ? -6.522 -32.431 -6.563 1.00 90.50 365 GLU A N 1
ATOM 2843 C CA . GLU A 1 365 ? -6.148 -33.557 -7.434 1.00 90.50 365 GLU A CA 1
ATOM 2844 C C . GLU A 1 365 ? -7.314 -34.534 -7.640 1.00 90.50 365 GLU A C 1
ATOM 2846 O O . GLU A 1 365 ? -7.597 -34.936 -8.771 1.00 90.50 365 GLU A O 1
ATOM 2851 N N . GLU A 1 366 ? -8.016 -34.885 -6.560 1.00 91.88 366 GLU A N 1
ATOM 2852 C CA . GLU A 1 366 ? -9.192 -35.758 -6.606 1.00 91.88 366 GLU A CA 1
ATOM 2853 C C . GLU A 1 366 ? -10.303 -35.147 -7.480 1.00 91.88 366 GLU A C 1
ATOM 2855 O O . GLU A 1 366 ? -10.885 -35.844 -8.315 1.00 91.88 366 GLU A O 1
ATOM 2860 N N . GLU A 1 367 ? -10.545 -33.839 -7.369 1.00 93.62 367 GLU A N 1
ATOM 2861 C CA . GLU A 1 367 ? -11.541 -33.129 -8.175 1.00 93.62 367 GLU A CA 1
ATOM 2862 C C . GLU A 1 367 ? -11.151 -33.040 -9.660 1.00 93.62 367 GLU A C 1
ATOM 2864 O O . GLU A 1 367 ? -11.994 -33.258 -10.536 1.00 93.62 367 GLU A O 1
ATOM 2869 N N . VAL A 1 368 ? -9.871 -32.801 -9.967 1.00 94.12 368 VAL A N 1
ATOM 2870 C CA . VAL A 1 368 ? -9.358 -32.825 -11.349 1.00 94.12 368 VAL A CA 1
ATOM 2871 C C . VAL A 1 368 ? -9.598 -34.195 -11.984 1.00 94.12 368 VAL A C 1
ATOM 2873 O O . VAL A 1 368 ? -10.102 -34.277 -13.107 1.00 94.12 368 VAL A O 1
ATOM 2876 N N . LEU A 1 369 ? -9.289 -35.280 -11.266 1.00 92.50 369 LEU A N 1
ATOM 2877 C CA . LEU A 1 369 ? -9.517 -36.645 -11.745 1.00 92.50 369 LEU A CA 1
ATOM 2878 C C . LEU A 1 369 ? -11.010 -36.950 -11.916 1.00 92.50 369 LEU A C 1
ATOM 2880 O O . LEU A 1 369 ? -11.398 -37.571 -12.908 1.00 92.50 369 LEU A O 1
ATOM 2884 N N . ARG A 1 370 ? -11.858 -36.482 -10.992 1.00 93.50 370 ARG A N 1
ATOM 2885 C CA . ARG A 1 370 ? -13.315 -36.648 -11.067 1.00 93.50 370 ARG A CA 1
ATOM 2886 C C . ARG A 1 370 ? -13.896 -35.983 -12.315 1.00 93.50 370 ARG A C 1
ATOM 2888 O O . ARG A 1 370 ? -14.694 -36.606 -13.015 1.00 93.50 370 ARG A O 1
ATOM 2895 N N . GLN A 1 371 ? -13.495 -34.746 -12.614 1.00 92.88 371 GLN A N 1
ATOM 2896 C CA . GLN A 1 371 ? -13.963 -34.030 -13.805 1.00 92.88 371 GLN A CA 1
ATOM 2897 C C . GLN A 1 371 ? -13.408 -34.639 -15.098 1.00 92.88 371 GLN A C 1
ATOM 2899 O O . GLN A 1 371 ? -14.159 -34.792 -16.058 1.00 92.88 371 GLN A O 1
ATOM 2904 N N . ALA A 1 372 ? -12.140 -35.065 -15.113 1.00 86.75 372 ALA A N 1
ATOM 2905 C CA . ALA A 1 372 ? -11.531 -35.728 -16.269 1.00 86.75 372 ALA A CA 1
ATOM 2906 C C . ALA A 1 372 ? -12.157 -37.105 -16.573 1.00 86.75 372 ALA A C 1
ATOM 2908 O O . ALA A 1 372 ? -12.285 -37.483 -17.737 1.00 86.75 372 ALA A O 1
ATOM 2909 N N . GLY A 1 373 ? -12.572 -37.847 -15.541 1.00 76.06 373 GLY A N 1
ATOM 2910 C CA . GLY A 1 373 ? -13.283 -39.122 -15.678 1.00 76.06 373 GLY A CA 1
ATOM 2911 C C . GLY A 1 373 ? -14.767 -38.981 -16.045 1.00 76.06 373 GLY A C 1
ATOM 2912 O O . GLY A 1 373 ? -15.357 -39.918 -16.580 1.00 76.06 373 GLY A O 1
ATOM 2913 N N . GLY A 1 374 ? -15.374 -37.815 -15.801 1.00 58.41 374 GLY A N 1
ATOM 2914 C CA . GLY A 1 374 ? -16.780 -37.529 -16.109 1.00 58.41 374 GLY A CA 1
ATOM 2915 C C . GLY A 1 374 ? -17.077 -37.266 -17.592 1.00 58.41 374 GLY A C 1
ATOM 2916 O O . GLY A 1 374 ? -18.234 -37.319 -18.002 1.00 58.41 374 GLY A O 1
ATOM 2917 N N . THR A 1 375 ? -16.056 -37.024 -18.417 1.00 53.22 375 THR A N 1
ATOM 2918 C CA . THR A 1 375 ? -16.201 -36.696 -19.848 1.00 53.22 375 THR A CA 1
ATOM 2919 C C . THR A 1 375 ? -16.376 -37.921 -20.760 1.00 53.22 375 THR A C 1
ATOM 2921 O O . THR A 1 375 ? -16.579 -37.758 -21.961 1.00 53.22 375 THR A O 1
ATOM 2924 N N . ALA A 1 376 ? -16.328 -39.149 -20.227 1.00 45.34 376 ALA A N 1
ATOM 2925 C CA . ALA A 1 376 ? -16.349 -40.390 -21.014 1.00 45.34 376 ALA A CA 1
ATOM 2926 C C . ALA A 1 376 ? -17.740 -41.033 -21.217 1.00 45.34 376 ALA A C 1
ATOM 2928 O O . ALA A 1 376 ? -17.828 -42.164 -21.694 1.00 45.34 376 ALA A O 1
ATOM 2929 N N . THR A 1 377 ? -18.857 -40.378 -20.885 1.00 43.53 377 THR A N 1
ATOM 2930 C CA . THR A 1 377 ? -20.186 -40.954 -21.172 1.00 43.53 377 THR A CA 1
ATOM 2931 C C . THR A 1 377 ? -21.221 -39.888 -21.501 1.00 43.53 377 THR A C 1
ATOM 2933 O O . THR A 1 377 ? -21.889 -39.361 -20.615 1.00 43.53 377 THR A O 1
ATOM 2936 N N . LYS A 1 378 ? -21.360 -39.606 -22.800 1.00 41.44 378 LYS A N 1
ATOM 2937 C CA . LYS A 1 378 ? -22.627 -39.332 -23.501 1.00 41.44 378 LYS A CA 1
ATOM 2938 C C . LYS A 1 378 ? -22.335 -39.197 -25.001 1.00 41.44 378 LYS A C 1
ATOM 2940 O O . LYS A 1 378 ? -22.033 -38.110 -25.484 1.00 41.44 378 LYS A O 1
ATOM 2945 N N . ALA A 1 379 ? -22.403 -40.328 -25.696 1.00 34.97 379 ALA A N 1
ATOM 2946 C CA . ALA A 1 379 ? -22.758 -40.405 -27.109 1.00 34.97 379 ALA A CA 1
ATOM 2947 C C . ALA A 1 379 ? -24.081 -41.167 -27.192 1.00 34.97 379 ALA A C 1
ATOM 2949 O O . ALA A 1 379 ? -24.222 -42.137 -26.406 1.00 34.97 379 ALA A O 1
#

Secondary structure (DSSP, 8-state):
---HHHHHHHHHHHHHHHHHHHHS-HHHHHHHHHHHHHHHHHHHHSSS-TT-SSPPTTHHHHHHHHHHHHHHHHS--PPP-TT-------HHHHHHHT--SS--HHHHHHHHHHHHTT--S-EEE-----S--TTHHHHHHHHHH-SS-EEEEE--TTT-TTT--HHHHHHHHHHHHHTTTSSEEEEE-----TTSS--SPPP--BTBPPBHHHHHHHHTT-GGGTTTT-TTHHHHHHHHHHHHHHHHT-TT----TTPSP--HHHHHHHHHHHHTT-HHHHHHHHHHHHHTS---TTSHHHHHHHHHHTT--HHHHHHHTTSHHHHHHHHHHHHHHHHTT--SSSEEEETTEEEESGGGHHHHHHHHHHHHHHTT---